Protein 2F8A (pdb70)

Nearest PDB structures (foldseek):
  2f8a-assembly1_A  TM=1.005E+00  e=8.175E-46  Homo sapiens
  1gp1-assembly1_A  TM=1.001E+00  e=1.100E-39  Bos taurus
  2he3-assembly1_A  TM=9.721E-01  e=5.178E-33  Homo sapiens
  2r37-assembly1_A  TM=9.518E-01  e=2.308E-24  Homo sapiens
  2wgr-assembly1_A  TM=9.274E-01  e=7.236E-20  Schistosoma mansoni

Solvent-accessible surface area: 15570 Å² total; per-residue (Å²): 171,105,116,31,0,23,61,25,49,9,99,26,16,110,26,53,82,70,46,54,1,27,90,31,162,51,80,3,0,0,0,0,0,0,0,1,12,3,83,35,0,71,88,0,0,55,27,0,12,59,0,28,138,114,9,15,119,117,12,1,28,0,4,0,1,0,0,39,22,0,5,49,29,0,23,0,113,40,136,20,0,94,59,2,0,66,77,10,23,36,10,92,42,32,106,25,64,19,82,11,2,53,65,26,79,0,0,13,93,52,16,34,76,1,0,34,30,0,16,129,46,27,80,40,16,70,66,34,84,124,53,51,36,134,47,100,102,42,47,51,20,81,83,75,48,237,25,5,0,9,32,3,0,1,0,0,4,0,0,54,81,0,70,16,78,107,3,3,6,68,137,57,53,0,48,74,0,53,82,42,0,52,68,57,34,103,116,29,0,24,89,36,52,8,60,28,17,108,26,50,148,70,36,52,0,19,80,29,161,51,81,3,1,0,0,0,0,0,0,3,12,3,82,35,0,67,82,0,0,55,23,0,13,62,0,29,153,105,2,16,118,126,11,1,26,0,2,0,1,0,0,39,22,0,6,50,29,1,23,3,106,32,144,23,0,94,58,4,0,64,78,11,22,35,8,93,40,30,100,25,65,19,71,11,2,53,65,26,80,0,0,12,93,53,16,36,78,0,0,41,49,0,16,134,46,28,79,42,15,72,64,37,76,123,55,50,38,132,46,99,102,40,47,53,20,84,78,77,47,234,21,5,0,9,34,3,0,1,0,0,0,0,0,55,90,0,53,11,76,93,3,2,7,71,140,54,61,0,40,78,0,20,88,46,0,61,73,55,38,118

GO terms:
  GO:0097413 Lewy body (C, IDA)
  GO:0004602 glutathione peroxidase activity (F, IDA)
  GO:0019369 arachidonate metabolic process (P, IDA)
  GO:0019372 lipoxygenase pathway (P, IDA)
  GO:0047066 phospholipid-hydroperoxide glutathione peroxidase activity (F, IDA)
  GO:0004602 glutathione peroxidase activity (F, EXP)
  GO:0005739 mitochondrion (C, HTP)
  GO:0005759 mitochondrial matrix (C, TAS)
  GO:0005829 cytosol (C, TAS)
  GO:0005515 protein binding (F, IPI)
  GO:0034599 cellular response to oxidative stress (P, IDA)
  GO:0005737 cytoplasm (C, IDA)
  GO:0005739 mitochondrion (C, IDA)
  GO:0040029 epigenetic regulation of gene expression (P, IDA)
  GO:0042744 hydrogen peroxide catabolic process (P, IDA)
  GO:0045454 cell redox homeostasis (P, IDA)
  GO:0006749 glutathione metabolic process (P, IDA)
  GO:0061136 regulation of proteasomal protein catabolic process (P, IDA)
  GO:0042542 response to hydrogen peroxide (P, IMP)
  GO:0009650 UV protection (P, IMP)

CATH classification: 3.40.30.10

Radius of gyration: 23.6 Å; Cα contacts (8 Å, |Δi|>4): 810; chains: 2; bounding box: 68×44×58 Å

Foldseek 3Di:
DADFQQVAWFAFLVGDDTDGCVVLQQAKEKEFEAALQDPCNQQQQVLLQVCCVPCVVLGYAYEYAYELLAVRRHVDASVCRQVSVCCPVVHPGDGRPHTYGGHFHLDAPRHRVSNVSQCVLAVAAPVDLDDAEDDCVSRDHPDDDSSGQRHGTKIWIAASRRRTDGIHHPPQGSNNCVVVNVVRSD/DFQQVAWFAFLVGDDIDGCVVLAQAKEKEFEAALQDPCNQQQQVLLQVCCVPCVVLGYAYEYAYELLAVRRHVDASVCRQVSVCCPVVHPGDGRPHTYGGHFHLDAPRHRVSSVVQLVLAVAAPVPRDDQEDDCVSRDHPDDDSSGQRHGTKIWIAASRRRTDGIHHPPQGPNNCVVVSVVRSD

Sequence (370 aa):
SMQSVYAFSSARPLAGGEPVSLLGSLRGKVLLIENVASSLGGTTVRDYTQMNEELQRRLGPRGLVVLGFPCNQFGHQENAKNEEILNSLKYVRPGGGFEPNFMLFEKKCEVNGAGAHPLFAFLREALPAPSDDATTTALMTDPKLITWSSPVCRNDVAWNFEKFLVGPDGVPLRRYSRRRFQTIDIEEPDIEALLSQSVYAFSARPLAGGEPVSLLGSSLRRGKVLLIENVASLGGTTVRDYTTQMMNELQRRLGPRGLVVLGFPCNQFGHQENAKNEEEILNSLKYVRPGGGFEPNFMLFEKKCEVNGAGAHPLFAFLREALPAPSDDATTALMTDPKLITWSSPVCRNDVAWNFEKFLVGPDGVPLLRRYSRRRFQTIDIEPDIEEALLS

B-factor: mean 20.62, std 8.18, range [10.16, 68.92]

Secondary structure (DSSP, 8-state):
----GGG-EE-BTT-SSPEEGGGGTTSEEEEEEE-SSSTTHHHHHHHHHHHHHHHGGGTEEEEEEE---STTTT-S-HHHHHHHHHHTSS-TT---SSEEB-----SSTT--HHHHHHHHHS-S-TT-SS---SSGGG--SSS--TT---STT-EEEE-TTS-EEEEE-TTS-GGGGHHHHHHHH-/--GGG-EE-BTT-SSPEEGGGGTTSEEEEEEE-SSSTTHHHHHHHHHHHHHHHGGGTEEEEEEE---STTTT-S-HHHHHHHHHHTSS-TT---SSEEB-----SSTT--HHHHHHHHHS-S-TT-SS---SSGGG--SSS--TT---STT-EEEE-TTS-EEEEE-TTS-GGGGHHHHHHHH-

Organism: Homo sapiens (NCBI:txid9606)

InterPro domains:
  IPR000889 Glutathione peroxidase [PF00255] (16-130)
  IPR000889 Glutathione peroxidase [PIRSF000303] (8-197)
  IPR000889 Glutathione peroxidase [PR01011] (71-87)
  IPR000889 Glutathione peroxidase [PR01011] (160-169)
  IPR000889 Glutathione peroxidase [PS51355] (6-202)
  IPR000889 Glutathione peroxidase [PTHR11592] (9-196)
  IPR000889 Glutathione peroxidase [cd00340] (15-192)
  IPR029759 Glutathione peroxidase active site [PS00460] (37-52)
  IPR029760 Glutathione peroxidase conserved site [PS00763] (74-81)
  IPR036249 Thioredoxin-like superfamily [SSF52833] (14-197)

Structure (mmCIF, N/CA/C/O backbone):
data_2F8A
#
_entry.id   2F8A
#
_cell.length_a   127.592
_cell.length_b   59.376
_cell.length_c   81.132
_cell.angle_alpha   90.00
_cell.angle_beta   119.41
_cell.angle_gamma   90.00
#
_symmetry.space_group_name_H-M   'C 1 2 1'
#
loop_
_entity.id
_entity.type
_entity.pdbx_description
1 polymer 'Glutathione peroxidase 1'
2 non-polymer 'MALONIC ACID'
3 water water
#
loop_
_atom_site.group_PDB
_atom_site.id
_atom_site.type_symbol
_atom_site.label_atom_id
_atom_site.label_alt_id
_atom_site.label_comp_id
_atom_site.label_asym_id
_atom_site.label_entity_id
_atom_site.label_seq_id
_atom_site.pdbx_PDB_ins_code
_atom_site.Cartn_x
_atom_site.Cartn_y
_atom_site.Cartn_z
_atom_site.occupancy
_atom_site.B_iso_or_equiv
_atom_site.auth_seq_id
_atom_site.auth_comp_id
_atom_site.auth_asym_id
_atom_site.auth_atom_id
_atom_site.pdbx_PDB_model_num
ATOM 1 N N . SER A 1 22 ? 11.688 0.660 48.416 1.00 51.74 -1 SER A N 1
ATOM 2 C CA . SER A 1 22 ? 10.210 0.702 48.183 1.00 52.26 -1 SER A CA 1
ATOM 3 C C . SER A 1 22 ? 9.738 1.826 47.257 1.00 48.97 -1 SER A C 1
ATOM 4 O O . SER A 1 22 ? 8.582 1.825 46.825 1.00 48.77 -1 SER A O 1
ATOM 7 N N . MET A 1 23 ? 10.607 2.791 46.968 1.00 44.78 0 MET A N 1
ATOM 8 C CA . MET A 1 23 ? 10.261 3.843 46.023 1.00 38.92 0 MET A CA 1
ATOM 9 C C . MET A 1 23 ? 10.697 3.422 44.621 1.00 28.47 0 MET A C 1
ATOM 10 O O . MET A 1 23 ? 11.879 3.157 44.389 1.00 28.61 0 MET A O 1
ATOM 12 N N . GLN A 1 24 ? 9.745 3.404 43.688 1.00 25.26 12 GLN A N 1
ATOM 13 C CA . GLN A 1 24 ? 10.080 3.168 42.296 1.00 18.84 12 GLN A CA 1
ATOM 14 C C . GLN A 1 2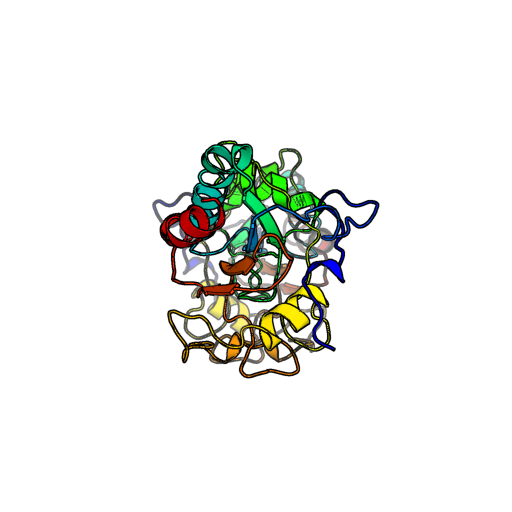4 ? 10.805 4.363 41.673 1.00 20.09 12 GLN A C 1
ATOM 15 O O . GLN A 1 24 ? 10.821 5.461 42.237 1.00 18.71 12 GLN A O 1
ATOM 21 N N . SER A 1 25 ? 11.424 4.126 40.514 1.00 17.17 13 SER A N 1
ATOM 22 C CA . SER A 1 25 ? 11.924 5.140 39.608 1.00 15.14 13 SER A CA 1
ATOM 23 C C . SER A 1 25 ? 11.094 5.124 38.316 1.00 13.91 13 SER A C 1
ATOM 24 O O . SER A 1 25 ? 10.246 4.232 38.107 1.00 15.96 13 SER A O 1
ATOM 27 N N . VAL A 1 26 ? 11.330 6.088 37.415 1.00 16.07 14 VAL A N 1
ATOM 28 C CA . VAL A 1 26 ? 10.588 6.088 36.164 1.00 16.07 14 VAL A CA 1
ATOM 29 C C . VAL A 1 26 ? 10.893 4.864 35.315 1.00 14.14 14 VAL A C 1
ATOM 30 O O . VAL A 1 26 ? 10.127 4.532 34.415 1.00 15.19 14 VAL A O 1
ATOM 34 N N . TYR A 1 27 ? 11.986 4.172 35.622 1.00 15.67 15 TYR A N 1
ATOM 35 C CA . TYR A 1 27 ? 12.402 3.033 34.807 1.00 15.68 15 TYR A CA 1
ATOM 36 C C . TYR A 1 27 ? 11.483 1.824 34.951 1.00 15.12 15 TYR A C 1
ATOM 37 O O . TYR A 1 27 ? 11.612 0.846 34.207 1.00 15.88 15 TYR A O 1
ATOM 46 N N . ALA A 1 28 ? 10.568 1.874 35.914 1.00 14.00 16 ALA A N 1
ATOM 47 C CA . ALA A 1 28 ? 9.576 0.822 36.076 1.00 13.67 16 ALA A CA 1
ATOM 48 C C . ALA A 1 28 ? 8.555 0.824 34.961 1.00 14.75 16 ALA A C 1
ATOM 49 O O . ALA A 1 28 ? 7.839 -0.175 34.808 1.00 17.07 16 ALA A O 1
ATOM 51 N N . PHE A 1 29 ? 8.501 1.899 34.177 1.00 15.88 17 PHE A N 1
ATOM 52 C CA . PHE A 1 29 ? 7.380 2.144 33.263 1.00 15.39 17 PHE A CA 1
ATOM 53 C C . PHE A 1 29 ? 7.764 2.094 31.795 1.00 15.48 17 PHE A C 1
ATOM 54 O O . PHE A 1 29 ? 8.928 2.284 31.442 1.00 17.75 17 PHE A O 1
ATOM 62 N N . SER A 1 30 ? 6.760 1.803 30.965 1.00 18.63 18 SER A N 1
ATOM 63 C CA A SER A 1 30 ? 6.934 1.718 29.518 0.50 18.50 18 SER A CA 1
ATOM 64 C CA B SER A 1 30 ? 6.921 1.686 29.519 0.50 18.19 18 SER A CA 1
ATOM 65 C C . SER A 1 30 ? 5.771 2.399 28.816 1.00 17.22 18 SER A C 1
ATOM 66 O O . SER A 1 30 ? 4.711 2.582 29.404 1.00 19.32 18 SER A O 1
ATOM 71 N N . ALA A 1 31 ? 5.977 2.750 27.555 1.00 17.16 19 ALA A N 1
ATOM 72 C CA . ALA A 1 31 ? 4.925 3.366 26.760 1.00 20.40 19 ALA A CA 1
ATOM 73 C C . ALA A 1 31 ? 5.139 3.055 25.291 1.00 19.91 19 ALA A C 1
ATOM 74 O O . ALA A 1 31 ? 6.257 2.815 24.852 1.00 19.78 19 ALA A O 1
ATOM 76 N N . ARG A 1 32 ? 4.041 3.043 24.538 1.00 20.11 20 ARG A N 1
ATOM 77 C CA . ARG A 1 32 ? 4.081 2.700 23.125 1.00 19.21 20 ARG A CA 1
ATOM 78 C C . ARG A 1 32 ? 4.340 3.953 22.306 1.00 17.76 20 ARG A C 1
ATOM 79 O O . ARG A 1 32 ? 3.674 4.946 22.518 1.00 17.37 20 ARG A O 1
ATOM 86 N N . PRO A 1 33 ? 5.278 3.905 21.346 1.00 17.51 21 PRO A N 1
ATOM 87 C CA . PRO A 1 33 ? 5.499 5.022 20.447 1.00 17.96 21 PRO A CA 1
ATOM 88 C C . PRO A 1 33 ? 4.235 5.400 19.687 1.00 17.86 21 PRO A C 1
ATOM 89 O O . PRO A 1 33 ? 3.381 4.562 19.433 1.00 18.92 21 PRO A O 1
ATOM 93 N N . LEU A 1 34 ? 4.124 6.673 19.330 1.00 16.53 22 LEU A N 1
ATOM 94 C CA . LEU A 1 34 ? 2.955 7.178 18.618 1.00 17.26 22 LEU A CA 1
ATOM 95 C C . LEU A 1 34 ? 2.580 6.355 17.380 1.00 23.12 22 LEU A C 1
ATOM 96 O O . LEU A 1 34 ? 1.389 6.137 17.121 1.00 23.37 22 LEU A O 1
ATOM 101 N N . ALA A 1 35 ? 3.585 5.906 16.640 1.00 24.23 23 ALA A N 1
ATOM 102 C CA . ALA A 1 35 ? 3.353 5.117 15.428 1.00 29.27 23 ALA A CA 1
ATOM 103 C C . ALA A 1 35 ? 2.858 3.703 15.739 1.00 33.26 23 ALA A C 1
ATOM 104 O O . ALA A 1 35 ? 2.444 2.975 14.835 1.00 35.84 23 ALA A O 1
ATOM 106 N N . GLY A 1 36 ? 2.919 3.305 17.007 1.00 31.70 24 GLY A N 1
ATOM 107 C CA . GLY A 1 36 ? 2.437 1.996 17.439 1.00 30.32 24 GLY A CA 1
ATOM 108 C C . GLY A 1 36 ? 3.572 1.001 17.588 1.00 32.51 24 GLY A C 1
ATOM 109 O O . GLY A 1 36 ? 4.746 1.341 17.431 1.00 35.13 24 GLY A O 1
ATOM 110 N N . GLY A 1 37 ? 3.224 -0.240 17.894 1.00 38.34 25 GLY A N 1
ATOM 111 C CA . GLY A 1 37 ? 4.229 -1.292 18.018 1.00 41.59 25 GLY A CA 1
ATOM 112 C C . GLY A 1 37 ? 4.667 -1.527 19.451 1.00 43.22 25 GLY A C 1
ATOM 113 O O . GLY A 1 37 ? 3.897 -1.302 20.390 1.00 45.97 25 GLY A O 1
ATOM 114 N N . GLU A 1 38 ? 5.909 -1.981 19.615 1.00 44.12 26 GLU A N 1
ATOM 115 C CA . GLU A 1 38 ? 6.380 -2.508 20.895 1.00 41.82 26 GLU A CA 1
ATOM 116 C C . GLU A 1 38 ? 6.628 -1.392 21.908 1.00 37.45 26 GLU A C 1
ATOM 117 O O . GLU A 1 38 ? 7.304 -0.416 21.593 1.00 41.45 26 GLU A O 1
ATOM 119 N N . PRO A 1 39 ? 6.090 -1.539 23.124 1.00 36.37 27 PRO A N 1
ATOM 120 C CA . PRO A 1 39 ? 6.420 -0.617 24.209 1.00 34.72 27 PRO A CA 1
ATOM 121 C C . PRO A 1 39 ? 7.921 -0.399 24.393 1.00 35.69 27 PRO A C 1
ATOM 122 O O . PRO A 1 39 ? 8.716 -1.339 24.306 1.00 39.51 27 PRO A O 1
ATOM 126 N N . VAL A 1 40 ? 8.293 0.849 24.613 1.00 29.38 28 VAL A N 1
ATOM 127 C CA . VAL A 1 40 ? 9.634 1.240 24.966 1.00 25.87 28 VAL A CA 1
ATOM 128 C C . VAL A 1 40 ? 9.666 1.385 26.479 1.00 25.28 28 VAL A C 1
ATOM 129 O O . VAL A 1 40 ? 8.896 2.161 27.048 1.00 22.81 28 VAL A O 1
ATOM 133 N N . SER A 1 41 ? 10.564 0.661 27.133 1.00 22.02 29 SER A N 1
ATOM 134 C CA . SER A 1 41 ? 10.761 0.821 28.558 1.00 21.31 29 SER A CA 1
ATOM 135 C C . SER A 1 41 ? 11.662 2.000 28.788 1.00 23.52 29 SER A C 1
ATOM 136 O O . SER A 1 41 ? 12.688 2.154 28.122 1.00 24.90 29 SER A O 1
ATOM 139 N N . LEU A 1 42 ? 11.326 2.831 29.757 1.00 20.52 30 LEU A N 1
ATOM 140 C CA A LEU A 1 42 ? 12.162 3.980 30.051 0.50 20.12 30 LEU A CA 1
ATOM 141 C CA B LEU A 1 42 ? 12.157 3.993 30.064 0.50 20.41 30 LEU A CA 1
ATOM 142 C C . LEU A 1 42 ? 13.496 3.553 30.674 1.00 17.31 30 LEU A C 1
ATOM 143 O O . LEU A 1 42 ? 14.436 4.337 30.720 1.00 16.40 30 LEU A O 1
ATOM 152 N N . GLY A 1 43 ? 13.588 2.293 31.133 1.00 19.15 31 GLY A N 1
ATOM 153 C CA . GLY A 1 43 ? 14.831 1.773 31.693 1.00 17.27 31 GLY A CA 1
ATO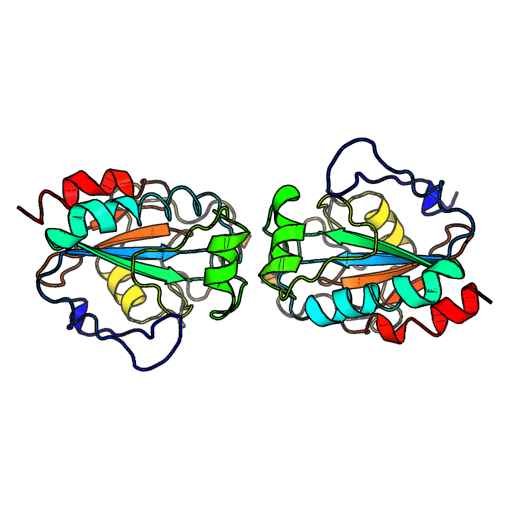M 154 C C . GLY A 1 43 ? 15.994 1.772 30.734 1.00 16.29 31 GLY A C 1
ATOM 155 O O . GLY A 1 43 ? 17.153 1.728 31.146 1.00 17.67 31 GLY A O 1
ATOM 156 N N . SER A 1 44 ? 15.690 1.828 29.446 1.00 18.67 32 SER A N 1
ATOM 157 C CA . SER A 1 44 ? 16.731 1.930 28.429 1.00 19.12 32 SER A CA 1
ATOM 158 C C . SER A 1 44 ? 17.408 3.327 28.415 1.00 19.50 32 SER A C 1
ATOM 159 O O . SER A 1 44 ? 18.421 3.518 27.747 1.00 19.70 32 SER A O 1
ATOM 162 N N . LEU A 1 45 ? 16.857 4.275 29.162 1.00 16.52 33 LEU A N 1
ATOM 163 C CA . LEU A 1 45 ? 17.344 5.662 29.171 1.00 18.48 33 LEU A CA 1
ATOM 164 C C . LEU A 1 45 ? 18.211 5.988 30.383 1.00 16.23 33 LEU A C 1
ATOM 165 O O . LEU A 1 45 ? 18.473 7.159 30.662 1.00 18.17 33 LEU A O 1
ATOM 170 N N . ARG A 1 46 ? 18.703 4.965 31.090 1.00 14.28 34 ARG A N 1
ATOM 171 C CA . ARG A 1 46 ? 19.542 5.238 32.254 1.00 16.10 34 ARG A CA 1
ATOM 172 C C . ARG A 1 46 ? 20.734 6.083 31.815 1.00 15.17 34 ARG A C 1
ATOM 173 O O . ARG A 1 46 ? 21.317 5.842 30.762 1.00 17.01 34 ARG A O 1
ATOM 181 N N . GLY A 1 47 ? 21.078 7.095 32.616 1.00 18.43 35 GLY A N 1
ATOM 182 C CA . GLY A 1 47 ? 22.195 7.964 32.291 1.00 17.48 35 GLY A CA 1
ATOM 183 C C . GLY A 1 47 ? 21.762 9.251 31.633 1.00 18.33 35 GLY A C 1
ATOM 184 O O . GLY A 1 47 ? 22.525 10.214 31.584 1.00 21.28 35 GLY A O 1
ATOM 185 N N . LYS A 1 48 ? 20.550 9.261 31.096 1.00 15.38 36 LYS A N 1
ATOM 186 C CA . LYS A 1 48 ? 20.008 10.446 30.431 1.00 16.78 36 LYS A CA 1
ATOM 187 C C . LYS A 1 48 ? 19.181 11.285 31.392 1.00 17.17 36 LYS A C 1
ATOM 188 O O . LYS A 1 48 ? 18.532 10.764 32.297 1.00 17.38 36 LYS A O 1
ATOM 194 N N . VAL A 1 49 ? 19.179 12.600 31.178 1.00 15.12 37 VAL A N 1
ATOM 195 C CA . VAL A 1 49 ? 18.253 13.483 31.868 1.00 14.71 37 VAL A CA 1
ATOM 196 C C . VAL A 1 49 ? 16.988 13.521 31.013 1.00 15.48 37 VAL A C 1
ATOM 197 O O . VAL A 1 49 ? 17.080 13.666 29.788 1.00 15.96 37 VAL A O 1
ATOM 201 N N . LEU A 1 50 ? 15.824 13.366 31.645 1.00 14.62 38 LEU A N 1
ATOM 202 C CA . LEU A 1 50 ? 14.572 13.313 30.902 1.00 14.10 38 LEU A CA 1
ATOM 203 C C . LEU A 1 50 ? 13.737 14.533 31.201 1.00 15.32 38 LEU A C 1
ATOM 204 O O . LEU A 1 50 ? 13.618 14.945 32.353 1.00 15.31 38 LEU A O 1
ATOM 209 N N . LEU A 1 51 ? 13.160 15.108 30.159 1.00 16.67 39 LEU A N 1
ATOM 210 C CA . LEU A 1 51 ? 12.135 16.131 30.295 1.00 16.43 39 LEU A CA 1
ATOM 211 C C . LEU A 1 51 ? 10.869 15.521 29.717 1.00 14.92 39 LEU A C 1
ATOM 212 O O . LEU A 1 51 ? 10.793 15.256 28.507 1.00 15.26 39 LEU A O 1
ATOM 217 N N . ILE A 1 52 ? 9.890 15.288 30.587 1.00 14.84 40 ILE A N 1
ATOM 218 C CA . ILE A 1 52 ? 8.636 14.650 30.208 1.00 14.74 40 ILE A CA 1
ATOM 219 C C . ILE A 1 52 ? 7.528 15.701 30.227 1.00 16.76 40 ILE A C 1
ATOM 220 O O . ILE A 1 52 ? 7.395 16.440 31.216 1.00 14.72 40 ILE A O 1
ATOM 225 N N . GLU A 1 53 ? 6.747 15.795 29.152 1.00 14.20 41 GLU A N 1
ATOM 226 C CA . GLU A 1 53 ? 5.610 16.701 29.091 1.00 13.96 41 GLU A CA 1
ATOM 227 C C . GLU A 1 53 ? 4.395 15.959 28.589 1.00 14.21 41 GLU A C 1
ATOM 228 O O . GLU A 1 53 ? 4.520 15.096 27.720 1.00 15.90 41 GLU A O 1
ATOM 234 N N . ASN A 1 54 ? 3.233 16.293 29.137 1.00 13.69 42 ASN A N 1
ATOM 235 C CA . ASN A 1 54 ? 1.965 15.917 28.514 1.00 13.47 42 ASN 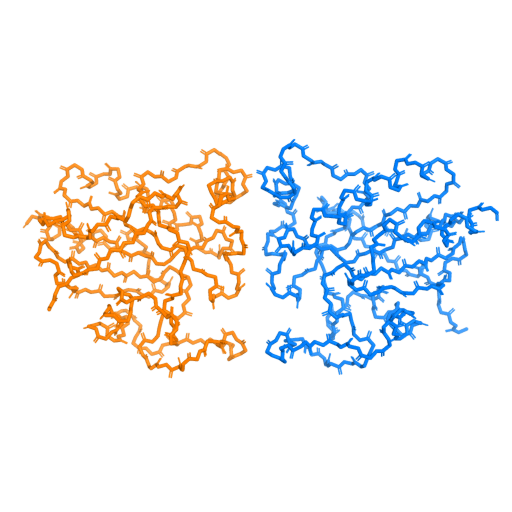A CA 1
ATOM 236 C C . ASN A 1 54 ? 1.700 16.978 27.478 1.00 16.39 42 ASN A C 1
ATOM 237 O O . ASN A 1 54 ? 1.779 18.171 27.770 1.00 15.00 42 ASN A O 1
ATOM 242 N N . VAL A 1 55 ? 1.373 16.561 26.257 1.00 15.91 43 VAL A N 1
ATOM 243 C CA . VAL A 1 55 ? 1.256 17.486 25.137 1.00 14.38 43 VAL A CA 1
ATOM 244 C C . VAL A 1 55 ? -0.150 17.491 24.530 1.00 15.13 43 VAL A C 1
ATOM 245 O O . VAL A 1 55 ? -0.980 16.623 24.814 1.00 15.56 43 VAL A O 1
ATOM 249 N N . ALA A 1 56 ? -0.413 18.493 23.689 1.00 15.56 44 ALA A N 1
ATOM 250 C CA . ALA A 1 56 ? -1.667 18.576 22.938 1.00 14.48 44 ALA A CA 1
ATOM 251 C C . ALA A 1 56 ? -1.403 19.373 21.699 1.00 14.99 44 ALA A C 1
ATOM 252 O O . ALA A 1 56 ? -0.544 20.240 21.721 1.00 16.27 44 ALA A O 1
ATOM 254 N N . SER A 1 57 ? -2.196 19.126 20.656 1.00 16.01 45 SER A N 1
ATOM 255 C CA A SER A 1 57 ? -1.944 19.740 19.354 0.25 16.74 45 SER A CA 1
ATOM 256 C CA C SER A 1 57 ? -1.959 19.735 19.345 0.75 15.11 45 SER A CA 1
ATOM 257 C C . SER A 1 57 ? -2.713 21.043 19.115 1.00 15.70 45 SER A C 1
ATOM 258 O O . SER A 1 57 ? -2.362 21.788 18.209 1.00 15.80 45 SER A O 1
ATOM 263 N N . LEU A 1 58 ? -3.776 21.297 19.905 1.00 15.14 46 LEU A N 1
ATOM 264 C CA . LEU A 1 58 ? -4.578 22.519 19.721 1.00 14.59 46 LEU A CA 1
ATOM 265 C C . LEU A 1 58 ? -4.776 23.232 21.053 1.00 16.27 46 LEU A C 1
ATOM 266 O O . LEU A 1 58 ? -5.888 23.637 21.438 1.00 17.53 46 LEU A O 1
ATOM 271 N N . GLY A 1 59 ? -3.638 23.446 21.708 1.00 16.67 47 GLY A N 1
ATOM 272 C CA . GLY A 1 59 ? -3.582 24.178 22.958 1.00 19.13 47 GLY A CA 1
ATOM 273 C C . GLY A 1 59 ? -2.957 25.555 22.788 1.00 18.11 47 GLY A C 1
ATOM 274 O O . GLY A 1 59 ? -2.252 25.847 21.825 1.00 17.26 47 GLY A O 1
ATOM 275 N N . GLY A 1 60 ? -3.240 26.424 23.756 1.00 18.02 48 GLY A N 1
ATOM 276 C CA . GLY A 1 60 ? -2.709 27.758 23.756 1.00 18.38 48 GLY A CA 1
ATOM 277 C C . GLY A 1 60 ? -1.192 27.841 23.824 1.00 19.04 48 GLY A C 1
ATOM 278 O O . GLY A 1 60 ? -0.608 28.858 23.398 1.00 20.31 48 GLY A O 1
ATOM 279 N N . THR A 1 61 ? -0.543 26.796 24.347 1.00 15.36 49 THR A N 1
ATOM 280 C CA . THR A 1 61 ? 0.918 26.772 24.356 1.00 15.79 49 THR A CA 1
ATOM 281 C C . THR A 1 61 ? 1.520 25.682 23.447 1.00 16.58 49 THR A C 1
ATOM 282 O O . THR A 1 61 ? 2.717 25.400 23.498 1.00 16.41 49 THR A O 1
ATOM 286 N N . THR A 1 62 ? 0.712 25.088 22.567 1.00 15.42 50 THR A N 1
ATOM 287 C CA . THR A 1 62 ? 1.227 24.097 21.627 1.00 14.24 50 THR A CA 1
ATOM 288 C C . THR A 1 62 ? 2.443 24.616 20.856 1.00 14.07 50 THR A C 1
ATOM 289 O O . THR A 1 62 ? 3.471 23.961 20.785 1.00 16.61 50 THR A O 1
ATOM 293 N N . VAL A 1 63 ? 2.324 25.806 20.276 1.00 15.54 51 VAL A N 1
ATOM 294 C CA . VAL A 1 63 ? 3.440 26.297 19.445 1.00 13.77 51 VAL A CA 1
ATOM 295 C C . VAL A 1 63 ? 4.681 26.556 20.318 1.00 16.53 51 VAL A C 1
ATOM 296 O O . VAL A 1 63 ? 5.805 26.111 20.008 1.00 16.52 51 VAL A O 1
ATOM 300 N N . ARG A 1 64 ? 4.482 27.295 21.412 1.00 16.10 52 ARG A N 1
ATOM 301 C CA . ARG A 1 64 ? 5.577 27.659 22.282 1.00 14.94 52 ARG A CA 1
ATOM 302 C C . ARG A 1 64 ? 6.286 26.421 22.841 1.00 15.86 52 ARG A C 1
ATOM 303 O O . ARG A 1 64 ? 7.526 26.332 22.783 1.00 15.97 52 ARG A O 1
ATOM 311 N N . ASP A 1 65 ? 5.529 25.460 23.380 1.00 15.69 53 ASP A N 1
ATOM 312 C CA . ASP A 1 65 ? 6.169 24.305 23.984 1.00 16.44 53 ASP A CA 1
ATOM 313 C C . ASP A 1 65 ? 6.775 23.349 22.959 1.00 14.49 53 ASP A C 1
ATOM 314 O O . ASP A 1 65 ? 7.874 22.828 23.183 1.00 15.23 53 ASP A O 1
ATOM 319 N N . TYR A 1 66 ? 6.114 23.108 21.840 1.00 15.58 54 TYR A N 1
ATOM 320 C CA . TYR A 1 66 ? 6.714 22.211 20.846 1.00 16.08 54 TYR A CA 1
ATOM 321 C C . TYR A 1 66 ? 7.995 22.824 20.267 1.00 15.27 54 TYR A C 1
ATOM 322 O O . TYR A 1 66 ? 8.997 22.112 20.095 1.00 15.34 54 TYR A O 1
ATOM 331 N N . THR A 1 67 ? 7.967 24.129 19.999 1.00 15.19 55 THR A N 1
ATOM 332 C CA . THR A 1 67 ? 9.156 24.762 19.443 1.00 15.48 55 THR A CA 1
ATOM 333 C C . THR A 1 67 ? 10.313 24.733 20.453 1.00 15.40 55 THR A C 1
ATOM 334 O O . THR A 1 67 ? 11.463 24.445 20.077 1.00 15.80 55 THR A O 1
ATOM 338 N N . GLN A 1 68 ? 9.999 24.993 21.722 1.00 14.94 56 GLN A N 1
ATOM 339 C CA . GLN A 1 68 ? 11.004 25.004 22.765 1.00 14.68 56 GLN A CA 1
ATOM 340 C C . GLN A 1 68 ? 11.518 23.591 23.091 1.00 14.47 56 GLN A C 1
ATOM 341 O O . GLN A 1 68 ? 12.716 23.402 23.354 1.00 15.48 56 GLN A O 1
ATOM 347 N N . MET A 1 69 ? 10.637 22.597 23.049 1.00 14.00 57 MET A N 1
ATOM 348 C CA . MET A 1 69 ? 11.087 21.220 23.229 1.00 15.35 57 MET A CA 1
ATOM 349 C C . MET A 1 69 ? 12.044 20.801 22.124 1.00 15.21 57 MET A C 1
ATOM 350 O O . MET A 1 69 ? 13.063 20.180 22.383 1.00 16.23 57 MET A O 1
ATOM 355 N N . ASN A 1 70 ? 11.713 21.158 20.883 1.00 14.53 58 ASN A N 1
ATOM 356 C CA . ASN A 1 70 ? 12.614 20.871 19.758 1.00 15.02 58 ASN A CA 1
ATOM 357 C C . ASN A 1 70 ? 13.976 21.551 19.969 1.00 15.96 58 ASN A C 1
ATOM 358 O O . ASN A 1 70 ? 15.025 20.947 19.691 1.00 17.48 58 ASN A O 1
ATOM 363 N N . GLU A 1 71 ? 13.968 22.793 20.451 1.00 16.32 59 GLU A N 1
ATOM 364 C CA A GLU A 1 71 ? 15.201 23.540 20.663 0.50 16.68 59 GLU A CA 1
ATOM 365 C CA B GLU A 1 71 ? 15.217 23.519 20.643 0.50 17.65 59 GLU A CA 1
ATOM 366 C C . GLU A 1 71 ? 16.061 22.863 21.722 1.00 16.45 59 GLU A C 1
ATOM 367 O O . GLU A 1 71 ? 17.257 22.680 21.549 1.00 17.56 59 GLU A O 1
ATOM 378 N N . LEU A 1 72 ? 15.447 22.491 22.835 1.00 15.94 60 LEU A N 1
ATOM 379 C CA . LEU A 1 72 ? 16.229 21.831 23.894 1.00 16.26 60 LEU A CA 1
ATOM 380 C C . LEU A 1 72 ? 16.770 20.484 23.416 1.00 18.58 60 LEU A C 1
ATOM 381 O O . LEU A 1 72 ? 17.924 20.121 23.678 1.00 17.01 60 LEU A O 1
ATOM 386 N N . GLN A 1 73 ? 15.936 19.730 22.711 1.00 16.03 61 GLN A N 1
ATOM 387 C CA . GLN A 1 73 ? 16.365 18.413 22.265 1.00 17.03 61 GLN A CA 1
ATOM 388 C C . GLN A 1 73 ? 17.552 18.539 21.316 1.00 17.59 61 GLN A C 1
ATOM 389 O O . GLN A 1 73 ? 18.487 17.751 21.390 1.00 18.37 61 GLN A O 1
ATOM 395 N N . ARG A 1 74 ? 17.503 19.531 20.427 1.00 17.24 62 ARG A N 1
ATOM 396 C CA . ARG A 1 74 ? 18.550 19.735 19.426 1.00 20.94 62 ARG A CA 1
ATOM 397 C C . ARG A 1 74 ? 19.858 20.146 20.090 1.00 18.17 62 ARG A C 1
ATOM 398 O O . ARG A 1 74 ? 20.937 19.607 19.785 1.00 21.98 62 ARG A O 1
ATOM 406 N N . ARG A 1 75 ? 19.770 21.080 21.024 1.00 18.67 63 ARG A N 1
ATOM 407 C CA . ARG A 1 75 ? 20.965 21.657 21.611 1.00 21.11 63 ARG A CA 1
ATOM 408 C C . ARG A 1 75 ? 21.564 20.801 22.714 1.00 19.13 63 ARG A C 1
ATOM 409 O O . ARG A 1 75 ? 22.798 20.674 22.801 1.00 19.98 63 ARG A O 1
ATOM 417 N N . LEU A 1 76 ? 20.709 20.211 23.549 1.00 19.05 64 LEU A N 1
ATOM 418 C CA . LEU A 1 76 ? 21.183 19.457 24.721 1.00 16.68 64 LEU A CA 1
ATOM 419 C C . LEU A 1 76 ? 21.124 17.942 24.564 1.00 18.82 64 LEU A C 1
ATOM 420 O O . LEU A 1 76 ? 21.672 17.225 25.388 1.00 18.29 64 LEU A O 1
ATOM 425 N N . GLY A 1 77 ? 20.502 17.454 23.501 1.00 18.19 65 GLY A N 1
ATOM 426 C CA . GLY A 1 77 ? 20.495 16.025 23.210 1.00 19.46 65 GLY A CA 1
ATOM 427 C C . GLY A 1 77 ? 21.871 15.378 23.184 1.00 19.43 65 GLY A C 1
ATOM 428 O O . GLY A 1 77 ? 22.095 14.351 23.830 1.00 19.95 65 GLY A O 1
ATOM 429 N N . PRO A 1 78 ? 22.815 15.970 22.436 1.00 20.95 66 PRO A N 1
ATOM 430 C CA . PRO A 1 78 ? 24.158 15.389 22.395 1.00 20.86 66 PRO A CA 1
ATOM 431 C C . PRO A 1 78 ? 24.852 15.306 23.748 1.00 20.20 66 PRO A C 1
ATOM 432 O O . PRO A 1 78 ? 25.803 14.537 23.896 1.00 24.81 66 PRO A O 1
ATOM 436 N N . ARG A 1 79 ? 24.404 16.089 24.720 1.00 18.42 67 ARG A N 1
ATOM 437 C CA . ARG A 1 79 ? 24.957 16.058 26.060 1.00 17.53 67 ARG A CA 1
ATOM 438 C C . ARG A 1 79 ? 24.180 15.233 27.084 1.00 20.45 67 ARG A C 1
ATOM 439 O O . ARG A 1 79 ? 24.555 15.191 28.261 1.00 21.87 67 ARG A O 1
ATOM 447 N N . GLY A 1 80 ? 23.091 14.602 26.653 1.00 18.77 68 GLY A N 1
ATOM 448 C CA . GLY A 1 80 ? 22.382 13.651 27.503 1.00 17.02 68 GLY A CA 1
ATOM 449 C C . GLY A 1 80 ? 20.919 13.925 27.793 1.00 18.28 68 GLY A C 1
ATOM 450 O O . GLY A 1 80 ? 20.315 13.179 28.547 1.00 19.24 68 GLY A O 1
ATOM 451 N N . LEU A 1 81 ? 20.335 14.965 27.203 1.00 15.17 69 LEU A N 1
ATOM 452 C CA 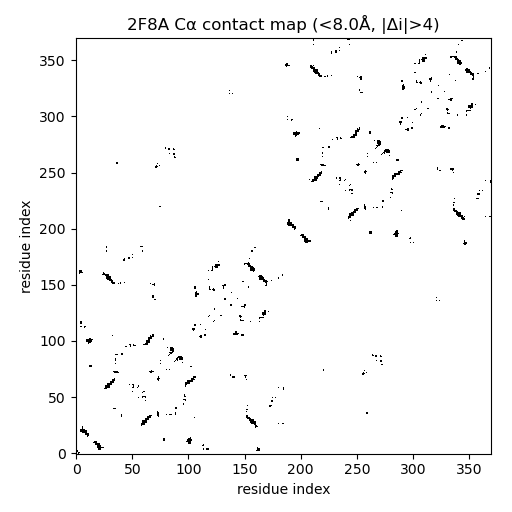. LEU A 1 81 ? 18.906 15.249 27.379 1.00 16.56 69 LEU A CA 1
ATOM 453 C C . LEU A 1 81 ? 18.068 14.417 26.432 1.00 15.50 69 LEU A C 1
ATOM 454 O O . LEU A 1 81 ? 18.354 14.334 25.241 1.00 16.40 69 LEU A O 1
ATOM 459 N N . VAL A 1 82 ? 16.995 13.827 26.963 1.00 15.25 70 VAL A N 1
ATOM 460 C CA . VAL A 1 82 ? 15.968 13.194 26.146 1.00 14.28 70 VAL A CA 1
ATOM 461 C C . VAL A 1 82 ? 14.637 13.810 26.510 1.00 16.03 70 VAL A C 1
ATOM 462 O O . VAL A 1 82 ? 14.243 13.775 27.681 1.00 15.88 70 VAL A O 1
ATOM 466 N N . VAL A 1 83 ? 13.969 14.386 25.512 1.00 15.39 71 VAL A N 1
ATOM 467 C CA . VAL A 1 83 ? 12.630 14.955 25.687 1.00 14.89 71 VAL A CA 1
ATOM 468 C C . VAL A 1 83 ? 11.590 13.891 25.273 1.00 15.30 71 VAL A C 1
ATOM 469 O O . VAL A 1 83 ? 11.757 13.197 24.241 1.00 16.64 71 VAL A O 1
ATOM 473 N N . LEU A 1 84 ? 10.553 13.728 26.095 1.00 15.78 72 LEU A N 1
ATOM 474 C CA . LEU A 1 84 ? 9.523 12.721 25.868 1.00 15.78 72 LEU A CA 1
ATOM 475 C C . LEU A 1 84 ? 8.165 13.389 25.976 1.00 16.49 72 LEU A C 1
ATOM 476 O O . LEU A 1 84 ? 7.881 14.014 26.984 1.00 16.85 72 LEU A O 1
ATOM 481 N N . GLY A 1 85 ? 7.342 13.257 24.938 1.00 14.91 73 GLY A N 1
ATOM 482 C CA . GLY A 1 85 ? 6.018 13.873 24.907 1.00 15.06 73 GLY A CA 1
ATOM 483 C C . GLY A 1 85 ? 4.899 12.849 24.909 1.00 14.97 73 GLY A C 1
ATOM 484 O O . GLY A 1 85 ? 4.985 11.830 24.199 1.00 14.87 73 GLY A O 1
ATOM 485 N N . PHE A 1 86 ? 3.892 13.104 25.753 1.00 14.72 74 PHE A N 1
ATOM 486 C CA . PHE A 1 86 ? 2.770 12.208 25.942 1.00 15.58 74 PHE A CA 1
ATOM 487 C C . PHE A 1 86 ? 1.490 12.937 25.581 1.00 14.39 74 PHE A C 1
ATOM 488 O O . PHE A 1 86 ? 0.998 13.718 26.378 1.00 15.11 74 PHE A O 1
ATOM 496 N N . PRO A 1 87 ? 0.946 12.726 24.369 1.00 14.27 75 PRO A N 1
ATOM 497 C CA . PRO A 1 87 ? -0.333 13.347 24.005 1.00 14.92 75 PRO A CA 1
ATOM 498 C C . PRO A 1 87 ? -1.430 12.962 24.979 1.00 16.22 75 PRO A C 1
ATOM 499 O O . PRO A 1 87 ? -1.514 11.803 25.390 1.00 15.21 75 PRO A O 1
ATOM 503 N N . CYS A 1 88 ? -2.281 13.917 25.315 1.00 14.87 76 CYS A N 1
ATOM 504 C CA . CYS A 1 88 ? -3.345 13.688 26.265 1.00 14.61 76 CYS A CA 1
ATOM 505 C C . CYS A 1 88 ? -4.526 14.600 25.944 1.00 15.42 76 CYS A C 1
ATOM 506 O O . CYS A 1 88 ? -4.333 15.803 25.734 1.00 15.33 76 CYS A O 1
ATOM 509 N N . ASN A 1 89 ? -5.740 14.019 25.957 1.00 14.61 77 ASN A N 1
ATOM 510 C CA . ASN A 1 89 ? -6.950 14.726 25.592 1.00 14.42 77 ASN A CA 1
ATOM 511 C C . ASN A 1 89 ? -7.806 15.122 26.783 1.00 16.33 77 ASN A C 1
ATOM 512 O O . ASN A 1 89 ? -8.995 15.393 26.613 1.00 16.22 77 ASN A O 1
ATOM 517 N N . GLN A 1 90 ? -7.225 15.216 27.975 1.00 14.99 78 GLN A N 1
ATOM 518 C CA . GLN A 1 90 ? -8.026 15.502 29.156 1.00 15.27 78 GLN A CA 1
ATOM 519 C C . GLN A 1 90 ? -8.240 16.972 29.476 1.00 15.70 78 GLN A C 1
ATOM 520 O O . GLN A 1 90 ? -8.953 17.283 30.456 1.00 15.94 78 GLN A O 1
ATOM 526 N N . PHE A 1 91 ? -7.661 17.888 28.696 1.00 14.51 79 PHE A N 1
ATOM 527 C CA . PHE A 1 91 ? -7.628 19.314 29.035 1.00 15.25 79 PHE A CA 1
ATOM 528 C C . PHE A 1 91 ? -8.257 20.132 27.906 1.00 16.01 79 PHE A C 1
ATOM 529 O O . PHE A 1 91 ? -7.589 20.513 26.933 1.00 16.54 79 PHE A O 1
ATOM 537 N N . GLY A 1 92 ? -9.562 20.361 28.026 1.00 16.18 80 GLY A N 1
ATOM 538 C CA . GLY A 1 92 ? 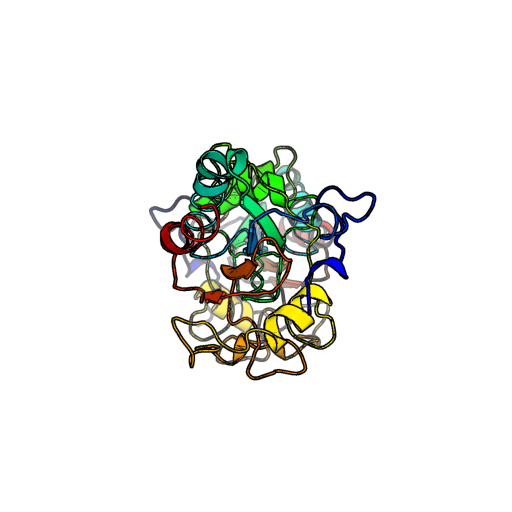-10.283 21.083 26.973 1.00 15.67 80 GLY A CA 1
ATOM 539 C C . GLY A 1 92 ? -10.391 20.283 25.697 1.00 15.57 80 GLY A C 1
ATOM 540 O O . GLY A 1 92 ? -10.588 20.864 24.603 1.00 15.17 80 GLY A O 1
ATOM 541 N N . HIS A 1 93 ? -10.235 18.948 25.803 1.00 14.71 81 HIS A N 1
ATOM 542 C CA . HIS A 1 93 ? -10.173 18.046 24.629 1.00 15.61 81 HIS A CA 1
ATOM 543 C C . HIS A 1 93 ? -9.245 18.627 23.546 1.00 13.73 81 HIS A C 1
ATOM 544 O O . HIS A 1 93 ? -9.606 18.701 22.361 1.00 14.89 81 HIS A O 1
ATOM 551 N N . GLN A 1 94 ? -8.025 18.998 23.942 1.00 13.76 82 GLN A N 1
ATOM 552 C CA . GLN A 1 94 ? -7.125 19.679 23.009 1.00 14.67 82 GLN A CA 1
ATOM 553 C C . GLN A 1 94 ? -6.195 18.719 22.260 1.00 15.75 82 GLN A C 1
ATOM 554 O O . GLN A 1 94 ? -5.303 19.123 21.529 1.00 15.94 82 GLN A O 1
ATOM 560 N N . GLU A 1 95 ? -6.466 17.418 22.409 1.00 14.68 83 GLU A N 1
ATOM 561 C CA . GLU A 1 95 ? -5.815 16.353 21.619 1.00 15.34 83 GLU A CA 1
ATOM 562 C C . GLU A 1 95 ? -6.884 15.407 21.096 1.00 14.55 83 GLU A C 1
ATOM 563 O O . GLU A 1 95 ? -6.853 14.195 21.364 1.00 14.94 83 GLU A O 1
ATOM 569 N N . ASN A 1 96 ? -7.822 15.929 20.308 1.00 15.34 84 ASN A N 1
ATOM 570 C CA . ASN A 1 96 ? -8.917 15.116 19.765 1.00 14.86 84 ASN A CA 1
ATOM 571 C C . ASN A 1 96 ? -8.508 14.228 18.603 1.00 16.74 84 ASN A C 1
ATOM 572 O O . ASN A 1 96 ? -9.176 13.210 18.330 1.00 20.66 84 ASN A O 1
ATOM 577 N N . ALA A 1 97 ? -7.436 14.603 17.917 1.00 15.77 85 ALA A N 1
ATOM 578 C CA . ALA A 1 97 ? -6.967 13.814 16.772 1.00 18.06 85 ALA A CA 1
ATOM 579 C C . ALA A 1 97 ? -6.526 12.423 17.224 1.00 16.80 85 ALA A C 1
ATOM 580 O O . ALA A 1 97 ? -6.048 12.258 18.344 1.00 17.72 85 ALA A O 1
ATOM 582 N N . LYS A 1 98 ? -6.659 11.460 16.325 1.00 16.46 86 LYS A N 1
ATOM 583 C CA . LYS A 1 98 ? -6.201 10.087 16.567 1.00 17.17 86 LYS A CA 1
ATOM 584 C C . LYS A 1 98 ? -4.669 10.080 16.529 1.00 15.06 86 LYS A C 1
ATOM 585 O O . LYS A 1 98 ? -4.026 10.963 15.958 1.00 15.58 86 LYS A O 1
ATOM 591 N N . ASN A 1 99 ? -4.080 9.030 17.101 1.00 14.31 87 ASN A N 1
ATOM 592 C CA . ASN A 1 99 ? -2.634 8.866 17.081 1.00 14.36 87 ASN A CA 1
ATOM 593 C C . ASN A 1 99 ? -2.085 9.052 15.680 1.00 15.58 87 ASN A C 1
ATOM 594 O O . ASN A 1 99 ? -1.103 9.759 15.481 1.00 16.58 87 ASN A O 1
ATOM 599 N N . GLU A 1 100 ? -2.765 8.462 14.707 1.00 15.02 88 GLU A N 1
ATOM 600 C CA . GLU A 1 100 ? -2.322 8.505 13.312 1.00 14.92 88 GLU A CA 1
ATOM 601 C C . GLU A 1 100 ? -2.488 9.852 12.592 1.00 15.00 88 GLU A C 1
ATOM 602 O O . GLU A 1 100 ? -2.025 10.020 11.439 1.00 15.98 88 GLU A O 1
ATOM 608 N N . GLU A 1 101 ? -3.140 10.795 13.273 1.00 14.72 89 GLU A N 1
ATOM 609 C CA . GLU A 1 101 ? -3.416 12.150 12.770 1.00 14.49 89 GLU A CA 1
ATOM 610 C C . GLU A 1 101 ? -2.538 13.219 13.398 1.00 15.09 89 GLU A C 1
ATOM 611 O O . GLU A 1 101 ? -2.434 14.319 12.871 1.00 16.34 89 GLU A O 1
ATOM 617 N N . ILE A 1 102 ? -1.931 12.920 14.548 1.00 14.93 90 ILE A N 1
ATOM 618 C CA . ILE A 1 102 ? -1.252 13.970 15.326 1.00 14.99 90 ILE A CA 1
ATOM 619 C C . ILE A 1 102 ? -0.083 14.619 14.592 1.00 15.61 90 ILE A C 1
ATOM 620 O O . ILE A 1 102 ? 0.014 15.855 14.541 1.00 15.19 90 ILE A O 1
ATOM 625 N N . LEU A 1 103 ? 0.785 13.826 13.973 1.00 15.08 91 LEU A N 1
ATOM 626 C CA . LEU A 1 103 ? 1.929 14.422 13.265 1.00 15.58 91 LEU A CA 1
ATOM 627 C C . LEU A 1 103 ? 1.457 15.311 12.119 1.00 13.84 91 LEU A C 1
ATOM 628 O O . LEU A 1 103 ? 2.025 16.386 11.878 1.00 15.55 91 LEU A O 1
ATOM 633 N N . ASN A 1 104 ? 0.399 14.904 11.421 1.00 15.13 92 ASN A N 1
ATOM 634 C CA . ASN A 1 104 ? -0.139 15.754 10.358 1.00 15.31 92 ASN A CA 1
ATOM 635 C C . ASN A 1 104 ? -0.677 17.069 10.925 1.00 15.00 92 ASN A C 1
ATOM 636 O O . ASN A 1 104 ? -0.555 18.135 10.308 1.00 15.21 92 ASN A O 1
ATOM 641 N N . SER A 1 105 ? -1.318 17.013 12.090 1.00 14.39 93 SER A N 1
ATOM 642 C CA . SER A 1 105 ? -1.836 18.254 12.669 1.00 15.51 93 SER A CA 1
ATOM 643 C C . SER A 1 105 ? -0.687 19.193 13.004 1.00 15.34 93 SER A C 1
ATOM 644 O O . SER A 1 105 ? -0.767 20.413 12.765 1.00 15.73 93 SER A O 1
ATOM 647 N N . LEU A 1 106 ? 0.385 18.649 13.576 1.00 15.22 94 LEU A N 1
ATOM 648 C CA . LEU A 1 106 ? 1.534 19.496 13.937 1.00 14.04 94 LEU A CA 1
ATOM 649 C C . LEU A 1 106 ? 2.192 20.076 12.691 1.00 14.43 94 LEU A C 1
ATOM 650 O O . LEU A 1 106 ? 2.649 21.226 12.694 1.00 15.78 94 LEU A O 1
ATOM 655 N N . LYS A 1 107 ? 2.269 19.283 11.624 1.00 15.57 95 LYS A N 1
ATOM 656 C CA . LYS A 1 107 ? 2.979 19.685 10.400 1.00 15.10 95 LYS A CA 1
ATOM 657 C C . LYS A 1 107 ? 2.223 20.702 9.559 1.00 14.93 95 LYS A C 1
ATOM 658 O O . LYS A 1 107 ? 2.830 21.610 8.951 1.00 16.77 95 LYS A O 1
ATOM 664 N N . TYR A 1 108 ? 0.897 20.526 9.489 1.00 15.94 96 TYR A N 1
ATOM 665 C CA . TYR A 1 108 ? 0.077 21.289 8.551 1.00 15.49 96 TYR A CA 1
ATOM 666 C C . TYR A 1 108 ? -0.909 22.253 9.181 1.00 16.60 96 TYR A C 1
ATOM 667 O O . TYR A 1 108 ? -1.444 23.101 8.463 1.00 17.30 96 TYR A O 1
ATOM 676 N N . VAL A 1 109 ? -1.180 22.105 10.479 1.00 15.25 97 VAL A N 1
ATOM 677 C CA . VAL A 1 109 ? -2.171 22.968 11.161 1.00 14.69 97 VAL A CA 1
ATOM 678 C C . VAL A 1 109 ? -1.524 23.889 12.185 1.00 16.43 97 VAL A C 1
ATOM 679 O O . VAL A 1 109 ? -1.477 25.107 11.984 1.00 17.87 97 VAL A O 1
ATOM 683 N N . ARG A 1 110 ? -1.017 23.316 13.271 1.00 17.18 98 ARG A N 1
ATOM 684 C CA . ARG A 1 110 ? -0.424 24.078 14.366 1.00 16.59 98 ARG A CA 1
ATOM 685 C C . ARG A 1 110 ? 0.673 23.210 15.005 1.00 14.43 98 ARG A C 1
ATOM 686 O O . ARG A 1 110 ? 0.361 22.128 15.492 1.00 17.10 98 ARG A O 1
ATOM 694 N N . PRO A 1 111 ? 1.938 23.678 15.030 1.00 17.33 99 PRO A N 1
ATOM 695 C CA . PRO A 1 111 ? 2.463 24.939 14.502 1.00 16.94 99 PRO A CA 1
ATOM 696 C C . PRO A 1 111 ? 2.270 25.120 13.006 1.00 19.00 99 PRO A C 1
ATOM 697 O O . PRO A 1 111 ? 2.281 26.242 12.511 1.00 20.12 99 PRO A O 1
ATOM 701 N N . GLY A 1 112 ? 2.106 24.022 12.285 1.00 15.60 100 GLY A N 1
ATOM 702 C CA . GLY A 1 112 ? 2.029 24.097 10.835 1.00 17.22 100 GLY A CA 1
ATOM 703 C C . GLY A 1 112 ? 3.359 24.479 10.205 1.00 18.71 100 GLY A C 1
ATOM 704 O O . GLY A 1 112 ? 4.419 24.435 10.840 1.00 17.89 100 GLY A O 1
ATOM 705 N N . GLY A 1 113 ? 3.294 24.862 8.938 1.00 18.99 101 GLY A N 1
ATOM 706 C CA . GLY A 1 113 ? 4.477 25.333 8.246 1.00 18.19 101 GLY A CA 1
ATOM 707 C C . GLY A 1 113 ? 5.550 24.272 8.074 1.00 18.67 101 GLY A C 1
ATOM 708 O O . GLY A 1 113 ? 6.708 24.598 7.823 1.00 22.50 101 GLY A O 1
ATOM 709 N N . GLY A 1 114 ? 5.194 22.996 8.178 1.00 15.62 102 GLY A N 1
ATOM 710 C CA . GLY A 1 114 ? 6.138 21.902 7.991 1.00 14.71 102 GLY A CA 1
ATOM 711 C C . GLY A 1 114 ? 6.756 21.390 9.280 1.00 17.04 102 GLY A C 1
ATOM 712 O O . GLY A 1 114 ? 7.624 20.533 9.246 1.00 18.39 102 GLY A O 1
ATOM 713 N N . PHE A 1 115 ? 6.284 21.888 10.424 1.00 17.41 103 PHE A N 1
ATOM 714 C CA . PHE A 1 115 ? 6.866 21.521 11.719 1.00 17.45 103 PHE A CA 1
ATOM 715 C C . PHE A 1 115 ? 6.845 20.012 11.977 1.00 19.42 103 PHE A C 1
ATOM 716 O O . PHE A 1 115 ? 5.828 19.349 11.761 1.00 16.57 103 PHE A O 1
ATOM 724 N N . GLU A 1 116 ? 7.972 19.476 12.448 1.00 18.06 104 GLU A N 1
ATOM 725 C CA . GLU A 1 116 ? 8.076 18.092 12.872 1.00 17.77 104 GLU A CA 1
ATOM 726 C C . GLU A 1 116 ? 8.776 18.053 14.231 1.00 16.96 104 GLU A C 1
ATOM 727 O O . GLU A 1 116 ? 9.841 18.689 14.402 1.00 19.67 104 GLU A O 1
ATOM 733 N N . PRO A 1 117 ? 8.203 17.313 15.192 1.00 16.71 105 PRO A N 1
ATOM 734 C CA . PRO A 1 117 ? 8.931 17.114 16.440 1.00 17.06 105 PRO A CA 1
ATOM 735 C C . PRO A 1 117 ? 10.230 16.367 16.198 1.00 18.69 105 PRO A C 1
ATOM 736 O O . PRO A 1 117 ? 10.270 15.486 15.338 1.00 18.94 105 PRO A O 1
ATOM 740 N N . ASN A 1 118 ? 11.284 16.722 16.932 1.00 16.66 106 ASN A N 1
ATOM 741 C CA . ASN A 1 118 ? 12.548 16.023 16.828 1.00 17.55 106 ASN A CA 1
ATOM 742 C C . ASN A 1 118 ? 12.813 15.109 18.032 1.00 17.48 106 ASN A C 1
ATOM 743 O O . ASN A 1 118 ? 13.936 14.614 18.224 1.00 18.10 106 ASN A O 1
ATOM 748 N N . PHE A 1 119 ? 11.763 14.856 18.814 1.00 16.52 107 PHE A N 1
ATOM 749 C CA . PHE A 1 119 ? 11.838 14.057 20.019 1.00 16.72 107 PHE A CA 1
ATOM 750 C C . PHE A 1 119 ? 10.732 13.010 19.987 1.00 16.47 107 PHE A C 1
ATOM 751 O O . PHE A 1 119 ? 9.807 13.077 19.159 1.00 18.81 107 PHE A O 1
ATOM 759 N N . MET A 1 120 ? 10.814 12.072 20.915 1.00 18.50 108 MET A N 1
ATOM 760 C CA . MET A 1 120 ? 9.899 10.969 20.944 1.00 18.78 108 MET A CA 1
ATOM 761 C C . MET A 1 120 ? 8.505 11.366 21.444 1.00 16.28 108 MET A C 1
ATOM 762 O O . MET A 1 120 ? 8.370 11.921 22.541 1.00 17.03 108 MET A O 1
ATOM 767 N N . LEU A 1 121 ? 7.481 11.007 20.668 1.00 17.59 109 LEU A N 1
ATOM 768 C CA . LEU A 1 121 ? 6.103 11.070 21.093 1.00 17.61 109 LEU A CA 1
ATOM 769 C C . LEU A 1 121 ? 5.559 9.668 21.275 1.00 16.33 109 LEU A C 1
ATOM 770 O O . LEU A 1 121 ? 5.826 8.749 20.467 1.00 16.37 109 LEU A O 1
ATOM 775 N N . PHE A 1 122 ? 4.738 9.523 22.305 1.00 15.89 110 PHE A N 1
ATOM 776 C CA . PHE A 1 122 ? 4.072 8.273 22.578 1.00 15.69 110 PHE A CA 1
ATOM 777 C C . PHE A 1 122 ? 2.583 8.325 22.192 1.00 17.63 110 PHE A C 1
ATOM 778 O O . PHE A 1 122 ? 2.044 9.374 21.831 1.00 16.77 110 PHE A O 1
ATOM 786 N N . GLU A 1 123 ? 1.920 7.174 22.254 1.00 16.30 111 GLU A N 1
ATOM 787 C CA . GLU A 1 123 ? 0.484 7.090 21.998 1.00 16.20 111 GLU A CA 1
ATOM 788 C C . GLU A 1 123 ? -0.261 7.926 23.030 1.00 16.05 111 GLU A C 1
ATOM 789 O O . GLU A 1 123 ? 0.191 8.086 24.163 1.00 16.00 111 GLU A O 1
ATOM 795 N N . LYS A 1 124 ? -1.418 8.442 22.635 1.00 15.22 112 LYS A N 1
ATOM 796 C CA A LYS A 1 124 ? -2.299 9.197 23.522 0.50 14.20 112 LYS A CA 1
ATOM 797 C CA B LYS A 1 124 ? -2.278 9.208 23.517 0.50 17.00 112 LYS A CA 1
ATOM 798 C C . LYS A 1 124 ? -2.599 8.397 24.767 1.00 16.53 112 LYS A C 1
ATOM 799 O O . LYS A 1 124 ? -2.839 7.184 24.693 1.00 16.61 112 LYS A O 1
ATOM 810 N N . CYS A 1 125 ? -2.609 9.069 25.905 1.00 15.95 113 CYS A N 1
ATOM 811 C CA . CYS A 1 125 ? -2.961 8.436 27.158 1.00 15.99 113 CYS A CA 1
ATOM 812 C C . CYS A 1 125 ? -3.630 9.441 28.075 1.00 17.59 113 CYS A C 1
ATOM 813 O O . CYS A 1 125 ? -3.808 10.609 27.707 1.00 18.58 113 CYS A O 1
ATOM 816 N N . GLU A 1 126 ? -4.077 8.951 29.225 1.00 16.27 114 GLU A N 1
ATOM 817 C CA . GLU A 1 126 ? -4.577 9.788 30.294 1.00 16.02 114 GLU A CA 1
ATOM 818 C C . GLU A 1 126 ? -3.493 9.985 31.326 1.00 15.38 114 GLU A C 1
ATOM 819 O O . GLU A 1 126 ? -2.690 9.069 31.584 1.00 16.76 114 GLU A O 1
ATOM 825 N N . VAL A 1 127 ? -3.466 11.187 31.917 1.00 14.19 115 VAL A N 1
ATOM 826 C CA . VAL A 1 127 ? -2.529 11.496 32.985 1.00 14.17 115 VAL A CA 1
ATOM 827 C C . VAL A 1 127 ? -3.170 11.571 34.378 1.00 14.70 115 VAL A C 1
ATOM 828 O O . VAL A 1 127 ? -2.461 11.389 35.373 1.00 15.19 115 VAL A O 1
ATOM 832 N N . ASN A 1 128 ? -4.488 11.794 34.434 1.00 14.21 116 ASN A N 1
ATOM 833 C CA . ASN A 1 128 ? -5.252 11.972 35.660 1.00 15.21 116 ASN A CA 1
ATOM 834 C C . ASN A 1 128 ? -6.348 10.900 35.706 1.00 16.43 116 ASN A C 1
ATOM 835 O O . ASN A 1 128 ? -6.787 10.398 34.666 1.00 14.88 116 ASN A O 1
ATOM 840 N N . GLY A 1 129 ? -6.825 10.603 36.900 1.00 14.86 117 GLY A N 1
ATOM 841 C CA . GLY A 1 129 ? -7.937 9.687 37.059 1.00 14.92 117 GLY A CA 1
ATOM 842 C C . GLY A 1 129 ? -7.547 8.212 37.076 1.00 15.67 117 GLY A C 1
ATOM 843 O O . GLY A 1 129 ? -6.365 7.867 36.928 1.00 15.46 117 GLY A O 1
ATOM 844 N N . ALA A 1 130 ? -8.550 7.359 37.234 1.00 15.21 118 ALA A N 1
ATOM 845 C CA . ALA A 1 130 ? -8.298 5.932 37.405 1.00 15.02 118 ALA A CA 1
ATOM 846 C C . ALA A 1 130 ? -7.671 5.299 36.187 1.00 18.53 118 ALA A C 1
ATOM 847 O O . ALA A 1 130 ? -7.038 4.238 36.316 1.00 19.92 118 ALA A O 1
ATOM 849 N N . GLY A 1 131 ? -7.864 5.916 35.028 1.00 15.87 119 GLY A N 1
ATOM 850 C CA . GLY A 1 131 ? -7.313 5.431 33.757 1.00 16.96 119 GLY A CA 1
ATOM 851 C C . GLY A 1 131 ? -5.919 5.946 33.422 1.00 17.47 119 GLY A C 1
ATOM 852 O O . GLY A 1 131 ? -5.397 5.667 32.339 1.00 17.86 119 GLY A O 1
ATOM 853 N N . ALA A 1 132 ? -5.325 6.714 34.327 1.00 16.53 120 ALA A N 1
ATOM 854 C CA . ALA A 1 132 ? -4.043 7.336 34.073 1.00 15.91 120 ALA A CA 1
ATOM 855 C C . ALA A 1 132 ? -2.982 6.306 33.743 1.00 15.87 120 ALA A C 1
ATOM 856 O O . ALA A 1 132 ? -2.921 5.227 34.354 1.00 16.29 120 ALA A O 1
ATOM 858 N N . HIS A 1 133 ? -2.131 6.635 32.788 1.00 15.67 121 HIS A N 1
ATOM 859 C CA . HIS A 1 133 ? -0.949 5.823 32.524 1.00 16.16 121 HIS A CA 1
ATOM 860 C C . HIS A 1 133 ? -0.130 5.724 33.811 1.00 15.23 121 HIS A C 1
ATOM 861 O O . HIS A 1 133 ? 0.027 6.727 34.515 1.00 16.31 121 HIS A O 1
ATOM 868 N N . PRO A 1 134 ? 0.356 4.539 34.170 1.00 15.05 122 PRO A N 1
ATOM 869 C CA . PRO A 1 134 ? 1.086 4.409 35.434 1.00 17.00 122 PRO A CA 1
ATOM 870 C C . PRO A 1 134 ? 2.288 5.337 35.631 1.00 16.49 122 PRO A C 1
ATOM 871 O O . PRO A 1 134 ? 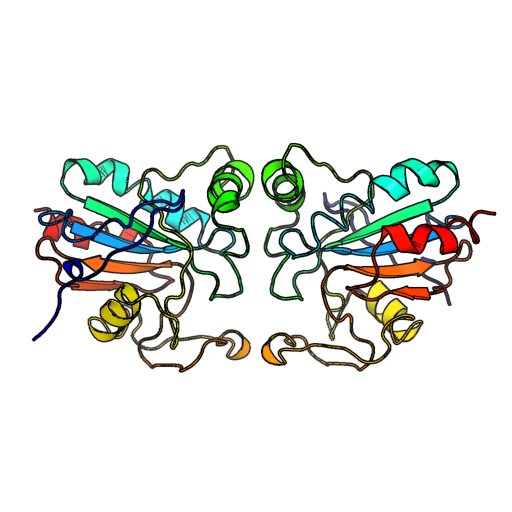2.614 5.703 36.766 1.00 16.25 122 PRO A O 1
ATOM 875 N N . LEU A 1 135 ? 2.930 5.752 34.544 1.00 15.69 123 LEU A N 1
ATOM 876 C CA . LEU A 1 135 ? 4.049 6.686 34.640 1.00 14.29 123 LEU A CA 1
ATOM 877 C C . LEU A 1 135 ? 3.581 8.008 35.234 1.00 13.79 123 LEU A C 1
ATOM 878 O O . LEU A 1 135 ? 4.254 8.595 36.078 1.00 16.25 123 LEU A O 1
ATOM 883 N N . PHE A 1 136 ? 2.387 8.456 34.829 1.00 15.30 124 PHE A N 1
ATOM 884 C CA . PHE A 1 136 ? 1.889 9.735 35.336 1.00 14.81 124 PHE A CA 1
ATOM 885 C C . PHE A 1 136 ? 1.299 9.620 36.730 1.00 15.20 124 PHE A C 1
ATOM 886 O O . PHE A 1 136 ? 1.453 10.552 37.536 1.00 15.71 124 PHE A O 1
ATOM 894 N N . ALA A 1 137 ? 0.682 8.485 37.041 1.00 15.73 125 ALA A N 1
ATOM 895 C CA . ALA A 1 137 ? 0.244 8.265 38.424 1.00 15.24 125 ALA A CA 1
ATOM 896 C C . ALA A 1 137 ? 1.481 8.341 39.356 1.00 17.91 125 ALA A C 1
ATOM 897 O O . ALA A 1 137 ? 1.458 8.938 40.437 1.00 18.94 125 ALA A O 1
ATOM 899 N N . PHE A 1 138 ? 2.589 7.765 38.894 1.00 16.15 126 PHE A N 1
ATOM 900 C CA . PHE A 1 138 ? 3.840 7.769 39.652 1.00 14.55 126 PHE A CA 1
ATOM 901 C C . PHE A 1 138 ? 4.439 9.168 39.776 1.00 15.79 126 PHE A C 1
ATOM 902 O O . PHE A 1 138 ? 4.802 9.604 40.881 1.00 16.50 126 PHE A O 1
ATOM 910 N N . LEU A 1 139 ? 4.550 9.881 38.655 1.00 15.38 127 LEU A N 1
ATOM 911 C CA . LEU A 1 139 ? 5.137 11.203 38.666 1.00 16.33 127 LEU A CA 1
ATOM 912 C C . LEU A 1 139 ? 4.338 12.129 39.558 1.00 14.79 127 LEU A C 1
ATOM 913 O O . LEU A 1 139 ? 4.910 12.928 40.284 1.00 15.50 127 LEU A O 1
ATOM 918 N N . ARG A 1 140 ? 3.014 12.069 39.465 1.00 15.44 128 ARG A N 1
ATOM 919 C CA . ARG A 1 140 ? 2.146 12.915 40.287 1.00 15.98 128 ARG A CA 1
ATOM 920 C C . ARG A 1 140 ? 2.328 12.692 41.790 1.00 16.33 128 ARG A C 1
ATOM 921 O O . ARG A 1 140 ? 2.321 13.644 42.571 1.00 18.38 128 ARG A O 1
ATOM 929 N N . GLU A 1 141 ? 2.462 11.438 42.188 1.00 16.27 129 GLU A N 1
ATOM 930 C CA . GLU A 1 141 ? 2.708 11.103 43.596 1.00 18.24 129 GLU A CA 1
ATOM 931 C C . GLU A 1 141 ? 4.109 11.513 44.045 1.00 17.16 129 GLU A C 1
ATOM 932 O O . GLU A 1 141 ? 4.298 11.943 45.190 1.00 18.80 129 GLU A O 1
ATOM 938 N N . ALA A 1 142 ? 5.093 11.384 43.154 1.00 16.78 130 ALA A N 1
ATOM 939 C CA . ALA A 1 142 ? 6.486 11.708 43.495 1.00 16.88 130 ALA A CA 1
ATOM 940 C C . ALA A 1 142 ? 6.685 13.214 43.674 1.00 17.01 130 ALA A C 1
ATOM 941 O O . ALA A 1 142 ? 7.455 13.664 44.552 1.00 18.52 130 ALA A O 1
ATOM 943 N N . LEU A 1 143 ? 6.008 14.000 42.828 1.00 16.36 131 LEU A N 1
ATOM 944 C CA . LEU A 1 143 ? 6.154 15.442 42.786 1.00 16.83 131 LEU A CA 1
ATOM 945 C C . LEU A 1 143 ? 4.745 16.026 42.821 1.00 16.54 131 LEU A C 1
ATOM 946 O O . LEU A 1 143 ? 4.164 16.271 41.776 1.00 17.38 131 LEU A O 1
ATOM 951 N N . PRO A 1 144 ? 4.153 16.152 44.017 1.00 16.39 132 PRO A N 1
ATOM 952 C CA . PRO A 1 144 ? 2.711 16.345 44.092 1.00 16.04 132 PRO A CA 1
ATOM 953 C C . PRO A 1 144 ? 2.176 17.713 43.697 1.00 17.89 132 PRO A C 1
ATOM 954 O O . PRO A 1 144 ? 0.955 17.898 43.601 1.00 17.62 132 PRO A O 1
ATOM 958 N N . ALA A 1 145 ? 3.047 18.687 43.479 1.00 17.53 133 ALA A N 1
ATOM 959 C CA . ALA A 1 145 ? 2.603 19.979 42.978 1.00 17.76 133 ALA A CA 1
ATOM 960 C C . ALA A 1 145 ? 3.748 20.659 42.240 1.00 17.09 133 ALA A C 1
ATOM 961 O O . ALA A 1 145 ? 4.917 20.451 42.575 1.00 18.88 133 ALA A O 1
ATOM 963 N N . PRO A 1 146 ? 3.415 21.421 41.192 1.00 16.61 134 PRO A N 1
ATOM 964 C CA . PRO A 1 146 ? 4.466 22.149 40.481 1.00 16.36 134 PRO A CA 1
ATOM 965 C C . PRO A 1 146 ? 5.284 23.018 41.412 1.00 18.91 134 PRO A C 1
ATOM 966 O O . PRO A 1 146 ? 4.744 23.658 42.316 1.00 18.96 134 PRO A O 1
ATOM 970 N N . SER A 1 147 ? 6.592 23.057 41.177 1.00 17.45 135 SER A N 1
ATOM 971 C CA . SER A 1 147 ? 7.508 23.810 41.983 1.00 18.01 135 SER A CA 1
ATOM 972 C C . SER A 1 147 ? 7.235 25.292 41.954 1.00 16.62 135 SER A C 1
ATOM 973 O O . SER A 1 147 ? 7.537 25.993 42.929 1.00 20.62 135 SER A O 1
ATOM 976 N N . ASP A 1 148 ? 6.689 25.781 40.839 1.00 16.62 136 ASP A N 1
ATOM 977 C CA . ASP A 1 148 ? 6.421 27.218 40.643 1.00 17.16 136 ASP A CA 1
ATOM 978 C C . ASP A 1 148 ? 5.018 27.678 41.002 1.00 22.54 136 ASP A C 1
ATOM 979 O O . ASP A 1 148 ? 4.766 28.865 41.087 1.00 24.71 136 ASP A O 1
ATOM 984 N N . ASP A 1 149 ? 4.096 26.742 41.171 1.00 19.35 137 ASP A N 1
ATOM 985 C CA . ASP A 1 149 ? 2.688 27.052 41.492 1.00 18.84 137 ASP A CA 1
ATOM 986 C C . ASP A 1 149 ? 2.100 25.844 42.201 1.00 19.01 137 ASP A C 1
ATOM 987 O O . ASP A 1 149 ? 1.657 24.875 41.585 1.00 19.70 137 ASP A O 1
ATOM 992 N N . ALA A 1 150 ? 2.161 25.892 43.513 1.00 18.81 138 ALA A N 1
ATOM 993 C CA . ALA A 1 150 ? 1.698 24.811 44.356 1.00 19.43 138 ALA A CA 1
ATOM 994 C C . ALA A 1 150 ? 0.195 24.786 44.532 1.00 19.41 138 ALA A C 1
ATOM 995 O O . ALA A 1 150 ? -0.321 23.836 45.123 1.00 19.77 138 ALA A O 1
ATOM 997 N N . THR A 1 151 ? -0.518 25.808 44.035 1.00 18.05 139 THR A N 1
ATOM 998 C CA A THR A 1 151 ? -1.922 26.035 44.423 0.25 17.88 139 THR A CA 1
ATOM 999 C CA B THR A 1 151 ? -1.920 26.039 44.427 0.25 16.39 139 THR A CA 1
ATOM 1000 C CA C THR A 1 151 ? -1.916 25.971 44.433 0.50 18.54 139 THR A CA 1
ATOM 1001 C C . THR A 1 151 ? -2.940 25.829 43.296 1.00 18.80 139 THR A C 1
ATOM 1002 O O . THR A 1 151 ? -3.983 25.205 43.490 1.00 17.01 139 THR A O 1
ATOM 1012 N N . ALA A 1 152 ? -2.679 26.372 42.104 1.00 15.86 140 ALA A N 1
ATOM 1013 C CA . ALA A 1 152 ? -3.706 26.363 41.071 1.00 17.58 140 ALA A CA 1
ATOM 1014 C C . ALA A 1 152 ? -3.952 24.994 40.493 1.00 19.46 140 ALA A C 1
ATOM 1015 O O . ALA A 1 152 ? -3.013 24.310 40.132 1.00 21.11 140 ALA A O 1
ATOM 1017 N N . LEU A 1 153 ? -5.226 24.619 40.345 1.00 17.05 141 LEU A N 1
ATOM 1018 C CA . LEU A 1 153 ? -5.579 23.365 39.683 1.00 17.16 141 LEU A CA 1
ATOM 1019 C C . LEU A 1 153 ? -6.421 23.601 38.424 1.00 16.96 141 LEU A C 1
ATOM 1020 O O . LEU A 1 153 ? -6.112 23.042 37.373 1.00 19.85 141 LEU A O 1
ATOM 1025 N N . MET A 1 154 ? -7.505 24.370 38.524 1.00 15.97 142 MET A N 1
ATOM 1026 C CA . MET A 1 154 ? -8.355 24.674 37.333 1.00 15.37 142 MET A CA 1
ATOM 1027 C C . MET A 1 154 ? -9.177 25.888 37.632 1.00 15.44 142 MET A C 1
ATOM 1028 O O . MET A 1 154 ? -9.762 25.988 38.725 1.00 16.89 142 MET A O 1
ATOM 1033 N N . THR A 1 155 ? -9.264 26.852 36.714 1.00 16.15 143 THR A N 1
ATOM 1034 C CA . THR A 1 155 ? -10.117 28.003 36.963 1.00 16.07 143 THR A CA 1
ATOM 1035 C C . THR A 1 155 ? -11.597 27.667 36.793 1.00 16.25 143 THR A C 1
ATOM 1036 O O . THR A 1 155 ? -12.449 27.952 37.656 1.00 19.60 143 THR A O 1
ATOM 1040 N N . ASP A 1 156 ? -11.904 27.027 35.665 1.00 16.64 144 ASP A N 1
ATOM 1041 C CA . ASP A 1 156 ? -13.281 26.612 35.343 1.00 15.40 144 ASP A CA 1
ATOM 1042 C C . ASP A 1 156 ? -13.508 25.155 35.766 1.00 14.21 144 ASP A C 1
ATOM 1043 O O . ASP A 1 156 ? -12.963 24.237 35.146 1.00 15.69 144 ASP A O 1
ATOM 1048 N N . PRO A 1 157 ? -14.333 24.935 36.825 1.00 14.43 145 PRO A N 1
ATOM 1049 C CA . PRO A 1 157 ? -14.477 23.571 37.333 1.00 13.72 145 PRO A CA 1
ATOM 1050 C C . PRO A 1 157 ? -15.089 22.619 36.302 1.00 13.72 145 PRO A C 1
ATOM 1051 O O . PRO A 1 157 ? -14.963 21.391 36.427 1.00 16.16 145 PRO A O 1
ATOM 1055 N N . LYS A 1 158 ? -15.785 23.162 35.296 1.00 14.80 146 LYS A N 1
ATOM 1056 C CA . LYS A 1 158 ? -16.388 22.293 34.286 1.00 15.21 146 LYS A CA 1
ATOM 1057 C C . LYS A 1 158 ? -15.337 21.589 33.451 1.00 14.81 146 LYS A C 1
ATOM 1058 O O . LYS A 1 158 ? -15.676 20.633 32.736 1.00 15.71 146 LYS A O 1
ATOM 1064 N N . LEU A 1 159 ? -14.099 22.060 33.499 1.00 14.17 147 LEU A N 1
ATOM 1065 C CA . LEU A 1 159 ? -13.006 21.424 32.772 1.00 15.51 147 LEU A CA 1
ATOM 1066 C C . LEU A 1 159 ? -12.379 20.277 33.538 1.00 16.18 147 LEU A C 1
ATOM 1067 O O . LEU A 1 159 ? -11.541 19.567 32.999 1.00 17.18 147 LEU A O 1
ATOM 1072 N N . ILE A 1 160 ? -12.770 20.067 34.800 1.00 13.76 148 ILE A N 1
ATOM 1073 C CA . ILE A 1 160 ? -12.322 18.860 35.537 1.00 14.29 148 ILE A CA 1
ATOM 1074 C C . ILE A 1 160 ? -13.344 17.764 35.282 1.00 15.25 148 ILE A C 1
ATOM 1075 O O . ILE A 1 160 ? -14.445 17.784 35.821 1.00 15.38 148 ILE A O 1
ATOM 1080 N N . THR A 1 161 ? -13.013 16.839 34.384 1.00 16.18 149 THR A N 1
ATOM 1081 C CA . THR A 1 161 ? -13.952 15.828 33.928 1.00 14.18 149 THR A CA 1
ATOM 1082 C C . THR A 1 161 ? -13.482 14.379 34.128 1.00 17.29 149 THR A C 1
ATOM 1083 O O . THR A 1 161 ? -14.189 13.448 33.758 1.00 18.18 149 THR A O 1
ATOM 1087 N N . TRP A 1 162 ? -12.328 14.197 34.759 1.00 15.83 150 TRP A N 1
ATOM 1088 C CA . TRP A 1 162 ? -11.797 12.857 35.024 1.00 14.09 150 TRP A CA 1
ATOM 1089 C C . TRP A 1 162 ? -12.164 12.445 36.423 1.00 14.24 150 TRP A C 1
ATOM 1090 O O . TRP A 1 162 ? -12.671 13.247 37.221 1.00 15.03 150 TRP A O 1
ATOM 1101 N N . SER A 1 163 ? -11.914 11.181 36.738 1.00 14.84 151 SER A N 1
ATOM 1102 C CA A SER A 1 163 ? -12.291 10.625 38.030 0.50 15.79 151 SER A CA 1
ATOM 1103 C CA B SER A 1 163 ? -12.306 10.613 38.039 0.50 15.60 151 SER A CA 1
ATOM 1104 C C . SER A 1 163 ? -11.380 9.488 38.440 1.00 15.58 151 SER A C 1
ATOM 1105 O O . SER A 1 163 ? -11.061 8.629 37.603 1.00 14.77 151 SER A O 1
ATOM 1110 N N . PRO A 1 164 ? -10.966 9.448 39.714 1.00 14.31 152 PRO A N 1
ATOM 1111 C CA . PRO A 1 164 ? -11.181 10.462 40.748 1.00 15.54 152 PRO A CA 1
ATOM 1112 C C . PRO A 1 164 ? -10.282 11.644 40.522 1.00 15.82 152 PRO A C 1
ATOM 1113 O O . PRO A 1 164 ? -9.365 11.584 39.679 1.00 15.23 152 PRO A O 1
ATOM 1117 N N . VAL A 1 165 ? -10.577 12.726 41.245 1.00 14.46 153 VAL A N 1
ATOM 1118 C CA . VAL A 1 165 ? -9.787 13.951 41.221 1.00 14.47 153 VAL A CA 1
ATOM 1119 C C . VAL A 1 165 ? -8.891 13.971 42.457 1.00 14.81 153 VAL A C 1
ATOM 1120 O O . VAL A 1 165 ? -9.346 13.750 43.586 1.00 14.62 153 VAL A O 1
ATOM 1124 N N . CYS A 1 166 ? -7.621 14.284 42.233 1.00 15.07 154 CYS A N 1
ATOM 1125 C CA . CYS A 1 166 ? -6.601 14.286 43.272 1.00 14.55 154 CYS A CA 1
ATOM 1126 C C . CYS A 1 166 ? -5.884 15.615 43.327 1.00 14.81 154 CYS A C 1
ATOM 1127 O O . CYS A 1 166 ? -5.767 16.333 42.327 1.00 15.66 154 CYS A O 1
ATOM 1130 N N . ARG A 1 167 ? -5.370 15.918 44.509 1.00 13.48 155 ARG A N 1
ATOM 1131 C CA . ARG A 1 167 ? -4.682 17.177 44.722 1.00 14.22 155 ARG A CA 1
ATOM 1132 C C . ARG A 1 167 ? -3.436 17.316 43.841 1.00 14.56 155 ARG A C 1
ATOM 1133 O O . ARG A 1 167 ? -3.000 18.442 43.593 1.00 16.15 155 ARG A O 1
ATOM 1141 N N . ASN A 1 168 ? -2.891 16.198 43.381 1.00 15.01 156 ASN A N 1
ATOM 1142 C CA . ASN A 1 168 ? -1.645 16.164 42.624 1.00 14.89 156 ASN A CA 1
ATOM 1143 C C . ASN A 1 168 ? -1.880 16.079 41.125 1.00 14.03 156 ASN A C 1
ATOM 1144 O O . ASN A 1 168 ? -0.923 15.917 40.373 1.00 14.70 156 ASN A O 1
ATOM 1149 N N . ASP A 1 169 ? -3.132 16.254 40.693 1.00 13.06 157 ASP A N 1
ATOM 1150 C CA . ASP A 1 169 ? -3.471 16.118 39.292 1.00 14.38 157 ASP A CA 1
ATOM 1151 C C . ASP A 1 169 ? -2.758 17.120 38.383 1.00 14.96 157 ASP A C 1
ATOM 1152 O O . ASP A 1 169 ? -2.458 18.243 38.775 1.00 14.25 157 ASP A O 1
ATOM 1157 N N . VAL A 1 170 ? -2.484 16.718 37.156 1.00 14.54 158 VAL A N 1
ATOM 1158 C CA . VAL A 1 170 ? -1.948 17.604 36.152 1.00 13.36 158 VAL A CA 1
ATOM 1159 C C . VAL A 1 170 ? -3.073 18.607 35.833 1.00 16.00 158 VAL A C 1
ATOM 1160 O O . VAL A 1 170 ? -4.239 18.204 35.687 1.00 15.83 158 VAL A O 1
ATOM 1164 N N . ALA A 1 171 ? -2.749 19.896 35.771 1.00 14.61 159 ALA A N 1
ATOM 1165 C CA . ALA A 1 171 ? -3.754 20.951 35.706 1.00 14.30 159 ALA A CA 1
ATOM 1166 C C . ALA A 1 171 ? -4.164 21.314 34.300 1.00 15.55 159 ALA A C 1
ATOM 1167 O O . ALA A 1 171 ? -5.244 21.873 34.108 1.00 16.55 159 ALA A O 1
ATOM 1169 N N . TRP A 1 172 ? -3.268 21.101 33.329 1.00 13.90 160 TRP A N 1
ATOM 1170 C CA . TRP A 1 172 ? -3.538 21.499 31.948 1.00 13.47 160 TRP A CA 1
ATOM 1171 C C . TRP A 1 172 ? -2.517 20.816 31.032 1.00 14.27 160 TRP A C 1
ATOM 1172 O O . TRP A 1 172 ? -1.663 20.050 31.465 1.00 15.10 160 TRP A O 1
ATOM 1183 N N . ASN A 1 173 ? -2.628 21.093 29.744 1.00 14.68 161 ASN A N 1
ATOM 1184 C CA . ASN A 1 173 ? -1.628 20.671 28.791 1.00 15.56 161 ASN A CA 1
ATOM 1185 C C . ASN A 1 173 ? -0.264 21.241 29.156 1.00 15.63 161 ASN A C 1
ATOM 1186 O O . ASN A 1 173 ? -0.173 22.368 29.648 1.00 15.20 161 ASN A O 1
ATOM 1191 N N . PHE A 1 174 ? 0.777 20.477 28.901 1.00 14.00 162 PHE A N 1
ATOM 1192 C CA . PHE A 1 174 ? 2.149 20.953 29.042 1.00 14.27 162 PHE A CA 1
ATOM 1193 C C . PHE A 1 174 ? 2.546 21.293 30.480 1.00 14.99 162 PHE A C 1
ATOM 1194 O O . PHE A 1 174 ? 3.230 22.289 30.706 1.00 15.38 162 PHE A O 1
ATOM 1202 N N . GLU A 1 175 ? 2.239 20.418 31.435 1.00 15.05 163 GLU A N 1
ATOM 1203 C CA . GLU A 1 175 ? 3.067 20.377 32.622 1.00 14.15 163 GLU A CA 1
ATOM 1204 C C . GLU A 1 175 ? 4.371 19.662 32.248 1.00 15.04 163 GLU A C 1
ATOM 1205 O O . GLU A 1 175 ? 4.445 18.949 31.223 1.00 15.87 163 GLU A O 1
ATOM 1211 N N . LYS A 1 176 ? 5.385 19.835 33.083 1.00 14.26 164 LYS A N 1
ATOM 1212 C CA . LYS A 1 176 ? 6.725 19.313 32.798 1.00 14.69 164 LYS A CA 1
ATOM 1213 C C . LYS A 1 176 ? 7.294 18.617 34.032 1.00 14.58 164 LYS A C 1
ATOM 1214 O O . LYS A 1 176 ? 7.129 19.096 35.148 1.00 15.33 164 LYS A O 1
ATOM 1220 N N . PHE A 1 177 ? 7.913 17.461 33.798 1.00 14.91 165 PHE A N 1
ATOM 1221 C CA . PHE A 1 177 ? 8.592 16.711 34.831 1.00 15.06 165 PHE A CA 1
ATOM 1222 C C . PHE A 1 177 ? 10.043 16.478 34.411 1.00 15.34 165 PHE A C 1
ATOM 1223 O O . PHE A 1 177 ? 10.308 15.901 33.361 1.00 16.89 165 PHE A O 1
ATOM 1231 N N . LEU A 1 178 ? 10.975 16.915 35.251 1.00 14.90 166 LEU A N 1
ATOM 1232 C CA . LEU A 1 178 ? 12.408 16.756 35.031 1.00 14.89 166 LEU A CA 1
ATOM 1233 C C . LEU A 1 178 ? 12.862 15.573 35.870 1.00 16.55 166 LEU A C 1
ATOM 1234 O O . LEU A 1 178 ? 12.622 15.532 37.092 1.00 17.03 166 LEU A O 1
ATOM 1239 N N . VAL A 1 179 ? 13.510 14.619 35.210 1.00 14.90 167 VAL A N 1
ATOM 1240 C CA . VAL A 1 179 ? 13.918 13.362 35.831 1.00 14.27 167 VAL A CA 1
ATOM 1241 C C . VAL A 1 179 ? 15.430 13.228 35.693 1.00 16.33 167 VAL A C 1
ATOM 1242 O O . VAL A 1 179 ? 15.998 13.454 34.613 1.00 16.45 167 VAL A O 1
ATOM 1246 N N . GLY A 1 180 ? 16.087 12.848 36.785 1.00 16.80 168 GLY A N 1
ATOM 1247 C CA . GLY A 1 180 ? 17.536 12.690 36.759 1.00 17.80 168 GLY A CA 1
ATOM 1248 C C . GLY A 1 180 ? 18.013 11.429 36.053 1.00 15.39 168 GLY A C 1
ATOM 1249 O O . GLY A 1 180 ? 17.215 10.559 35.688 1.00 18.02 168 GLY A O 1
ATOM 1250 N N . PRO A 1 181 ? 19.347 11.302 35.884 1.00 17.45 169 PRO A N 1
ATOM 1251 C CA . PRO A 1 181 ? 19.960 10.202 35.155 1.00 16.88 169 PRO A CA 1
ATOM 1252 C C . PRO A 1 181 ? 19.920 8.855 35.869 1.00 19.46 169 PRO A C 1
ATOM 1253 O O . PRO A 1 181 ? 20.348 7.851 35.275 1.00 20.10 169 PRO A O 1
ATOM 1257 N N . ASP A 1 182 ? 19.400 8.852 37.104 1.00 18.37 170 ASP A N 1
ATOM 1258 C CA . ASP A 1 182 ? 19.084 7.643 37.885 1.00 23.02 170 ASP A CA 1
ATOM 1259 C C . ASP A 1 182 ? 17.583 7.290 37.904 1.00 20.88 170 ASP A C 1
ATOM 1260 O O . ASP A 1 182 ? 17.154 6.371 38.623 1.00 21.43 170 ASP A O 1
ATOM 1265 N N . GLY A 1 183 ? 16.780 8.027 37.147 1.00 17.67 171 GLY A N 1
ATOM 1266 C CA . GLY A 1 183 ? 15.347 7.771 37.061 1.00 17.33 171 GLY A CA 1
ATOM 1267 C C . GLY A 1 183 ? 14.495 8.387 38.153 1.00 17.00 171 GLY A C 1
ATOM 1268 O O . GLY A 1 183 ? 13.279 8.162 38.171 1.00 17.41 171 GLY A O 1
ATOM 1269 N N . VAL A 1 184 ? 15.109 9.156 39.045 1.00 17.00 172 VAL A N 1
ATOM 1270 C CA . VAL A 1 184 ? 14.393 9.815 40.136 1.00 17.73 172 VAL A CA 1
ATOM 1271 C C . VAL A 1 184 ? 13.772 11.134 39.651 1.00 18.89 172 VAL A C 1
ATOM 1272 O O . VAL A 1 184 ? 14.477 11.992 39.121 1.00 18.91 172 VAL A O 1
ATOM 1276 N N . PRO A 1 185 ? 12.448 11.297 39.811 1.00 17.55 173 PRO A N 1
ATOM 1277 C CA . PRO A 1 185 ? 11.856 12.595 39.476 1.00 18.32 173 PRO A CA 1
ATOM 1278 C C . PRO A 1 185 ? 12.395 13.686 40.363 1.00 18.87 173 PRO A C 1
ATOM 1279 O O . PRO A 1 185 ? 12.426 13.521 41.588 1.00 21.22 173 PRO A O 1
ATOM 1283 N N . LEU A 1 186 ? 12.858 14.781 39.755 1.00 17.12 174 LEU A N 1
ATOM 1284 C CA . LEU A 1 186 ? 13.497 15.853 40.505 1.00 18.80 174 LEU A CA 1
ATOM 1285 C C . LEU A 1 186 ? 12.645 17.103 40.674 1.00 18.11 174 LEU A C 1
ATOM 1286 O O . LEU A 1 186 ? 12.655 17.682 41.752 1.00 17.82 174 LEU A O 1
ATOM 1291 N N . ARG A 1 187 ? 11.904 17.517 39.641 1.00 16.06 175 ARG A N 1
ATOM 1292 C CA . ARG A 1 187 ? 11.169 18.764 39.713 1.00 14.75 175 ARG A CA 1
ATOM 1293 C C . ARG A 1 187 ? 10.021 18.759 38.735 1.00 15.58 175 ARG A C 1
ATOM 1294 O O . ARG A 1 187 ? 10.126 18.210 37.621 1.00 16.31 175 ARG A O 1
ATOM 1302 N N . ARG A 1 188 ? 8.918 19.373 39.151 1.00 15.21 176 ARG A N 1
ATOM 1303 C CA . ARG A 1 188 ? 7.724 19.505 38.328 1.00 13.94 176 ARG A CA 1
ATOM 1304 C C . ARG A 1 188 ? 7.508 20.980 38.065 1.00 14.13 176 ARG A C 1
ATOM 1305 O O . ARG A 1 188 ? 7.766 21.803 38.939 1.00 15.62 176 ARG A O 1
ATOM 1313 N N . TYR A 1 189 ? 7.015 21.306 36.880 1.00 14.65 177 TYR A N 1
ATOM 1314 C CA . TYR A 1 189 ? 6.774 22.706 36.490 1.00 14.45 177 TYR A CA 1
ATOM 1315 C C . TYR A 1 189 ? 5.383 22.823 35.916 1.00 14.94 177 TYR A C 1
ATOM 1316 O O . TYR A 1 189 ? 4.898 21.915 35.247 1.00 15.69 177 TYR A O 1
ATOM 1325 N N . SER A 1 190 ? 4.757 23.958 36.182 1.00 15.23 178 SER A N 1
ATOM 1326 C CA . SER A 1 190 ? 3.370 24.164 35.820 1.00 15.51 178 SER A CA 1
ATOM 1327 C C . SER A 1 190 ? 3.171 24.416 34.352 1.00 14.30 178 SER A C 1
ATOM 1328 O O . SER A 1 190 ? 4.111 24.649 33.572 1.00 16.19 178 SER A O 1
ATOM 1331 N N . ARG A 1 191 ? 1.900 24.384 33.970 1.00 15.31 179 ARG A N 1
ATOM 1332 C CA . ARG A 1 191 ? 1.492 24.708 32.613 1.00 15.01 179 ARG A CA 1
ATOM 1333 C C . ARG A 1 191 ? 1.974 26.066 32.100 1.00 16.45 179 ARG A C 1
ATOM 1334 O O . ARG A 1 191 ? 2.089 26.264 30.896 1.00 18.31 179 ARG A O 1
ATOM 1342 N N . ARG A 1 192 ? 2.229 26.993 33.017 1.00 15.42 180 ARG A N 1
ATOM 1343 C CA A ARG A 1 192 ? 2.634 28.357 32.648 0.70 17.30 180 ARG A CA 1
ATOM 1344 C CA B ARG A 1 192 ? 2.639 28.372 32.702 0.30 15.29 180 ARG A CA 1
ATOM 1345 C C . ARG A 1 192 ? 4.142 28.539 32.583 1.00 18.01 180 ARG A C 1
ATOM 1346 O O . ARG A 1 192 ? 4.609 29.515 32.014 1.00 17.38 180 ARG A O 1
ATOM 1361 N N . PHE A 1 193 ? 4.877 27.618 33.174 1.00 16.43 181 PHE A N 1
ATOM 1362 C CA . PHE A 1 193 ? 6.347 27.723 33.252 1.00 15.00 181 PHE A CA 1
ATOM 1363 C C . PHE A 1 193 ? 6.937 27.258 31.907 1.00 16.68 181 PHE A C 1
ATOM 1364 O O . PHE A 1 193 ? 6.850 26.085 31.540 1.00 17.38 181 PHE A O 1
ATOM 1372 N N . GLN A 1 194 ? 7.538 28.165 31.155 1.00 17.35 182 GLN A N 1
ATOM 1373 C CA . GLN A 1 194 ? 7.977 27.842 29.804 1.00 16.19 182 GLN A CA 1
ATOM 1374 C C . GLN A 1 194 ? 8.977 26.697 29.803 1.00 14.81 182 GLN A C 1
ATOM 1375 O O . GLN A 1 194 ? 9.889 26.674 30.610 1.00 15.40 182 GLN A O 1
ATOM 1381 N N . THR A 1 195 ? 8.836 25.792 28.837 1.00 15.22 183 THR A N 1
ATOM 1382 C CA . THR A 1 195 ? 9.825 24.750 28.589 1.00 15.29 183 THR A CA 1
ATOM 1383 C C . THR A 1 195 ? 11.260 25.295 28.545 1.00 15.01 183 THR A C 1
ATOM 1384 O O . THR A 1 195 ? 12.156 24.770 29.193 1.00 15.44 183 THR A O 1
ATOM 1388 N N . ILE A 1 196 ? 11.468 26.379 27.812 1.00 14.67 184 ILE A N 1
ATOM 1389 C CA . ILE A 1 196 ? 12.830 26.907 27.662 1.00 16.05 184 ILE A CA 1
ATOM 1390 C C . ILE A 1 196 ? 13.398 27.428 28.978 1.00 16.75 184 ILE A C 1
ATOM 1391 O O . ILE A 1 196 ? 14.615 27.446 29.163 1.00 17.48 184 ILE A O 1
ATOM 1396 N N . ASP A 1 197 ? 12.525 27.798 29.914 1.00 14.24 185 ASP A N 1
ATOM 1397 C CA . ASP A 1 197 ? 12.976 28.260 31.239 1.00 15.08 185 ASP A CA 1
ATOM 1398 C C . ASP A 1 197 ? 13.421 27.124 32.169 1.00 17.22 185 ASP A C 1
ATOM 1399 O O . ASP A 1 197 ? 13.904 27.385 33.287 1.00 16.38 185 ASP A O 1
ATOM 1404 N N . ILE A 1 198 ? 13.280 25.877 31.717 1.00 14.59 186 ILE A N 1
ATOM 1405 C CA . ILE A 1 198 ? 13.763 24.745 32.458 1.00 15.08 186 ILE A CA 1
ATOM 1406 C C . ILE A 1 198 ? 15.268 24.505 32.165 1.00 15.49 186 ILE A C 1
ATOM 1407 O O . ILE A 1 198 ? 15.929 23.744 32.874 1.00 15.58 186 ILE A O 1
ATOM 1412 N N . GLU A 1 199 ? 15.810 25.155 31.138 1.00 16.27 187 GLU A N 1
ATOM 1413 C CA A GLU A 1 199 ? 17.179 24.858 30.676 0.50 15.23 187 GLU A CA 1
ATOM 1414 C CA B GLU A 1 199 ? 17.165 24.835 30.685 0.50 16.64 187 GLU A CA 1
ATOM 1415 C C . GLU A 1 199 ? 18.222 24.905 31.804 1.00 17.75 187 GLU A C 1
ATOM 1416 O O . GLU A 1 199 ? 19.060 24.012 31.906 1.00 18.39 187 GLU A O 1
ATOM 1427 N N . PRO A 1 200 ? 18.200 25.958 32.646 1.00 16.96 188 PRO A N 1
ATOM 1428 C CA . PRO A 1 200 ? 19.236 25.967 33.719 1.00 16.99 188 PRO A CA 1
ATOM 1429 C C . PRO A 1 200 ? 19.208 24.776 34.660 1.00 20.64 188 PRO A C 1
ATOM 1430 O O . PRO A 1 200 ? 20.269 24.278 35.057 1.00 20.47 188 PRO A O 1
ATOM 1434 N N . ASP A 1 201 ? 18.021 24.292 35.013 1.00 19.19 189 ASP A N 1
ATOM 1435 C CA . ASP A 1 201 ? 17.911 23.100 35.840 1.00 18.34 189 ASP A CA 1
ATOM 1436 C C . ASP A 1 201 ? 18.421 21.853 35.117 1.00 21.00 189 ASP A C 1
ATOM 1437 O O . ASP A 1 201 ? 19.012 20.961 35.731 1.00 22.52 189 ASP A O 1
ATOM 1442 N N . ILE A 1 202 ? 18.161 21.771 33.816 1.00 19.02 190 ILE A N 1
ATOM 1443 C CA . ILE A 1 202 ? 18.649 20.666 33.009 1.00 19.60 190 ILE A CA 1
ATOM 1444 C C . ILE A 1 202 ? 20.184 20.707 32.914 1.00 20.60 190 ILE A C 1
ATOM 1445 O O . ILE A 1 202 ? 20.864 19.690 33.097 1.00 20.83 190 ILE A O 1
ATOM 1450 N N . GLU A 1 203 ? 20.718 21.881 32.614 1.00 18.78 191 GLU A N 1
ATOM 1451 C CA . GLU A 1 203 ? 22.166 22.062 32.514 1.00 17.32 191 GLU A CA 1
ATOM 1452 C C . GLU A 1 203 ? 22.867 21.617 33.788 1.00 21.70 191 GLU A C 1
ATOM 1453 O O . GLU A 1 203 ? 23.938 21.001 33.727 1.00 23.31 191 GLU A O 1
ATOM 1459 N N . ALA A 1 204 ? 22.294 21.942 34.941 1.00 20.53 192 ALA A N 1
ATOM 1460 C CA . ALA A 1 204 ? 22.900 21.547 36.229 1.00 20.19 192 ALA A CA 1
ATOM 1461 C C . ALA A 1 204 ? 23.026 20.026 36.361 1.00 26.07 192 ALA A C 1
ATOM 1462 O O . ALA A 1 204 ? 23.980 19.522 36.938 1.00 27.76 192 ALA A O 1
ATOM 1464 N N . LEU A 1 205 ? 22.065 19.296 35.822 1.00 23.77 193 LEU A N 1
ATOM 1465 C CA . LEU A 1 205 ? 22.083 17.832 35.873 1.00 24.71 193 LEU A CA 1
ATOM 1466 C C . LEU A 1 205 ? 22.998 17.233 34.828 1.00 29.89 193 LEU A C 1
ATOM 1467 O O . LEU A 1 205 ? 23.593 16.178 35.052 1.00 30.00 193 LEU A O 1
ATOM 1472 N N . LEU A 1 206 ? 23.083 17.881 33.672 1.00 28.69 194 LEU A N 1
ATOM 1473 C CA . LEU A 1 206 ? 23.962 17.419 32.615 1.00 29.20 194 LEU A CA 1
ATOM 1474 C C . LEU A 1 206 ? 25.410 17.590 33.043 1.00 33.93 194 LEU A C 1
ATOM 1475 O O . LEU A 1 206 ? 26.248 16.755 32.721 1.00 34.32 194 LEU A O 1
ATOM 1480 N N . SER A 1 207 ? 25.678 18.673 33.771 1.00 37.68 195 SER A N 1
ATOM 1481 C CA . SER A 1 207 ? 27.005 18.994 34.281 1.00 43.62 195 SER A CA 1
ATOM 1482 C C . SER A 1 207 ? 27.389 18.080 35.442 1.00 46.74 195 SER A C 1
ATOM 1483 O O . SER A 1 207 ? 26.750 18.098 36.499 1.00 50.59 195 SER A O 1
ATOM 1486 N N . GLN B 1 24 ? -40.421 35.191 10.303 1.00 42.75 12 GLN B N 1
ATOM 1487 C CA . GLN B 1 24 ? -40.711 33.779 9.896 1.00 39.91 12 GLN B CA 1
ATOM 1488 C C . GLN B 1 24 ? -39.572 33.136 9.107 1.00 35.98 12 GLN B C 1
ATOM 1489 O O . GLN B 1 24 ? -39.519 31.890 8.997 1.00 32.16 12 GLN B O 1
ATOM 1491 N N . SER B 1 25 ? -38.649 33.954 8.587 1.00 33.76 13 SER B N 1
ATOM 1492 C CA . SER B 1 25 ? -37.591 33.427 7.722 1.00 26.45 13 SER B CA 1
ATOM 1493 C C . SER B 1 25 ? -36.157 33.664 8.189 1.00 22.73 13 SER B C 1
ATOM 1494 O O . SER B 1 25 ? -35.860 34.509 9.022 1.00 25.39 13 SER B O 1
ATOM 1497 N N . VAL B 1 26 ? -35.248 32.895 7.605 1.00 19.99 14 VAL B N 1
ATOM 1498 C CA . VAL B 1 26 ? -33.829 33.014 7.912 1.00 17.67 14 VAL B CA 1
ATOM 1499 C C . VAL B 1 26 ? -33.152 34.209 7.241 1.00 17.91 14 VAL B C 1
ATOM 1500 O O . VAL B 1 26 ? -31.984 34.472 7.492 1.00 16.89 14 VAL B O 1
ATOM 1504 N N . TYR B 1 27 ? -33.875 34.931 6.382 1.00 18.72 15 TYR B N 1
ATOM 1505 C CA . TYR B 1 27 ? -33.260 35.998 5.600 1.00 18.17 15 TYR B CA 1
ATOM 1506 C C . TYR B 1 27 ? -32.882 37.223 6.428 1.00 16.93 15 TYR B C 1
ATOM 1507 O O . TYR B 1 27 ? -32.179 38.104 5.917 1.00 22.13 15 TYR B O 1
ATOM 1516 N N . ALA B 1 28 ? -33.342 37.281 7.677 1.00 19.12 16 ALA B N 1
ATOM 151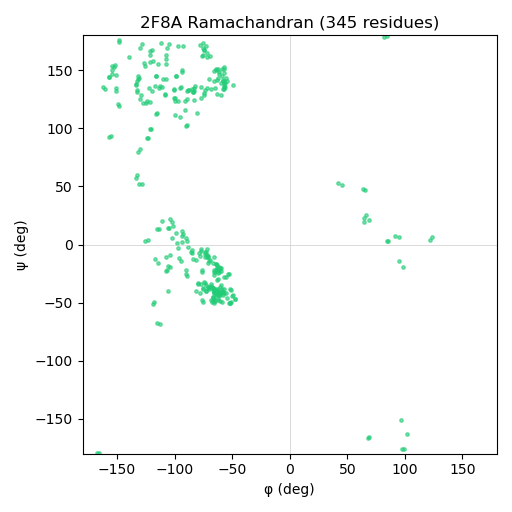7 C CA . ALA B 1 28 ? -32.983 38.336 8.630 1.00 21.75 16 ALA B CA 1
ATOM 1518 C C . ALA B 1 28 ? -31.540 38.241 9.106 1.00 21.81 16 ALA B C 1
ATOM 1519 O O . ALA B 1 28 ? -31.019 39.178 9.704 1.00 22.69 16 ALA B O 1
ATOM 1521 N N . PHE B 1 29 ? -30.907 37.098 8.890 1.00 15.92 17 PHE B N 1
ATOM 1522 C CA . PHE B 1 29 ? -29.616 36.804 9.518 1.00 15.91 17 PHE B CA 1
ATOM 1523 C C . PHE B 1 29 ? -28.452 36.851 8.548 1.00 18.05 17 PHE B C 1
ATOM 1524 O O . PHE B 1 29 ? -28.624 36.699 7.337 1.00 18.70 17 PHE B O 1
ATOM 1532 N N . SER B 1 30 ? -27.263 37.097 9.095 1.00 17.61 18 SER B N 1
ATOM 1533 C CA . SER B 1 30 ? -26.033 37.174 8.313 1.00 16.86 18 SER B CA 1
ATOM 1534 C C . SER B 1 30 ? -24.928 36.480 9.098 1.00 17.17 18 SER B C 1
ATOM 1535 O O . SER B 1 30 ? -25.036 36.281 10.326 1.00 19.46 18 SER B O 1
ATOM 1538 N N . ALA B 1 31 ? -23.872 36.120 8.381 1.00 16.85 19 ALA B N 1
ATOM 1539 C CA . ALA B 1 31 ? -22.685 35.548 8.997 1.00 17.92 19 ALA B CA 1
ATOM 1540 C C . ALA B 1 31 ? -21.464 35.858 8.166 1.00 17.73 19 ALA B C 1
ATOM 1541 O O . ALA B 1 31 ? -21.563 36.061 6.968 1.00 17.45 19 ALA B O 1
ATOM 1543 N N . ARG B 1 32 ? -20.307 35.873 8.821 1.00 17.80 20 ARG B N 1
ATOM 1544 C CA . ARG B 1 32 ? -19.064 36.192 8.161 1.00 18.77 20 ARG B CA 1
ATOM 1545 C C . ARG B 1 32 ? -18.433 34.922 7.607 1.00 16.42 20 ARG B C 1
ATOM 1546 O O . ARG B 1 32 ? -18.322 33.937 8.333 1.00 17.46 20 ARG B O 1
ATOM 1551 N N . PRO B 1 33 ? -17.991 34.932 6.346 1.00 16.12 21 PRO B N 1
ATOM 1552 C CA . PRO B 1 33 ? -17.269 33.778 5.837 1.00 16.63 21 PRO B CA 1
ATOM 1553 C C . PRO B 1 33 ? -16.037 33.451 6.672 1.00 18.69 21 PRO B C 1
ATOM 1554 O O . PRO B 1 33 ? -15.447 34.318 7.330 1.00 19.54 21 PRO B O 1
ATOM 1558 N N . LEU B 1 34 ? -15.665 32.184 6.650 1.00 15.80 22 LEU B N 1
ATOM 1559 C CA . LEU B 1 34 ? -14.532 31.686 7.416 1.00 18.39 22 LEU B CA 1
ATOM 1560 C C . LEU B 1 34 ? -13.244 32.473 7.217 1.00 21.83 22 LEU B C 1
ATOM 1561 O O . LEU B 1 34 ? -12.514 32.728 8.189 1.00 22.74 22 LEU B O 1
ATOM 1566 N N . ALA B 1 35 ? -13.010 32.895 5.977 1.00 23.69 23 ALA B N 1
ATOM 1567 C CA . ALA B 1 35 ? -11.819 33.676 5.620 1.00 30.24 23 ALA B CA 1
ATOM 1568 C C . ALA B 1 35 ? -11.875 35.118 6.117 1.00 33.25 23 ALA B C 1
ATOM 1569 O O . ALA B 1 35 ? -10.864 35.835 6.075 1.00 33.53 23 ALA B O 1
ATOM 1571 N N . GLY B 1 36 ? -13.043 35.546 6.592 1.00 28.23 24 GLY B N 1
ATOM 1572 C CA . GLY B 1 36 ? -13.238 36.893 7.103 1.00 29.49 24 GLY B CA 1
ATOM 1573 C C . GLY B 1 36 ? -13.845 37.770 6.026 1.00 31.65 24 GLY B C 1
ATOM 1574 O O . GLY B 1 36 ? -14.175 37.306 4.933 1.00 35.80 24 GLY B O 1
ATOM 1575 N N . GLY B 1 37 ? -13.997 39.044 6.335 1.00 36.46 25 GLY B N 1
ATOM 1576 C CA . GLY B 1 37 ? -14.547 39.979 5.360 1.00 37.15 25 GLY B CA 1
ATOM 1577 C C . GLY B 1 37 ? -16.002 40.268 5.651 1.00 35.14 25 GLY B C 1
ATOM 1578 O O . GLY B 1 37 ? -16.482 40.016 6.762 1.00 37.25 25 GLY B O 1
ATOM 1579 N N . GLU B 1 38 ? -16.704 40.816 4.658 1.00 33.97 26 GLU B N 1
ATOM 1580 C CA . GLU B 1 38 ? -18.039 41.328 4.910 1.00 34.37 26 GLU B CA 1
ATOM 1581 C C . GLU B 1 38 ? -19.011 40.189 5.171 1.00 28.43 26 GLU B C 1
ATOM 1582 O O . GLU B 1 38 ? -18.922 39.133 4.538 1.00 29.10 26 GLU B O 1
ATOM 1588 N N . PRO B 1 39 ? -19.941 40.405 6.103 1.00 29.70 27 PRO B N 1
ATOM 1589 C CA . PRO B 1 39 ? -20.972 39.408 6.285 1.00 25.09 27 PRO B CA 1
ATOM 1590 C C . PRO B 1 39 ? -21.755 39.113 5.018 1.00 24.99 27 PRO B C 1
ATOM 1591 O O . PRO B 1 39 ? -21.932 39.988 4.139 1.00 25.51 27 PRO B O 1
ATOM 1595 N N . VAL B 1 40 ? -22.174 37.863 4.913 1.00 19.28 28 VAL B N 1
ATOM 1596 C CA . VAL B 1 40 ? -23.102 37.417 3.889 1.00 18.97 28 VAL B CA 1
ATOM 1597 C C . VAL B 1 40 ? -24.488 37.347 4.515 1.00 18.81 28 VAL B C 1
ATOM 1598 O O . VAL B 1 40 ? -24.714 36.657 5.526 1.00 17.40 28 VAL B O 1
ATOM 1602 N N . SER B 1 41 ? -25.432 38.066 3.926 1.00 17.82 29 SER B N 1
ATOM 1603 C CA . SER B 1 41 ? -26.816 37.951 4.319 1.00 17.65 29 SER B CA 1
ATOM 1604 C C . SER B 1 41 ? -27.423 36.688 3.742 1.00 19.09 29 SER B C 1
ATOM 1605 O O . SER B 1 41 ? -27.266 36.405 2.539 1.00 18.12 29 SER B O 1
ATOM 1608 N N . LEU B 1 42 ? -28.177 35.957 4.544 1.00 18.51 30 LEU B N 1
ATOM 1609 C CA A LEU B 1 42 ? -28.855 34.768 4.030 0.50 17.68 30 LEU B CA 1
ATOM 1610 C CA B LEU B 1 42 ? -28.876 34.778 4.047 0.50 17.69 30 LEU B CA 1
ATOM 1611 C C . LEU B 1 42 ? -29.947 35.174 3.041 1.00 17.23 30 LEU B C 1
ATOM 1612 O O . LEU B 1 42 ? -30.394 34.366 2.238 1.00 18.52 30 LEU B O 1
ATOM 1621 N N . GLY B 1 43 ? -30.348 36.444 3.077 1.00 16.54 31 GLY B N 1
ATOM 1622 C CA . GLY B 1 43 ? -31.253 36.977 2.069 1.00 16.12 31 GLY B CA 1
ATOM 1623 C C . GLY B 1 43 ? -30.686 36.976 0.662 1.00 14.58 31 GLY B C 1
ATOM 1624 O O . GLY B 1 43 ? -31.438 37.161 -0.304 1.00 18.36 31 GLY B O 1
ATOM 1625 N N . SER B 1 44 ? -29.366 36.843 0.522 1.00 15.51 32 SER B N 1
ATOM 1626 C CA A SER B 1 44 ? -28.733 36.676 -0.785 0.50 12.86 32 SER B CA 1
ATOM 1627 C CA B SER B 1 44 ? -28.761 36.688 -0.801 0.50 14.75 32 SER B CA 1
ATOM 1628 C C . SER B 1 44 ? -29.042 35.301 -1.407 1.00 17.36 32 SER B C 1
ATOM 1629 O O . SER B 1 44 ? -28.751 35.062 -2.585 1.00 19.33 32 SER B O 1
ATOM 1634 N N . LEU B 1 45 ? -29.636 34.415 -0.621 1.00 17.28 33 LEU B N 1
ATOM 1635 C CA . LEU B 1 45 ? -29.927 33.034 -1.034 1.00 18.43 33 LEU B CA 1
ATOM 1636 C C . LEU B 1 45 ? -31.424 32.789 -1.204 1.00 17.13 33 LEU B C 1
ATOM 1637 O O . LEU B 1 45 ? -31.889 31.638 -1.207 1.00 18.96 33 LEU B O 1
ATOM 1642 N N . ARG B 1 46 ? -32.194 33.861 -1.377 1.00 17.42 34 ARG B N 1
ATOM 1643 C CA A ARG B 1 46 ? -33.633 33.736 -1.536 0.50 18.04 34 ARG B CA 1
ATOM 1644 C CA B ARG B 1 46 ? -33.636 33.711 -1.529 0.50 17.58 34 ARG B CA 1
ATOM 1645 C C . ARG B 1 46 ? -33.917 32.864 -2.756 1.00 16.67 34 ARG B C 1
ATOM 1646 O O . ARG B 1 46 ? -33.281 33.032 -3.795 1.00 18.87 34 ARG B O 1
ATOM 1661 N N . GLY B 1 47 ? -34.849 31.920 -2.622 1.00 19.26 35 GLY B N 1
ATOM 1662 C CA . GLY B 1 47 ? -35.207 31.035 -3.723 1.00 18.89 35 GLY B CA 1
ATOM 1663 C C . GLY B 1 47 ? -34.484 29.706 -3.748 1.00 18.79 35 GLY B C 1
ATOM 1664 O O . GLY B 1 47 ? -34.882 28.792 -4.468 1.00 20.25 35 GLY B O 1
ATOM 1665 N N . LYS B 1 48 ? -33.417 29.612 -2.960 1.00 16.31 36 LYS B N 1
ATOM 1666 C CA . LYS B 1 48 ? -32.607 28.401 -2.857 1.00 17.74 36 LYS B CA 1
ATOM 1667 C C . LYS B 1 48 ? -33.109 27.557 -1.690 1.00 18.03 36 LYS B C 1
ATOM 1668 O O . LYS B 1 48 ? -33.616 28.078 -0.695 1.00 17.90 36 LYS B O 1
ATOM 1674 N N . VAL B 1 49 ? -32.943 26.246 -1.806 1.00 15.40 37 VAL B N 1
ATOM 1675 C CA . VAL B 1 49 ? -33.148 25.343 -0.681 1.00 17.48 37 VAL B CA 1
ATOM 1676 C C . VAL B 1 49 ? -31.826 25.365 0.091 1.00 17.17 37 VAL B C 1
ATOM 1677 O O . VAL B 1 49 ? -30.760 25.256 -0.512 1.00 16.61 37 VAL B O 1
ATOM 1681 N N . LEU B 1 50 ? -31.891 25.543 1.406 1.00 16.34 38 LEU B N 1
ATOM 1682 C CA . LEU B 1 50 ? -30.698 25.617 2.236 1.00 14.62 38 LEU B CA 1
ATOM 1683 C C . LEU B 1 50 ? -30.589 24.393 3.129 1.00 16.37 38 LEU B C 1
ATOM 1684 O O . LEU B 1 50 ? -31.575 23.941 3.729 1.00 16.28 38 LEU B O 1
ATOM 1689 N N . LEU B 1 51 ? -29.391 23.836 3.201 1.00 17.10 39 LEU B N 1
ATOM 1690 C CA . LEU B 1 51 ? -29.081 22.817 4.195 1.00 15.98 39 LEU B CA 1
ATOM 1691 C C . LEU B 1 51 ? -28.015 23.400 5.101 1.00 16.24 39 LEU B C 1
ATOM 1692 O O . LEU B 1 51 ? -26.900 23.673 4.647 1.00 16.21 39 LEU B O 1
ATOM 1697 N N . ILE B 1 52 ? -28.393 23.639 6.354 1.00 15.80 40 ILE B N 1
ATOM 1698 C CA . ILE B 1 52 ? -27.537 24.307 7.337 1.00 16.25 40 ILE B CA 1
ATOM 1699 C C . ILE B 1 52 ? -27.089 23.261 8.349 1.00 14.88 40 ILE B C 1
ATOM 1700 O O . ILE B 1 52 ? -27.919 22.544 8.909 1.00 16.23 40 ILE B O 1
ATOM 1705 N N . GLU B 1 53 ? -25.778 23.174 8.596 1.00 14.72 41 GLU B N 1
ATOM 1706 C CA . GLU B 1 53 ? -25.223 22.262 9.616 1.00 15.23 41 GLU B CA 1
ATOM 1707 C C . GLU B 1 53 ? -24.236 23.008 10.483 1.00 15.62 41 GLU B C 1
ATOM 1708 O O . GLU B 1 53 ? -23.499 23.863 9.996 1.00 15.51 41 GLU B O 1
ATOM 1714 N N . ASN B 1 54 ? -24.243 22.695 11.773 1.00 15.24 42 ASN B N 1
ATOM 1715 C CA . ASN B 1 54 ? -23.124 23.046 12.641 1.00 14.39 42 ASN B CA 1
ATOM 1716 C C . ASN B 1 54 ? -22.091 21.947 12.438 1.00 16.16 42 ASN B C 1
ATOM 1717 O O . ASN B 1 54 ? -22.405 20.750 12.466 1.00 15.84 42 ASN B O 1
ATOM 1722 N N . VAL B 1 55 ? -20.848 22.361 12.228 1.00 15.40 43 VAL B N 1
ATOM 1723 C CA . VAL B 1 55 ? -19.783 21.465 11.838 1.00 14.55 43 VAL B CA 1
ATOM 1724 C C . VAL B 1 55 ? -18.623 21.481 12.827 1.00 15.49 43 VAL B C 1
ATOM 1725 O O . VAL B 1 55 ? -18.545 22.326 13.711 1.00 15.28 43 VAL B O 1
ATOM 1729 N N . ALA B 1 56 ? -17.743 20.491 12.703 1.00 15.56 44 ALA B N 1
ATOM 1730 C CA . ALA B 1 56 ? -16.542 20.369 13.539 1.00 15.09 44 ALA B CA 1
ATOM 1731 C C . ALA B 1 56 ? -15.523 19.580 12.761 1.00 15.59 44 ALA B C 1
ATOM 1732 O O . ALA B 1 56 ? -15.887 18.696 11.978 1.00 16.77 44 ALA B O 1
ATOM 1734 N N . SER B 1 57 ? -14.245 19.856 13.018 1.00 16.16 45 SER B N 1
ATOM 1735 C CA . SER B 1 57 ? -13.164 19.248 12.247 1.00 16.44 45 SER B CA 1
ATOM 1736 C C . SER B 1 57 ? -12.649 17.927 12.832 1.00 18.00 45 SER B C 1
ATOM 1737 O O . SER B 1 57 ? -11.988 17.163 12.134 1.00 15.90 45 SER B O 1
ATOM 1740 N N . LEU B 1 58 ? -12.865 17.685 14.136 1.00 15.72 46 LEU B N 1
ATOM 1741 C CA . LEU B 1 58 ? -12.379 16.461 14.764 1.00 14.59 46 LEU B CA 1
ATOM 1742 C C . LEU B 1 58 ? -13.490 15.731 15.523 1.00 15.70 46 LEU B C 1
ATOM 1743 O O . LEU B 1 58 ? -13.339 15.339 16.696 1.00 17.91 46 LEU B O 1
ATOM 1748 N N . GLY B 1 59 ? -14.586 15.505 14.806 1.00 16.97 47 GLY B N 1
ATOM 1749 C CA . GLY B 1 59 ? -15.714 14.735 15.308 1.00 19.31 47 GLY B CA 1
ATOM 1750 C C . GLY B 1 59 ? -15.827 13.362 14.671 1.00 17.99 47 GLY B C 1
ATOM 1751 O O . GLY B 1 59 ? -15.252 13.095 13.601 1.00 17.65 47 GLY B O 1
ATOM 1752 N N . GLY B 1 60 ? -16.607 12.501 15.325 1.00 17.59 48 GLY B N 1
ATOM 1753 C CA . GLY B 1 60 ? -16.807 11.160 14.857 1.00 16.77 48 GLY B CA 1
ATOM 1754 C C . GLY B 1 60 ? -17.506 11.086 13.513 1.00 18.96 48 GLY B C 1
ATOM 1755 O O . GLY B 1 60 ? -17.413 10.065 12.832 1.00 20.22 48 GLY B O 1
ATOM 1756 N N . THR B 1 61 ? -18.229 12.126 13.132 1.00 16.27 49 THR B N 1
ATOM 1757 C CA . THR B 1 61 ? -18.887 12.139 11.819 1.00 15.86 49 THR B CA 1
ATOM 1758 C C . THR B 1 61 ? -18.344 13.229 10.898 1.00 15.42 49 THR B C 1
ATOM 1759 O O . THR B 1 61 ? -18.927 13.512 9.854 1.00 16.32 49 THR B O 1
ATOM 1763 N N . THR B 1 62 ? -17.210 13.821 11.250 1.00 15.63 50 THR B N 1
ATOM 1764 C CA . THR B 1 62 ? -16.580 14.834 10.373 1.00 14.86 50 THR B CA 1
ATOM 1765 C C . THR B 1 62 ? -16.417 14.311 8.936 1.00 15.08 50 THR B C 1
ATOM 1766 O O . THR B 1 62 ? -16.807 14.956 7.985 1.00 15.23 50 THR B O 1
ATOM 1770 N N . VAL B 1 63 ? -15.851 13.124 8.778 1.00 15.85 51 VAL B N 1
ATOM 1771 C CA . VAL B 1 63 ? -15.590 12.647 7.418 1.00 15.96 51 VAL B CA 1
ATOM 1772 C C . VAL B 1 63 ? -16.902 12.356 6.700 1.00 15.65 51 VAL B C 1
ATOM 1773 O O . VAL B 1 63 ? -17.109 12.796 5.550 1.00 15.58 51 VAL B O 1
ATOM 1777 N N . ARG B 1 64 ? -17.787 11.640 7.379 1.00 15.74 52 ARG B N 1
ATOM 1778 C CA . ARG B 1 64 ? -19.060 11.250 6.748 1.00 16.56 52 ARG B CA 1
ATOM 1779 C C . ARG B 1 64 ? -19.860 12.479 6.355 1.00 16.77 52 ARG B C 1
ATOM 1780 O O . ARG B 1 64 ? -20.345 12.568 5.231 1.00 16.13 52 ARG B O 1
ATOM 1788 N N . ASP B 1 65 ? -20.016 13.436 7.261 1.00 16.47 53 ASP B N 1
ATOM 1789 C CA . ASP B 1 65 ? -20.846 14.600 6.960 1.00 16.16 53 ASP B CA 1
ATOM 1790 C C . ASP B 1 65 ? -20.187 15.553 5.977 1.00 15.45 53 ASP B C 1
ATOM 1791 O O . ASP B 1 65 ? -20.850 16.080 5.089 1.00 15.73 53 ASP B O 1
ATOM 1796 N N . TYR B 1 66 ? -18.892 15.801 6.085 1.00 16.90 54 TYR B N 1
ATOM 1797 C CA . TYR B 1 66 ? -18.265 16.708 5.114 1.00 16.09 54 TYR B CA 1
ATOM 1798 C C . TYR B 1 66 ? -18.293 16.117 3.700 1.00 16.33 54 TYR B C 1
ATOM 1799 O O . TYR B 1 66 ? -18.540 16.856 2.728 1.00 16.22 54 TYR B O 1
ATOM 1808 N N . THR B 1 67 ? -18.040 14.814 3.583 1.00 15.74 55 THR B N 1
ATOM 1809 C CA A THR B 1 67 ? -18.055 14.212 2.257 0.70 15.38 55 THR B CA 1
ATOM 1810 C CA B THR B 1 67 ? -18.081 14.122 2.294 0.30 14.62 55 THR B CA 1
ATOM 1811 C C . THR B 1 67 ? -19.473 14.208 1.683 1.00 14.19 55 THR B C 1
ATOM 1812 O O . THR B 1 67 ? -19.638 14.490 0.498 1.00 17.20 55 THR B O 1
ATOM 1819 N N . GLN B 1 68 ? -20.474 13.952 2.521 1.00 15.78 56 GLN B N 1
ATOM 1820 C CA . GLN B 1 68 ? -21.863 13.947 2.040 1.00 15.02 56 GLN B CA 1
ATOM 1821 C C . GLN B 1 68 ? -22.355 15.350 1.719 1.00 16.64 56 GLN B C 1
ATOM 1822 O O . GLN B 1 68 ? -23.106 15.545 0.752 1.00 16.69 56 GLN B O 1
ATOM 1828 N N . MET B 1 69 ? -21.948 16.335 2.509 1.00 16.46 57 MET B N 1
ATOM 1829 C CA A MET B 1 69 ? -22.275 17.728 2.212 0.50 15.13 57 MET B CA 1
ATOM 1830 C CA B MET B 1 69 ? -22.289 17.717 2.186 0.50 14.52 57 MET B CA 1
ATOM 1831 C C . MET B 1 69 ? -21.693 18.130 0.841 1.00 14.98 57 MET B C 1
ATOM 1832 O O . MET B 1 69 ? -22.368 18.749 0.015 1.00 15.47 57 MET B O 1
ATOM 1841 N N . ASN B 1 70 ? -20.430 17.798 0.606 1.00 15.00 58 ASN B N 1
ATOM 1842 C CA . ASN B 1 70 ? -19.819 18.057 -0.712 1.00 15.29 58 ASN B CA 1
ATOM 1843 C C . ASN B 1 70 ? -20.602 17.373 -1.829 1.00 16.79 58 ASN B C 1
ATOM 1844 O O . ASN B 1 70 ? -20.776 17.938 -2.903 1.00 17.37 58 ASN B O 1
ATOM 1849 N N . GLU B 1 71 ? -21.029 16.140 -1.591 1.00 15.44 59 GLU B N 1
ATOM 1850 C CA . GLU B 1 71 ? -21.713 15.381 -2.649 1.00 17.89 59 GLU B CA 1
ATOM 1851 C C . GLU B 1 71 ? -23.036 16.045 -2.986 1.00 18.15 59 GLU B C 1
ATOM 1852 O O . GLU B 1 71 ? -23.384 16.210 -4.161 1.00 17.47 59 GLU B O 1
ATOM 1858 N N . LEU B 1 72 ? -23.792 16.410 -1.957 1.00 16.86 60 LEU B N 1
ATOM 1859 C CA . LEU B 1 72 ? -25.059 17.091 -2.199 1.00 15.19 60 LEU B CA 1
ATOM 1860 C C . LEU B 1 72 ? -24.850 18.429 -2.881 1.00 17.72 60 LEU B C 1
ATOM 1861 O O . LEU B 1 72 ? -25.601 18.776 -3.791 1.00 17.54 60 LEU B O 1
ATOM 1866 N N . GLN B 1 73 ? -23.849 19.192 -2.461 1.00 17.68 61 GLN B N 1
ATOM 1867 C CA . GLN B 1 73 ? -23.647 20.513 -3.063 1.00 17.57 61 GLN B CA 1
ATOM 1868 C C . GLN B 1 73 ? -23.292 20.375 -4.540 1.00 17.78 61 GLN B C 1
ATOM 1869 O O . GLN B 1 73 ? -23.742 21.157 -5.379 1.00 17.43 61 GLN B O 1
ATOM 1875 N N . ARG B 1 74 ? -22.462 19.383 -4.851 1.00 16.34 62 ARG B N 1
ATOM 1876 C CA . ARG B 1 74 ? -22.019 19.143 -6.232 1.00 19.02 62 ARG B CA 1
ATOM 1877 C C . ARG B 1 74 ? -23.174 18.695 -7.114 1.00 19.14 62 ARG B C 1
ATOM 1878 O O . ARG B 1 74 ? -23.340 19.189 -8.237 1.00 21.00 62 ARG B O 1
ATOM 1886 N N . ARG B 1 75 ? -23.976 17.764 -6.612 1.00 16.86 63 ARG B N 1
ATOM 1887 C CA . ARG B 1 75 ? -25.036 17.155 -7.430 1.00 16.57 63 ARG B CA 1
ATOM 1888 C C . ARG B 1 75 ? -26.244 18.083 -7.562 1.00 17.36 63 ARG B C 1
ATOM 1889 O O . ARG B 1 75 ? -26.829 18.195 -8.655 1.00 18.83 63 ARG B O 1
ATOM 1897 N N . LEU B 1 76 ? -26.626 18.737 -6.463 1.00 16.31 64 LEU B N 1
ATOM 1898 C CA . LEU B 1 76 ? -27.885 19.503 -6.397 1.00 16.15 64 LEU B CA 1
ATOM 1899 C C . LEU B 1 76 ? -27.732 21.025 -6.403 1.00 19.62 64 LEU B C 1
ATOM 1900 O O . LEU B 1 76 ? -28.727 21.743 -6.542 1.00 17.74 64 LEU B O 1
ATOM 1905 N N . GLY B 1 77 ? -26.507 21.517 -6.252 1.00 18.43 65 GLY B N 1
ATOM 1906 C CA . GLY B 1 77 ? -26.245 22.946 -6.385 1.00 18.59 65 GLY B CA 1
ATOM 1907 C C . GLY B 1 77 ? -26.821 23.514 -7.669 1.00 19.69 65 GLY B C 1
ATOM 1908 O O . GLY B 1 77 ? -27.504 24.534 -7.647 1.00 20.97 65 GLY B O 1
ATOM 1909 N N . PRO B 1 78 ? -26.544 22.865 -8.806 1.00 20.00 66 PRO B N 1
ATOM 1910 C CA . PRO B 1 78 ? -27.068 23.437 -10.048 1.00 21.92 66 PRO B CA 1
ATOM 1911 C C . PRO B 1 78 ? -28.594 23.529 -10.107 1.00 20.83 66 PRO B C 1
ATOM 1912 O O . PRO B 1 78 ? -29.129 24.272 -10.932 1.00 24.33 66 PRO B O 1
ATOM 1916 N N . ARG B 1 79 ? -29.280 22.757 -9.267 1.00 19.74 67 ARG B N 1
ATOM 1917 C CA . ARG B 1 79 ? -30.735 22.765 -9.204 1.00 17.90 67 ARG B CA 1
ATOM 1918 C C . ARG B 1 79 ? -31.334 23.640 -8.113 1.00 18.54 67 ARG B C 1
ATOM 1919 O O . ARG B 1 79 ? -32.555 23.745 -8.016 1.00 21.99 67 ARG B O 1
ATOM 1927 N N . GLY B 1 80 ? -30.487 24.252 -7.286 1.00 17.46 68 GLY B N 1
ATOM 1928 C CA . GLY B 1 80 ? -30.941 25.226 -6.292 1.00 17.80 68 GLY B CA 1
ATOM 1929 C C . GLY B 1 80 ? -30.594 24.958 -4.843 1.00 17.20 68 GLY B C 1
ATOM 1930 O O . GLY B 1 80 ? -31.061 25.674 -3.972 1.00 18.73 68 GLY B O 1
ATOM 1931 N N . LEU B 1 81 ? -29.787 23.935 -4.563 1.00 15.33 69 LEU B N 1
ATOM 1932 C CA . LEU B 1 81 ? -29.369 23.681 -3.192 1.00 16.24 69 LEU B CA 1
ATOM 1933 C C . LEU B 1 81 ? -28.164 24.516 -2.862 1.00 15.61 69 LEU B C 1
ATOM 1934 O O . LEU B 1 81 ? -27.208 24.545 -3.634 1.00 16.20 69 LEU B O 1
ATOM 1939 N N . VAL B 1 82 ? -28.192 25.152 -1.691 1.00 14.70 70 VAL B N 1
ATOM 1940 C CA . VAL B 1 82 ? -26.992 25.714 -1.067 1.00 13.69 70 VAL B CA 1
ATOM 1941 C C . VAL B 1 82 ? -26.763 25.098 0.312 1.00 14.46 70 VAL B C 1
ATOM 1942 O O . VAL B 1 82 ? -27.645 25.126 1.174 1.00 15.97 70 VAL B O 1
ATOM 1946 N N . VAL B 1 83 ? -25.583 24.502 0.498 1.00 15.92 71 VAL B N 1
ATOM 1947 C CA . VAL B 1 83 ? -25.162 23.961 1.785 1.00 14.51 71 VAL B CA 1
ATOM 1948 C C . VAL B 1 83 ? -24.335 25.025 2.528 1.00 16.27 71 VAL B C 1
ATOM 1949 O O . VAL B 1 83 ? -23.441 25.659 1.935 1.00 16.98 71 VAL B O 1
ATOM 1953 N N . LEU B 1 84 ? -24.625 25.190 3.821 1.00 16.02 72 LEU B N 1
ATOM 1954 C CA . LEU B 1 84 ? -23.949 26.195 4.658 1.00 15.62 72 LEU B CA 1
ATOM 1955 C C . LEU B 1 84 ? -23.464 25.484 5.905 1.00 15.35 72 LEU B C 1
ATOM 1956 O O . LEU B 1 84 ? -24.250 24.840 6.586 1.00 16.81 72 LEU B O 1
ATOM 1961 N N . GLY B 1 85 ? -22.189 25.655 6.221 1.00 14.99 73 GLY B N 1
ATOM 1962 C CA . GLY B 1 85 ? -21.609 25.067 7.420 1.00 15.18 73 GLY B CA 1
ATOM 1963 C C . GLY B 1 85 ? -21.119 26.107 8.405 1.00 15.79 73 GLY B C 1
ATOM 1964 O O . GLY B 1 85 ? -20.471 27.103 8.015 1.00 15.52 73 GLY B O 1
ATOM 1965 N N . PHE B 1 86 ? -21.429 25.867 9.684 1.00 14.86 74 PHE B N 1
ATOM 1966 C CA . PHE B 1 86 ? -21.104 26.779 10.781 1.00 14.90 74 PHE B CA 1
ATOM 1967 C C . PHE B 1 86 ? -20.240 26.052 11.791 1.00 14.68 74 PHE B C 1
ATOM 1968 O O . PHE B 1 86 ? -20.753 25.282 12.592 1.00 15.31 74 PHE B O 1
ATOM 1976 N N . PRO B 1 87 ? -18.925 26.261 11.747 1.00 14.22 75 PRO B N 1
ATOM 1977 C CA . PRO B 1 87 ? -18.058 25.664 12.743 1.00 15.59 75 PRO B CA 1
ATOM 1978 C C . PRO B 1 87 ? -18.460 26.046 14.168 1.00 15.66 75 PRO B C 1
ATOM 1979 O O . PRO B 1 87 ? -18.780 27.205 14.424 1.00 16.60 75 PRO B O 1
ATOM 1983 N N . CYS B 1 88 ? -18.399 25.083 15.078 1.00 14.70 76 CYS B N 1
ATOM 1984 C CA . CYS B 1 88 ? -18.820 25.304 16.440 1.00 14.74 76 CYS B CA 1
ATOM 1985 C C . CYS B 1 88 ? -18.026 24.395 17.375 1.00 16.60 76 CYS B C 1
ATOM 1986 O O . CYS B 1 88 ? -17.914 23.213 17.113 1.00 16.10 76 CYS B O 1
ATOM 1989 N N . ASN B 1 89 ? -17.490 24.965 18.464 1.00 14.66 77 ASN B N 1
ATOM 1990 C CA . ASN B 1 89 ? -16.643 24.274 19.418 1.00 14.53 77 ASN B CA 1
ATOM 1991 C C . ASN B 1 89 ? -17.346 23.875 20.706 1.00 15.46 77 ASN B C 1
ATOM 1992 O O . ASN B 1 89 ? -16.687 23.645 21.717 1.00 17.55 77 ASN B O 1
ATOM 1997 N N . GLN B 1 90 ? -18.673 23.823 20.697 1.00 15.39 78 GLN B N 1
ATOM 1998 C CA . GLN B 1 90 ? -19.450 23.543 21.923 1.00 15.28 78 GLN B CA 1
ATOM 1999 C C . GLN B 1 90 ? -19.638 22.066 22.259 1.00 17.32 78 GLN B C 1
ATOM 2000 O O . GLN B 1 90 ? -20.208 21.750 23.319 1.00 16.48 78 GLN B O 1
ATOM 2006 N N . PHE B 1 91 ? -19.180 21.146 21.396 1.00 14.45 79 PHE B N 1
ATOM 2007 C CA . PHE B 1 91 ? -19.510 19.727 21.515 1.00 14.99 79 PHE B CA 1
ATOM 2008 C C . PHE B 1 91 ? -18.227 18.896 21.595 1.00 17.39 79 PHE B C 1
ATOM 2009 O O . PHE B 1 91 ? -17.624 18.517 20.599 1.00 16.82 79 PHE B O 1
ATOM 2017 N N . GLY B 1 92 ? -17.785 18.675 22.818 1.00 16.37 80 GLY B N 1
ATOM 2018 C CA . GLY B 1 92 ? -16.526 17.972 23.059 1.00 15.61 80 GLY B CA 1
ATOM 2019 C C . GLY B 1 92 ? -15.324 18.740 22.572 1.00 15.26 80 GLY B C 1
ATOM 2020 O O . GLY B 1 92 ? -14.254 18.154 22.317 1.00 15.62 80 GLY B O 1
ATOM 2021 N N . HIS B 1 93 ? -15.458 20.063 22.498 1.00 15.42 81 HIS B N 1
ATOM 2022 C CA . HIS B 1 93 ? -14.424 20.934 21.915 1.00 15.27 81 HIS B CA 1
ATOM 2023 C C . HIS B 1 93 ? -13.833 20.326 20.641 1.00 14.86 81 HIS B C 1
ATOM 2024 O O . HIS B 1 93 ? -12.610 20.234 20.457 1.00 15.93 81 HIS B O 1
ATOM 2031 N N . GLN B 1 94 ? -14.695 19.961 19.698 1.00 13.99 82 GLN B N 1
ATOM 2032 C CA . GLN B 1 94 ? -14.241 19.301 18.471 1.00 14.94 82 GLN B CA 1
ATOM 2033 C C . GLN B 1 94 ? -14.000 20.283 17.317 1.00 14.89 82 GLN B C 1
ATOM 2034 O O . GLN B 1 94 ? -13.670 19.848 16.196 1.00 16.53 82 GLN B O 1
ATOM 2040 N N . GLU B 1 95 ? -14.001 21.582 17.633 1.00 14.78 83 GLU B N 1
ATOM 2041 C CA . GLU B 1 95 ? -13.582 22.643 16.716 1.00 15.21 83 GLU B CA 1
ATOM 2042 C C . GLU B 1 95 ? -12.636 23.608 17.439 1.00 14.39 83 GLU B C 1
ATOM 2043 O O . GLU B 1 95 ? -12.875 24.841 17.507 1.00 16.29 83 GLU B O 1
ATOM 2049 N N . ASN B 1 96 ? -11.540 23.064 17.975 1.00 15.44 84 ASN B N 1
ATOM 2050 C CA . ASN B 1 96 ? -10.590 23.892 18.723 1.00 15.05 84 ASN B CA 1
ATOM 2051 C C . ASN B 1 96 ? -9.702 24.756 17.833 1.00 16.74 84 ASN B C 1
ATOM 2052 O O . ASN B 1 96 ? -9.141 25.760 18.328 1.00 20.03 84 ASN B O 1
ATOM 2057 N N . ALA B 1 97 ? -9.545 24.374 16.560 1.00 16.83 85 ALA B N 1
ATOM 2058 C CA . ALA B 1 97 ? -8.676 25.125 15.653 1.00 18.48 85 ALA B CA 1
ATOM 2059 C C . ALA B 1 97 ? -9.261 26.512 15.418 1.00 18.65 85 ALA B C 1
ATOM 2060 O O . ALA B 1 97 ? -10.471 26.704 15.437 1.00 18.95 85 ALA B O 1
ATOM 2062 N N . LYS B 1 98 ? -8.391 27.474 15.192 1.00 16.87 86 LYS B N 1
ATOM 2063 C CA . LYS B 1 98 ? -8.823 28.823 14.834 1.00 16.07 86 LYS B CA 1
ATOM 2064 C C . LYS B 1 98 ? -9.441 28.837 13.440 1.00 15.56 86 LYS B C 1
ATOM 2065 O O . LYS B 1 98 ? -9.179 27.971 12.608 1.00 15.62 86 LYS B O 1
ATOM 2070 N N . ASN B 1 99 ? -10.201 29.901 13.153 1.00 15.21 87 ASN B N 1
ATOM 2071 C CA . ASN B 1 99 ? -10.811 30.067 11.835 1.00 16.13 87 ASN B CA 1
ATOM 2072 C C . ASN B 1 99 ? -9.777 29.873 10.737 1.00 16.21 87 ASN B C 1
ATOM 2073 O O . ASN B 1 99 ? -10.017 29.163 9.749 1.00 15.64 87 ASN B O 1
ATOM 2078 N N . GLU B 1 100 ? -8.608 30.467 10.934 1.00 16.27 88 GLU B N 1
ATOM 2079 C CA A GLU B 1 100 ? -7.487 30.452 9.976 0.75 14.90 88 GLU B CA 1
ATOM 2080 C CA B GLU B 1 100 ? -7.638 30.413 9.843 0.25 15.04 88 GLU B CA 1
ATOM 2081 C C . GLU B 1 100 ? -6.819 29.084 9.789 1.00 16.23 88 GLU B C 1
ATOM 2082 O O . GLU B 1 100 ? -5.989 28.899 8.874 1.00 17.45 88 GLU B O 1
ATOM 2090 N N . GLU B 1 101 ? -7.145 28.145 10.683 1.00 14.20 89 GLU B N 1
ATOM 2091 C CA . GLU B 1 101 ? -6.579 26.773 10.716 1.00 15.18 89 GLU B CA 1
ATOM 2092 C C . GLU B 1 101 ? -7.514 25.692 10.193 1.00 15.78 89 GLU B C 1
ATOM 2093 O O . GLU B 1 101 ? -7.072 24.582 9.883 1.00 17.28 89 GLU B O 1
ATOM 2099 N N . ILE B 1 102 ? -8.820 25.969 10.128 1.00 14.94 90 ILE B N 1
ATOM 2100 C CA . ILE B 1 102 ? -9.805 24.931 9.848 1.00 15.62 90 ILE B CA 1
ATOM 2101 C C . ILE B 1 102 ? -9.627 24.290 8.465 1.00 14.98 90 ILE B C 1
ATOM 2102 O O . ILE B 1 102 ? -9.666 23.052 8.353 1.00 15.98 90 ILE B O 1
ATOM 2107 N N . LEU B 1 103 ? -9.465 25.095 7.412 1.00 16.18 91 LEU B N 1
ATOM 2108 C CA . LEU B 1 103 ? -9.316 24.485 6.079 1.00 15.04 91 LEU B CA 1
ATOM 2109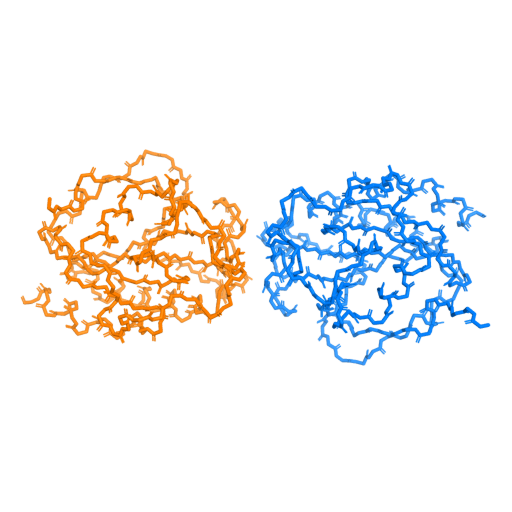 C C . LEU B 1 103 ? -8.093 23.571 6.016 1.00 14.07 91 LEU B C 1
ATOM 2110 O O . LEU B 1 103 ? -8.140 22.491 5.406 1.00 16.05 91 LEU B O 1
ATOM 2115 N N . ASN B 1 104 ? -7.015 23.956 6.690 1.00 15.30 92 ASN B N 1
ATOM 2116 C CA . ASN B 1 104 ? -5.818 23.108 6.703 1.00 16.01 92 ASN B CA 1
ATOM 2117 C C . ASN B 1 104 ? -6.069 21.803 7.434 1.00 14.01 92 ASN B C 1
ATOM 2118 O O . ASN B 1 104 ? -5.559 20.744 7.047 1.00 15.97 92 ASN B O 1
ATOM 2123 N N . SER B 1 105 ? -6.817 21.872 8.537 1.00 14.18 93 SER B N 1
ATOM 2124 C CA . SER B 1 105 ? -7.169 20.645 9.252 1.00 14.25 93 SER B CA 1
ATOM 2125 C C . SER B 1 105 ? -7.984 19.723 8.365 1.00 14.70 93 SER B C 1
ATOM 2126 O O . SER B 1 105 ? -7.758 18.505 8.331 1.00 16.57 93 SER B O 1
ATOM 2129 N N . LEU B 1 106 ? -8.938 20.291 7.639 1.00 15.47 94 LEU B N 1
ATOM 2130 C CA . LEU B 1 106 ? -9.777 19.453 6.764 1.00 15.96 94 LEU B CA 1
ATOM 2131 C C . LEU B 1 106 ? -8.964 18.846 5.620 1.00 15.21 94 LEU B C 1
ATOM 2132 O O . LEU B 1 106 ? -9.209 17.708 5.216 1.00 17.15 94 LEU B O 1
ATOM 2137 N N . LYS B 1 107 ? -8.015 19.607 5.071 1.00 16.32 95 LYS B N 1
ATOM 2138 C CA . LYS B 1 107 ? -7.222 19.184 3.908 1.00 15.36 95 LYS B CA 1
ATOM 2139 C C . LYS B 1 107 ? -6.163 18.176 4.245 1.00 15.35 95 LYS B C 1
ATOM 2140 O O . LYS B 1 107 ? -5.879 17.276 3.462 1.00 17.16 95 LYS B O 1
ATOM 2146 N N . TYR B 1 108 ? -5.549 18.340 5.419 1.00 15.37 96 TYR B N 1
ATOM 2147 C CA . TYR B 1 108 ? -4.341 17.570 5.756 1.00 16.34 96 TYR B CA 1
ATOM 2148 C C . TYR B 1 108 ? -4.467 16.646 6.935 1.00 16.38 96 TYR B C 1
ATOM 2149 O O . TYR B 1 108 ? -3.578 15.824 7.156 1.00 18.35 96 TYR B O 1
ATOM 2158 N N . VAL B 1 109 ? -5.532 16.778 7.720 1.00 15.48 97 VAL B N 1
ATOM 2159 C CA . VAL B 1 109 ? -5.692 15.919 8.913 1.00 15.09 97 VAL B CA 1
ATOM 2160 C C . VAL B 1 109 ? -6.916 15.016 8.772 1.00 16.20 97 VAL B C 1
ATOM 2161 O O . VAL B 1 109 ? -6.778 13.792 8.644 1.00 17.82 97 VAL B O 1
ATOM 2165 N N . ARG B 1 110 ? -8.103 15.622 8.789 1.00 16.95 98 ARG B N 1
ATOM 2166 C CA . ARG B 1 110 ? -9.368 14.876 8.755 1.00 17.05 98 ARG B CA 1
ATOM 2167 C C . ARG B 1 110 ? -10.402 15.732 8.028 1.00 14.79 98 ARG B C 1
ATOM 2168 O O . ARG B 1 110 ? -10.689 16.818 8.504 1.00 16.81 98 ARG B O 1
ATOM 2176 N N . PRO B 1 111 ? -10.968 15.243 6.891 1.00 16.82 99 PRO B N 1
ATOM 2177 C CA . PRO B 1 111 ? -10.724 13.970 6.205 1.00 18.41 99 PRO B CA 1
ATOM 2178 C C . PRO B 1 111 ? -9.293 13.798 5.720 1.00 18.08 99 PRO B C 1
ATOM 2179 O O . PRO B 1 111 ? -8.862 12.668 5.517 1.00 20.17 99 PRO B O 1
ATOM 2183 N N . GLY B 1 112 ? -8.555 14.897 5.543 1.00 17.67 100 GLY B N 1
ATOM 2184 C CA . GLY B 1 112 ? -7.212 14.810 4.986 1.00 19.22 100 GLY B CA 1
ATOM 2185 C C . GLY B 1 112 ? -7.235 14.391 3.533 1.00 18.05 100 GLY B C 1
ATOM 2186 O O . GLY B 1 112 ? -8.270 14.469 2.844 1.00 18.37 100 GLY B O 1
ATOM 2187 N N . GLY B 1 113 ? -6.070 14.011 3.026 1.00 18.81 101 GLY B N 1
ATOM 2188 C CA . GLY B 1 113 ? -5.989 13.531 1.676 1.00 19.43 101 GLY B CA 1
ATOM 2189 C C . GLY B 1 113 ? -6.326 14.559 0.612 1.00 18.64 101 GLY B C 1
ATOM 2190 O O . GLY B 1 113 ? -6.663 14.189 -0.520 1.00 21.36 101 GLY B O 1
ATOM 2191 N N . GLY B 1 114 ? -6.205 15.842 0.953 1.00 17.55 102 GLY B N 1
ATOM 2192 C CA . GLY B 1 114 ? -6.477 16.935 0.018 1.00 16.94 102 GLY B CA 1
ATOM 2193 C C . GLY B 1 114 ? -7.893 17.479 0.015 1.00 16.64 102 GLY B C 1
ATOM 2194 O O . GLY B 1 114 ? -8.222 18.345 -0.800 1.00 20.28 102 GLY B O 1
ATOM 2195 N N . PHE B 1 115 ? -8.723 17.015 0.960 1.00 16.64 103 PHE B N 1
ATOM 2196 C CA . PHE B 1 115 ? -10.133 17.386 1.001 1.00 15.30 103 PHE B CA 1
ATOM 2197 C C . PHE B 1 115 ? -10.336 18.890 1.112 1.00 17.03 103 PHE B C 1
ATOM 2198 O O . PHE B 1 115 ? -9.711 19.535 1.953 1.00 16.90 103 PHE B O 1
ATOM 2206 N N . GLU B 1 116 ? -11.241 19.439 0.301 1.00 16.58 104 GLU B N 1
ATOM 2207 C CA . GLU B 1 116 ? -11.654 20.830 0.404 1.00 19.17 104 GLU B CA 1
ATOM 2208 C C . GLU B 1 116 ? -13.176 20.893 0.368 1.00 16.51 104 GLU B C 1
ATOM 2209 O O . GLU B 1 116 ? -13.793 20.281 -0.519 1.00 17.59 104 GLU B O 1
ATOM 2215 N N . PRO B 1 117 ? -13.791 21.641 1.282 1.00 17.03 105 PRO B N 1
ATOM 2216 C CA . PRO B 1 117 ? -15.238 21.841 1.166 1.00 17.85 105 PRO B CA 1
ATOM 2217 C C . PRO B 1 117 ? -15.578 22.585 -0.121 1.00 18.54 105 PRO B C 1
ATOM 2218 O O . PRO B 1 117 ? -14.827 23.482 -0.534 1.00 18.74 105 PRO B O 1
ATOM 2222 N N . ASN B 1 118 ? -16.675 22.206 -0.774 1.00 17.27 106 ASN B N 1
ATOM 2223 C CA . ASN B 1 118 ? -17.122 22.907 -1.974 1.00 16.10 106 ASN B CA 1
ATOM 2224 C C . ASN B 1 118 ? -18.333 23.799 -1.701 1.00 15.09 106 ASN B C 1
ATOM 2225 O O . ASN B 1 118 ? -18.990 24.279 -2.623 1.00 17.92 106 ASN B O 1
ATOM 2230 N N . PHE B 1 119 ? -18.598 24.029 -0.416 1.00 16.54 107 PHE B N 1
ATOM 2231 C CA . PHE B 1 119 ? -19.686 24.869 0.029 1.00 15.68 107 PHE B CA 1
ATOM 2232 C C . PHE B 1 119 ? -19.169 25.914 1.011 1.00 17.60 107 PHE B C 1
ATOM 2233 O O . PHE B 1 119 ? -18.035 25.846 1.489 1.00 19.00 107 PHE B O 1
ATOM 2241 N N . MET B 1 120 ? -20.048 26.836 1.363 1.00 19.42 108 MET B N 1
ATOM 2242 C CA . MET B 1 120 ? -19.678 27.972 2.197 1.00 18.51 108 MET B CA 1
ATOM 2243 C C . MET B 1 120 ? -19.553 27.574 3.665 1.00 15.99 108 MET B C 1
ATOM 2244 O O . MET B 1 120 ? -20.494 27.041 4.244 1.00 17.60 108 MET B O 1
ATOM 2249 N N . LEU B 1 121 ? -18.393 27.883 4.243 1.00 19.75 109 LEU B N 1
ATOM 2250 C CA . LEU B 1 121 ? -18.162 27.831 5.687 1.00 15.97 109 LEU B CA 1
ATOM 2251 C C . LEU B 1 121 ? -18.087 29.230 6.237 1.00 15.29 109 LEU B C 1
ATOM 2252 O O . LEU B 1 121 ? -17.529 30.148 5.595 1.00 18.21 109 LEU B O 1
ATOM 2257 N N . PHE B 1 122 ? -18.634 29.391 7.430 1.00 15.95 110 PHE B N 1
ATOM 2258 C CA . PHE B 1 122 ? -18.600 30.644 8.150 1.00 16.74 110 PHE B CA 1
ATOM 2259 C C . PHE B 1 122 ? -17.630 30.606 9.317 1.00 15.28 110 PHE B C 1
ATOM 2260 O O . PHE B 1 122 ? -17.072 29.566 9.648 1.00 17.28 110 PHE B O 1
ATOM 2268 N N . GLU B 1 123 ? -17.373 31.771 9.892 1.00 15.88 111 GLU B N 1
ATOM 2269 C CA . GLU B 1 123 ? -16.555 31.876 11.087 1.00 16.08 111 GLU B CA 1
ATOM 2270 C C . GLU B 1 123 ? -17.164 31.049 12.213 1.00 16.24 111 GLU B C 1
ATOM 2271 O O . GLU B 1 123 ? -18.406 30.924 12.339 1.00 17.20 111 GLU B O 1
ATOM 2277 N N . LYS B 1 124 ? -16.308 30.559 13.097 1.00 15.79 112 LYS B N 1
ATOM 2278 C CA A LYS B 1 124 ? -16.769 29.822 14.275 0.75 16.73 112 LYS B CA 1
ATOM 2279 C CA B LYS B 1 124 ? -16.763 29.807 14.252 0.25 15.43 112 LYS B CA 1
ATOM 2280 C C . LYS B 1 124 ? -17.758 30.618 15.073 1.00 17.04 112 LYS B C 1
ATOM 2281 O O . LYS B 1 124 ? -17.605 31.829 15.249 1.00 16.55 112 LYS B O 1
ATOM 2292 N N . CYS B 1 125 ? -18.781 29.951 15.572 1.00 16.76 113 CYS B N 1
ATOM 2293 C CA . CYS B 1 125 ? -19.776 30.583 16.414 1.00 17.32 113 CYS B CA 1
ATOM 2294 C C . CYS B 1 125 ? -20.329 29.589 17.429 1.00 16.98 113 CYS B C 1
ATOM 2295 O O . CYS B 1 125 ? -19.925 28.416 17.444 1.00 19.24 113 CYS B O 1
ATOM 2298 N N . GLU B 1 126 ? -21.161 30.081 18.337 1.00 16.75 114 GLU B N 1
ATOM 2299 C CA . GLU B 1 126 ? -21.913 29.228 19.234 1.00 15.57 114 GLU B CA 1
ATOM 2300 C C . GLU B 1 126 ? -23.332 29.046 18.703 1.00 16.92 114 GLU B C 1
ATOM 2301 O O . GLU B 1 126 ? -23.903 29.931 18.063 1.00 17.50 114 GLU B O 1
ATOM 2307 N N . VAL B 1 127 ? -23.881 27.849 18.920 1.00 14.70 115 VAL B N 1
ATOM 2308 C CA . VAL B 1 127 ? -25.246 27.536 18.528 1.00 14.57 115 VAL B CA 1
ATOM 2309 C C . VAL B 1 127 ? -26.225 27.435 19.718 1.00 16.34 115 VAL B C 1
ATOM 2310 O O . VAL B 1 127 ? -27.442 27.622 19.527 1.00 15.26 115 VAL B O 1
ATOM 2314 N N . ASN B 1 128 ? -25.692 27.179 20.923 1.00 15.15 116 ASN B N 1
ATOM 2315 C CA . ASN B 1 128 ? -26.468 27.047 22.144 1.00 14.37 116 ASN B CA 1
ATOM 2316 C C . ASN B 1 128 ? -26.045 28.131 23.147 1.00 15.48 116 ASN B C 1
ATOM 2317 O O . ASN B 1 128 ? -24.910 28.641 23.069 1.00 15.64 116 ASN B O 1
ATOM 2322 N N . GLY B 1 129 ? -26.927 28.433 24.086 1.00 14.14 117 GLY B N 1
ATOM 2323 C CA . GLY B 1 129 ? -26.612 29.350 25.176 1.00 15.50 117 GLY B CA 1
ATOM 2324 C C . GLY B 1 129 ? -26.754 30.805 24.784 1.00 16.33 117 GLY B C 1
ATOM 2325 O O . GLY B 1 129 ? -27.125 31.128 23.652 1.00 15.62 117 GLY B O 1
ATOM 2326 N N . ALA B 1 130 ? -26.504 31.670 25.760 1.00 14.75 118 ALA B N 1
ATOM 2327 C CA . ALA B 1 130 ? -26.746 33.112 25.616 1.00 15.26 118 ALA B CA 1
ATOM 2328 C C . ALA B 1 130 ? -25.900 33.737 24.521 1.00 17.95 118 ALA B C 1
ATOM 2329 O O . ALA B 1 130 ? -26.300 34.772 23.979 1.00 19.81 118 ALA B O 1
ATOM 2331 N N . GLY B 1 131 ? -24.765 33.131 24.188 1.00 16.60 119 GLY B N 1
ATOM 2332 C CA . GLY B 1 131 ? -23.871 33.627 23.134 1.00 18.15 119 GLY B CA 1
ATOM 2333 C C . GLY B 1 131 ? -24.158 33.078 21.756 1.00 16.54 119 GLY B C 1
ATOM 2334 O O . GLY B 1 131 ? -23.406 33.348 20.826 1.00 18.03 119 GLY B O 1
ATOM 2335 N N . ALA B 1 132 ? -25.237 32.317 21.613 1.00 15.66 120 ALA B N 1
ATOM 2336 C CA . ALA B 1 132 ? -25.565 31.676 20.327 1.00 16.20 120 ALA B CA 1
ATOM 2337 C C . ALA B 1 132 ? -25.713 32.723 19.230 1.00 16.49 120 ALA B C 1
ATOM 2338 O O . ALA B 1 132 ? -26.279 33.810 19.441 1.00 17.21 120 ALA B O 1
ATOM 2340 N N . HIS B 1 133 ? -25.225 32.381 18.045 1.00 15.86 121 HIS B N 1
ATOM 2341 C CA . HIS B 1 133 ? -25.526 33.173 16.857 1.00 16.10 121 HIS B CA 1
ATOM 2342 C C . HIS B 1 133 ? -27.045 33.250 16.706 1.00 16.96 121 HIS B C 1
ATOM 2343 O O . HIS B 1 133 ? -27.734 32.243 16.839 1.00 17.03 121 HIS B O 1
ATOM 2350 N N . PRO B 1 134 ? -27.582 34.444 16.414 1.00 15.47 122 PRO B N 1
ATOM 2351 C CA . PRO B 1 134 ? -29.040 34.559 16.309 1.00 15.62 122 PRO B CA 1
ATOM 2352 C C . PRO B 1 134 ? -29.738 33.654 15.309 1.00 16.54 122 PRO B C 1
ATOM 2353 O O . PRO B 1 134 ? -30.909 33.329 15.489 1.00 18.60 122 PRO B O 1
ATOM 2357 N N . LEU B 1 135 ? -29.032 33.263 14.255 1.00 16.14 123 LEU B N 1
ATOM 2358 C CA . LEU B 1 135 ? -29.594 32.314 13.306 1.00 15.80 123 LEU B CA 1
ATOM 2359 C C . LEU B 1 135 ? -29.923 31.002 13.998 1.00 16.64 123 LEU B C 1
ATOM 2360 O O . LEU B 1 135 ? -30.969 30.418 13.748 1.00 15.63 123 LEU B O 1
ATOM 2365 N N . PHE B 1 136 ? -29.037 30.543 14.880 1.00 15.98 124 PHE B N 1
ATOM 2366 C CA . PHE B 1 136 ? -29.275 29.265 15.546 1.00 15.21 124 PHE B CA 1
ATOM 2367 C C . PHE B 1 136 ? -30.311 29.362 16.662 1.00 15.05 124 PHE B C 1
ATOM 2368 O O . PHE B 1 136 ? -31.077 28.424 16.865 1.00 17.92 124 PHE B O 1
ATOM 2376 N N . ALA B 1 137 ? -30.343 30.502 17.358 1.00 16.45 125 ALA B N 1
ATOM 2377 C CA . ALA B 1 137 ? -31.420 30.734 18.326 1.00 18.47 125 ALA B CA 1
ATOM 2378 C C . ALA B 1 137 ? -32.763 30.635 17.586 1.00 17.91 125 ALA B C 1
ATOM 2379 O O . ALA B 1 137 ? -33.699 29.973 18.041 1.00 19.27 125 ALA B O 1
ATOM 2381 N N . PHE B 1 138 ? -32.824 31.236 16.402 1.00 17.04 126 PHE B N 1
ATOM 2382 C CA . PHE B 1 138 ? -34.046 31.219 15.591 1.00 17.54 126 PHE B CA 1
ATOM 2383 C C . PHE B 1 138 ? -34.409 29.803 15.115 1.00 16.59 126 PHE B C 1
ATOM 2384 O O . PHE B 1 138 ? -35.560 29.353 15.238 1.00 19.26 126 PHE B O 1
ATOM 2392 N N . LEU B 1 139 ? -33.424 29.110 14.565 1.00 15.18 127 LEU B N 1
ATOM 2393 C CA . LEU B 1 139 ? -33.653 27.752 14.051 1.00 13.92 127 LEU B CA 1
ATOM 2394 C C . LEU B 1 139 ? -34.127 26.786 15.148 1.00 14.54 127 LEU B C 1
ATOM 2395 O O . LEU B 1 139 ? -35.001 25.944 14.941 1.00 16.29 127 LEU B O 1
ATOM 2400 N N . ARG B 1 140 ? -33.505 26.900 16.311 1.00 15.52 128 ARG B N 1
ATOM 2401 C CA . ARG B 1 140 ? -33.845 26.045 17.437 1.00 16.08 128 ARG B CA 1
ATOM 2402 C C . ARG B 1 140 ? -35.277 26.266 17.911 1.00 17.79 128 ARG B C 1
ATOM 2403 O O . ARG B 1 140 ? -35.967 25.301 18.276 1.00 17.85 128 ARG B O 1
ATOM 2411 N N . GLU B 1 141 ? -35.705 27.525 17.928 1.00 17.98 129 GLU B N 1
ATOM 2412 C CA . GLU B 1 141 ? -37.061 27.842 18.346 1.00 19.65 129 GLU B CA 1
ATOM 2413 C C . GLU B 1 141 ? -38.070 27.447 17.270 1.00 17.54 129 GLU B C 1
ATOM 2414 O O . GLU B 1 141 ? -39.188 27.027 17.594 1.00 20.62 129 GLU B O 1
ATOM 2420 N N . ALA B 1 142 ? -37.688 27.548 15.995 1.00 16.28 130 ALA B N 1
ATOM 2421 C CA . ALA B 1 142 ? -38.607 27.237 14.908 1.00 16.80 130 ALA B CA 1
ATOM 2422 C C . ALA B 1 142 ? -38.840 25.741 14.800 1.00 18.91 130 ALA B C 1
ATOM 2423 O O . ALA B 1 142 ? -39.951 25.308 14.467 1.00 19.60 130 ALA B O 1
ATOM 2425 N N . LEU B 1 143 ? -37.794 24.968 15.081 1.00 16.62 131 LEU B N 1
ATOM 2426 C CA . LEU B 1 143 ? -37.807 23.501 14.955 1.00 16.18 131 LEU B CA 1
ATOM 2427 C C . LEU B 1 143 ? -37.226 22.918 16.239 1.00 17.37 131 LEU B C 1
ATOM 2428 O O . LEU B 1 143 ? -36.035 22.595 16.288 1.00 18.00 131 LEU B O 1
ATOM 2433 N N . PRO B 1 144 ? -38.043 22.849 17.299 1.00 16.67 132 PRO B N 1
ATOM 2434 C CA . PRO B 1 144 ? -37.521 22.602 18.636 1.00 16.27 132 PRO B CA 1
ATOM 2435 C C . PRO B 1 144 ? -36.959 21.234 18.913 1.00 16.81 132 PRO B C 1
ATOM 2436 O O . PRO B 1 144 ? -36.310 21.069 19.940 1.00 18.20 132 PRO B O 1
ATOM 2440 N N . ALA B 1 145 ? -37.183 20.244 18.059 1.00 16.81 133 ALA B N 1
ATOM 2441 C CA . ALA B 1 145 ? -36.546 18.959 18.254 1.00 18.94 133 ALA B CA 1
ATOM 2442 C C . ALA B 1 145 ? -36.347 18.293 16.906 1.00 19.96 133 ALA B C 1
ATOM 2443 O O . ALA B 1 145 ? -37.164 18.498 16.012 1.00 20.64 133 ALA B O 1
ATOM 2445 N N . PRO B 1 146 ? -35.253 17.533 16.756 1.00 16.62 134 PRO B N 1
ATOM 2446 C CA . PRO B 1 146 ? -35.078 16.808 15.493 1.00 16.21 134 PRO B CA 1
ATOM 2447 C C . PRO B 1 146 ? -36.255 15.909 15.144 1.00 17.59 134 PRO B C 1
ATOM 2448 O O . PRO B 1 146 ? -36.825 15.240 16.006 1.00 17.04 134 PRO B O 1
ATOM 2452 N N . SER B 1 147 ? -36.565 15.829 13.853 1.00 16.42 135 SER B N 1
ATOM 2453 C CA . SER B 1 147 ? -37.664 15.011 13.353 1.00 16.81 135 SER B CA 1
ATOM 2454 C C . SER B 1 147 ? -37.487 13.532 13.597 1.00 16.51 135 SER B C 1
ATOM 2455 O O . SER B 1 147 ? -38.486 12.806 13.707 1.00 20.47 135 SER B O 1
ATOM 2458 N N . ASP B 1 148 ? -36.238 13.083 13.626 1.00 15.42 136 ASP B N 1
ATOM 2459 C CA . ASP B 1 148 ? -35.907 11.675 13.794 1.00 14.77 136 ASP B CA 1
ATOM 2460 C C . ASP B 1 148 ? -35.590 11.257 15.227 1.00 18.41 136 ASP B C 1
ATOM 2461 O O . ASP B 1 148 ? -35.450 10.072 15.493 1.00 21.29 136 ASP B O 1
ATOM 2466 N N . ASP B 1 149 ? -35.406 12.214 16.128 1.00 17.45 137 ASP B N 1
ATOM 2467 C CA . ASP B 1 149 ? -35.055 11.911 17.516 1.00 19.68 137 ASP B CA 1
ATOM 2468 C C . ASP B 1 149 ? -35.488 13.099 18.362 1.00 18.72 137 ASP B C 1
ATOM 2469 O O . ASP B 1 149 ? -34.758 14.084 18.505 1.00 19.09 137 ASP B O 1
ATOM 2474 N N . ALA B 1 150 ? -36.701 13.017 18.880 1.00 18.69 138 ALA B N 1
ATOM 2475 C CA . ALA B 1 150 ? -37.287 14.107 19.646 1.00 16.86 138 ALA B CA 1
ATOM 2476 C C . ALA B 1 150 ? -36.765 14.191 21.064 1.00 17.53 138 ALA B C 1
ATOM 2477 O O . ALA B 1 150 ? -37.106 15.134 21.775 1.00 19.23 138 ALA B O 1
ATOM 2479 N N . THR B 1 151 ? -36.015 13.185 21.507 1.00 16.90 139 THR B N 1
ATOM 2480 C CA A THR B 1 151 ? -35.744 13.056 22.931 0.50 16.56 139 THR B CA 1
ATOM 2481 C CA B THR B 1 151 ? -35.749 12.976 22.929 0.50 19.12 139 THR B CA 1
ATOM 2482 C C . THR B 1 151 ? -34.300 13.205 23.367 1.00 17.29 139 THR B C 1
ATOM 2483 O O . THR B 1 151 ? -34.045 13.824 24.407 1.00 16.92 139 THR B O 1
ATOM 2490 N N . ALA B 1 152 ? -33.339 12.662 22.619 1.00 15.83 140 ALA B N 1
ATOM 2491 C CA . ALA B 1 152 ? -31.956 12.656 23.114 1.00 14.57 140 ALA B CA 1
ATOM 2492 C C . ALA B 1 152 ? -31.318 14.029 23.051 1.00 16.97 140 ALA B C 1
ATOM 2493 O O . ALA B 1 152 ? -31.359 14.690 22.016 1.00 20.53 140 ALA B O 1
ATOM 2495 N N . LEU B 1 153 ? -30.666 14.419 24.145 1.00 16.02 141 LEU B N 1
ATOM 2496 C CA . LEU B 1 153 ? -29.926 15.670 24.178 1.00 16.43 141 LEU B CA 1
ATOM 2497 C C . LEU B 1 153 ? -28.424 15.432 24.430 1.00 16.11 141 LEU B C 1
ATOM 2498 O O . LEU B 1 153 ? -27.605 16.020 23.758 1.00 18.97 141 LEU B O 1
ATOM 2503 N N . MET B 1 154 ? -28.058 14.639 25.441 1.00 16.49 142 MET B N 1
ATOM 2504 C CA . MET B 1 154 ? -26.648 14.339 25.713 1.00 15.57 142 MET B CA 1
ATOM 2505 C C . MET B 1 154 ? -26.564 13.136 26.586 1.00 16.20 142 MET B C 1
ATOM 2506 O O . MET B 1 154 ? -27.285 13.053 27.588 1.00 17.34 142 MET B O 1
ATOM 2511 N N . THR B 1 155 ? -25.669 12.193 26.282 1.00 15.25 143 THR B N 1
ATOM 2512 C CA . THR B 1 155 ? -25.518 11.051 27.156 1.00 16.24 143 THR B CA 1
ATOM 2513 C C . THR B 1 155 ? -24.735 11.403 28.427 1.00 15.96 143 THR B C 1
ATOM 2514 O O . THR B 1 155 ? -25.145 11.109 29.549 1.00 18.28 143 THR B O 1
ATOM 2518 N N . ASP B 1 156 ? -23.601 12.098 28.242 1.00 16.48 144 ASP B N 1
ATOM 2519 C CA . ASP B 1 156 ? -22.722 12.452 29.369 1.00 14.33 144 ASP B CA 1
ATOM 2520 C C . ASP B 1 156 ? -23.026 13.903 29.750 1.00 13.42 144 ASP B C 1
ATOM 2521 O O . ASP B 1 156 ? -22.692 14.829 28.976 1.00 15.99 144 ASP B O 1
ATOM 2526 N N . PRO B 1 157 ? -23.631 14.124 30.931 1.00 14.56 145 PRO B N 1
ATOM 2527 C CA . PRO B 1 157 ? -24.027 15.503 31.281 1.00 14.04 145 PRO B CA 1
ATOM 2528 C C . PRO B 1 157 ? -22.835 16.452 31.408 1.00 15.73 145 PRO B C 1
ATOM 2529 O O . PRO B 1 157 ? -23.002 17.681 31.302 1.00 16.13 145 PRO B O 1
ATOM 2533 N N . LYS B 1 158 ? -21.632 15.918 31.620 1.00 15.56 146 LYS B N 1
ATOM 2534 C CA . LYS B 1 158 ? -20.452 16.768 31.690 1.00 14.24 146 LYS B CA 1
ATOM 2535 C C . LYS B 1 158 ? -20.143 17.491 30.393 1.00 15.39 146 LYS B C 1
ATOM 2536 O O . LYS B 1 158 ? -19.379 18.478 30.395 1.00 16.05 146 LYS B O 1
ATOM 2542 N N . LEU B 1 159 ? -20.732 17.018 29.302 1.00 13.87 147 LEU B N 1
ATOM 2543 C CA . LEU B 1 159 ? -20.530 17.659 28.000 1.00 14.44 147 LEU B CA 1
ATOM 2544 C C . LEU B 1 159 ? -21.502 18.818 27.749 1.00 17.32 147 LEU B C 1
ATOM 2545 O O . LEU B 1 159 ? -21.391 19.505 26.747 1.00 17.63 147 LEU B O 1
ATOM 2550 N N . ILE B 1 160 ? -22.474 19.018 28.646 1.00 15.08 148 ILE B N 1
ATOM 2551 C CA . ILE B 1 160 ? -23.327 20.220 28.559 1.00 13.85 148 ILE B CA 1
ATOM 2552 C C . ILE B 1 160 ? -22.667 21.319 29.367 1.00 16.31 148 ILE B C 1
ATOM 2553 O O . ILE B 1 160 ? -22.657 21.287 30.588 1.00 15.17 148 ILE B O 1
ATOM 2558 N N . THR B 1 161 ? -22.031 22.245 28.668 1.00 15.35 149 THR B N 1
ATOM 2559 C CA . THR B 1 161 ? -21.226 23.254 29.343 1.00 14.83 149 THR B CA 1
ATOM 2560 C C . THR B 1 161 ? -21.578 24.699 28.987 1.00 17.18 149 THR B C 1
ATOM 2561 O O . THR B 1 161 ? -20.957 25.610 29.502 1.00 18.55 149 THR B O 1
ATOM 2565 N N . TRP B 1 162 ? -22.605 24.880 28.165 1.00 16.47 150 TRP B N 1
ATOM 2566 C CA . TRP B 1 162 ? -23.095 26.200 27.798 1.00 15.05 150 TRP B CA 1
ATOM 2567 C C . TRP B 1 162 ? -24.211 26.608 28.743 1.00 15.91 150 TRP B C 1
ATOM 2568 O O . TRP B 1 162 ? -24.708 25.815 29.540 1.00 15.96 150 TRP B O 1
ATOM 2579 N N . SER B 1 163 ? -24.624 27.874 28.653 1.00 14.46 151 SER B N 1
ATOM 2580 C CA A SER B 1 163 ? -25.619 28.427 29.564 0.50 15.22 151 SER B CA 1
ATOM 2581 C CA B SER B 1 163 ? -25.616 28.415 29.553 0.50 15.29 151 SER B CA 1
ATOM 2582 C C . SER B 1 163 ? -26.377 29.556 28.884 1.00 14.39 151 SER B C 1
ATOM 2583 O O . SER B 1 163 ? -25.760 30.403 28.209 1.00 15.38 151 SER B O 1
ATOM 2588 N N . PRO B 1 164 ? -27.717 29.598 29.061 1.00 14.74 152 PRO B N 1
ATOM 2589 C CA . PRO B 1 164 ? -28.553 28.586 29.701 1.00 13.97 152 PRO B CA 1
ATOM 2590 C C . PRO B 1 164 ? -28.734 27.399 28.787 1.00 14.60 152 PRO B C 1
ATOM 2591 O O . PRO B 1 164 ? -28.382 27.462 27.603 1.00 14.41 152 PRO B O 1
ATOM 2595 N N . VAL B 1 165 ? -29.247 26.318 29.362 1.00 14.38 153 VAL B N 1
ATOM 2596 C CA . VAL B 1 165 ? -29.561 25.102 28.645 1.00 13.59 153 VAL B CA 1
ATOM 2597 C C . VAL B 1 165 ? -31.051 25.071 28.370 1.00 14.33 153 VAL B C 1
ATOM 2598 O O . VAL B 1 165 ? -31.851 25.293 29.279 1.00 13.53 153 VAL B O 1
ATOM 2602 N N . CYS B 1 166 ? -31.409 24.740 27.128 1.00 14.10 154 CYS B N 1
ATOM 2603 C CA . CYS B 1 166 ? -32.796 24.736 26.680 1.00 14.47 154 CYS B CA 1
ATOM 2604 C C . CYS B 1 166 ? -33.152 23.393 26.061 1.00 14.70 154 CYS B C 1
ATOM 2605 O O . CYS B 1 166 ? -32.295 22.676 25.505 1.00 14.48 154 CYS B O 1
ATOM 2608 N N . ARG B 1 167 ? -34.440 23.089 26.062 1.00 14.29 155 ARG B N 1
ATOM 2609 C CA . ARG B 1 167 ? -34.895 21.803 25.543 1.00 13.95 155 ARG B CA 1
ATOM 2610 C C . ARG B 1 167 ? -34.653 21.663 24.056 1.00 15.78 155 ARG B C 1
ATOM 2611 O O . ARG B 1 167 ? -34.599 20.537 23.559 1.00 16.51 155 ARG B O 1
ATOM 2619 N N . ASN B 1 168 ? -34.522 22.801 23.372 1.00 15.08 156 ASN B N 1
ATOM 2620 C CA . ASN B 1 168 ? -34.322 22.843 21.910 1.00 14.15 156 ASN B CA 1
ATOM 2621 C C . ASN B 1 168 ? -32.870 22.897 21.473 1.00 14.01 156 ASN B C 1
ATOM 2622 O O . ASN B 1 168 ? -32.587 23.032 20.303 1.00 15.00 156 ASN B O 1
ATOM 2627 N N . ASP B 1 169 ? -31.942 22.743 22.409 1.00 13.98 157 ASP B N 1
ATOM 2628 C CA . ASP B 1 169 ? -30.528 22.924 22.109 1.00 14.84 157 ASP B CA 1
ATOM 2629 C C . ASP B 1 169 ? -30.004 21.898 21.094 1.00 15.64 157 ASP B C 1
ATOM 2630 O O . ASP B 1 169 ? -30.468 20.770 21.022 1.00 14.57 157 ASP B O 1
ATOM 2635 N N . VAL B 1 170 ? -29.008 22.317 20.315 1.00 14.62 158 VAL B N 1
ATOM 2636 C CA . VAL B 1 170 ? -28.294 21.407 19.426 1.00 15.25 158 VAL B CA 1
ATOM 2637 C C . VAL B 1 170 ? -27.573 20.405 20.344 1.00 15.50 158 VAL B C 1
ATOM 2638 O O . VAL B 1 170 ? -26.945 20.807 21.319 1.00 15.73 158 VAL B O 1
ATOM 2642 N N . ALA B 1 171 ? -27.642 19.112 20.031 1.00 14.07 159 ALA B N 1
ATOM 2643 C CA . ALA B 1 171 ? -27.145 18.060 20.909 1.00 14.00 159 ALA B CA 1
ATOM 2644 C C . ALA B 1 171 ? -25.697 17.693 20.663 1.00 15.85 159 ALA B C 1
ATOM 2645 O O . ALA B 1 171 ? -25.027 17.163 21.544 1.00 17.38 159 ALA B O 1
ATOM 2647 N N . TRP B 1 172 ? -25.214 17.923 19.447 1.00 14.87 160 TRP B N 1
ATOM 2648 C CA . TRP B 1 172 ? -23.859 17.495 19.101 1.00 14.25 160 TRP B CA 1
ATOM 2649 C C . TRP B 1 172 ? -23.459 18.144 17.782 1.00 14.67 160 TRP B C 1
ATOM 2650 O O . TRP B 1 172 ? -24.235 18.884 17.155 1.00 15.17 160 TRP B O 1
ATOM 2661 N N . ASN B 1 173 ? -22.260 17.849 17.315 1.00 15.66 161 ASN B N 1
ATOM 2662 C CA . ASN B 1 173 ? -21.836 18.288 16.000 1.00 15.20 161 ASN B CA 1
ATOM 2663 C C . ASN B 1 173 ? -22.736 17.690 14.935 1.00 15.34 161 ASN B C 1
ATOM 2664 O O . ASN B 1 173 ? -23.192 16.561 15.069 1.00 15.81 161 ASN B O 1
ATOM 2669 N N . PHE B 1 174 ? -22.937 18.443 13.872 1.00 14.32 162 PHE B N 1
ATOM 2670 C CA . PHE B 1 174 ? -23.669 17.994 12.700 1.00 15.62 162 PHE B CA 1
ATOM 2671 C C . PHE B 1 174 ? -25.128 17.664 12.951 1.00 16.11 162 PHE B C 1
ATOM 2672 O O . PHE B 1 174 ? -25.639 16.647 12.485 1.00 16.18 162 PHE B O 1
ATOM 2680 N N . GLU B 1 175 ? -25.850 18.542 13.642 1.00 13.73 163 GLU B N 1
ATOM 2681 C CA . GLU B 1 175 ? -27.289 18.591 13.405 1.00 14.95 163 GLU B CA 1
ATOM 2682 C C . GLU B 1 175 ? -27.519 19.322 12.064 1.00 16.37 163 GLU B C 1
ATOM 2683 O O . GLU B 1 175 ? -26.626 20.022 11.532 1.00 15.82 163 GLU B O 1
ATOM 2689 N N . LYS B 1 176 ? -28.718 19.134 11.509 1.00 15.75 164 LYS B N 1
ATOM 2690 C CA . LYS B 1 176 ? -29.035 19.645 10.188 1.00 15.26 164 LYS B CA 1
ATOM 2691 C C . LYS B 1 176 ? -30.386 20.333 10.204 1.00 15.60 164 LYS B C 1
ATOM 2692 O O . LYS B 1 176 ? -31.347 19.835 10.831 1.00 15.71 164 LYS B O 1
ATOM 2698 N N . PHE B 1 177 ? -30.455 21.475 9.511 1.00 16.44 165 PHE B N 1
ATOM 2699 C CA . PHE B 1 177 ? -31.680 22.230 9.374 1.00 16.67 165 PHE B CA 1
ATOM 2700 C C . PHE B 1 177 ? -31.918 22.479 7.892 1.00 15.68 165 PHE B C 1
ATOM 2701 O O . PHE B 1 177 ? -31.071 23.071 7.202 1.00 17.71 165 PHE B O 1
ATOM 2709 N N . LEU B 1 178 ? -33.073 22.018 7.410 1.00 14.92 166 LEU B N 1
ATOM 2710 C CA . LEU B 1 178 ? -33.463 22.140 6.016 1.00 16.07 166 LEU B CA 1
ATOM 2711 C C . LEU B 1 178 ? -34.422 23.315 5.952 1.00 16.05 166 LEU B C 1
ATOM 2712 O O . LEU B 1 178 ? -35.416 23.353 6.702 1.00 16.71 166 LEU B O 1
ATOM 2717 N N . VAL B 1 179 ? -34.116 24.273 5.078 1.00 15.88 167 VAL B N 1
ATOM 2718 C CA . VAL B 1 179 ? -34.883 25.509 4.929 1.00 15.21 167 VAL B CA 1
ATOM 2719 C C . VAL B 1 179 ? -35.408 25.563 3.509 1.00 15.35 167 VAL B C 1
ATOM 2720 O O . VAL B 1 179 ? -34.664 25.318 2.543 1.00 16.36 167 VAL B O 1
ATOM 2724 N N . GLY B 1 180 ? -36.697 25.865 3.362 1.00 16.50 168 GLY B N 1
ATOM 2725 C CA . GLY B 1 180 ? -37.317 25.952 2.057 1.00 17.40 168 GLY B CA 1
ATOM 2726 C C . GLY B 1 180 ? -36.897 27.185 1.268 1.00 17.32 168 GLY B C 1
ATOM 2727 O O . GLY B 1 180 ? -36.255 28.099 1.806 1.00 17.45 168 GLY B O 1
ATOM 2728 N N . PRO B 1 181 ? -37.283 27.239 -0.032 1.00 16.90 169 PRO B N 1
ATOM 2729 C CA . PRO B 1 181 ? -36.939 28.344 -0.926 1.00 18.80 169 PRO B CA 1
ATOM 2730 C C . PRO B 1 181 ? -37.574 29.692 -0.550 1.00 19.06 169 PRO B C 1
ATOM 2731 O O . PRO B 1 181 ? -37.208 30.723 -1.130 1.00 20.44 169 PRO B O 1
ATOM 2735 N N . ASP B 1 182 ? -38.525 29.670 0.390 1.00 20.01 170 ASP B N 1
ATOM 2736 C CA . ASP B 1 182 ? -39.097 30.890 0.976 1.00 21.93 170 ASP B CA 1
ATOM 2737 C C . ASP B 1 182 ? -38.399 31.332 2.273 1.00 21.73 170 ASP B C 1
ATOM 2738 O O . ASP B 1 182 ? -38.806 32.322 2.905 1.00 22.81 170 ASP B O 1
ATOM 2743 N N . GLY B 1 183 ? -37.363 30.600 2.672 1.00 20.72 171 GLY B N 1
ATOM 2744 C CA . GLY B 1 183 ? -36.587 30.951 3.852 1.00 20.75 171 GLY B CA 1
ATOM 2745 C C . GLY B 1 183 ? -37.132 30.444 5.167 1.00 17.47 171 GLY B C 1
ATOM 2746 O O . GLY B 1 183 ? -36.570 30.768 6.214 1.00 17.90 171 GLY B O 1
ATOM 2747 N N . VAL B 1 184 ? -38.222 29.678 5.111 1.00 18.54 172 VAL B N 1
ATOM 2748 C CA . VAL B 1 184 ? -38.867 29.146 6.314 1.00 17.59 172 VAL B CA 1
ATOM 2749 C C . VAL B 1 184 ? -38.250 27.796 6.673 1.00 17.64 172 VAL B C 1
ATOM 2750 O O . VAL B 1 184 ? -38.194 26.900 5.841 1.00 19.24 172 VAL B O 1
ATOM 2754 N N . PRO B 1 185 ? -37.750 27.644 7.910 1.00 18.56 173 PRO B N 1
ATOM 2755 C CA . PRO B 1 185 ? -37.221 26.352 8.335 1.00 17.70 173 PRO B CA 1
ATOM 2756 C C . PRO B 1 185 ? -38.291 25.277 8.258 1.00 19.27 173 PRO B C 1
ATOM 2757 O O . PRO B 1 185 ? -39.407 25.478 8.747 1.00 20.83 173 PRO B O 1
ATOM 2761 N N . LEU B 1 186 ? -37.961 24.168 7.593 1.00 17.02 174 LEU B N 1
ATOM 2762 C CA A LEU B 1 186 ? -38.924 23.110 7.346 0.50 16.93 174 LEU B CA 1
ATOM 2763 C CA B LEU B 1 186 ? -38.907 23.093 7.311 0.50 18.94 174 LEU B CA 1
ATOM 2764 C C . LEU B 1 186 ? -38.706 21.865 8.192 1.00 17.27 174 LEU B C 1
ATOM 2765 O O . LEU B 1 186 ? -39.662 21.283 8.658 1.00 16.99 174 LEU B O 1
ATOM 2774 N N . ARG B 1 187 ? -37.457 21.451 8.391 1.00 16.87 175 ARG B N 1
ATOM 2775 C CA . ARG B 1 187 ? -37.206 20.201 9.103 1.00 16.07 175 ARG B CA 1
ATOM 2776 C C . ARG B 1 187 ? -35.814 20.180 9.719 1.00 15.93 175 ARG B C 1
ATOM 2777 O O . ARG B 1 187 ? -34.859 20.676 9.119 1.00 15.79 175 ARG B O 1
ATOM 2785 N N . ARG B 1 188 ? -35.720 19.570 10.899 1.00 15.76 176 ARG B N 1
ATOM 2786 C CA . ARG B 1 188 ? -34.465 19.416 11.641 1.00 13.92 176 ARG B CA 1
ATOM 2787 C C . ARG B 1 188 ? -34.155 17.948 11.743 1.00 15.13 176 ARG B C 1
ATOM 2788 O O . ARG B 1 188 ? -35.062 17.135 11.870 1.00 15.77 176 ARG B O 1
ATOM 2796 N N . TYR B 1 189 ? -32.873 17.630 11.691 1.00 15.55 177 TYR B N 1
ATOM 2797 C CA . TYR B 1 189 ? -32.381 16.247 11.706 1.00 14.80 177 TYR B CA 1
ATOM 2798 C C . TYR B 1 189 ? -31.249 16.136 12.707 1.00 15.70 177 TYR B C 1
ATOM 2799 O O . TYR B 1 189 ? -30.426 17.042 12.831 1.00 15.75 177 TYR B O 1
ATOM 2808 N N . SER B 1 190 ? -31.231 15.020 13.428 1.00 15.97 178 SER B N 1
ATOM 2809 C CA . SER B 1 190 ? -30.316 14.839 14.530 1.00 15.49 178 SER B CA 1
ATOM 2810 C C . SER B 1 190 ? -28.907 14.501 14.070 1.00 15.51 178 SER B C 1
ATOM 2811 O O . SER B 1 190 ? -28.635 14.217 12.896 1.00 16.95 178 SER B O 1
ATOM 2814 N N . ARG B 1 191 ? -27.998 14.489 15.037 1.00 16.05 179 ARG B N 1
ATOM 2815 C CA . ARG B 1 191 ? -26.630 14.061 14.816 1.00 16.90 179 ARG B CA 1
ATOM 2816 C C . ARG B 1 191 ? -26.477 12.698 14.176 1.00 16.42 179 ARG B C 1
ATOM 2817 O O . ARG B 1 191 ? -25.444 12.409 13.547 1.00 19.98 179 ARG B O 1
ATOM 2825 N N . ARG B 1 192 ? -27.481 11.849 14.353 1.00 16.14 180 ARG B N 1
ATOM 2826 C CA A ARG B 1 192 ? -27.395 10.473 13.845 0.50 17.26 180 ARG B CA 1
ATOM 2827 C CA B ARG B 1 192 ? -27.482 10.455 13.877 0.50 16.63 180 ARG B CA 1
ATOM 2828 C C . ARG B 1 192 ? -28.077 10.274 12.492 1.00 18.19 180 ARG B C 1
ATOM 2829 O O . ARG B 1 192 ? -27.979 9.181 11.918 1.00 21.15 180 ARG B O 1
ATOM 2844 N N . PHE B 1 193 ? -28.745 11.310 11.985 1.00 17.05 181 PHE B N 1
ATOM 2845 C CA . PHE B 1 193 ? -29.450 11.201 10.721 1.00 15.08 181 PHE B CA 1
ATOM 2846 C C . PHE B 1 193 ? -28.461 11.628 9.651 1.00 16.62 181 PHE B C 1
ATOM 2847 O O . PHE B 1 193 ? -28.030 12.776 9.609 1.00 18.22 181 PHE B O 1
ATOM 2855 N N . GLN B 1 194 ? -28.078 10.733 8.762 1.00 15.28 182 GLN B N 1
ATOM 2856 C CA . GLN B 1 194 ? -27.003 11.073 7.861 1.00 16.15 182 GLN B CA 1
ATOM 2857 C C . GLN B 1 194 ? -27.394 12.201 6.923 1.00 15.59 182 GLN B C 1
ATOM 2858 O O . GLN B 1 194 ? -28.495 12.232 6.396 1.00 15.27 182 GLN B O 1
ATOM 2864 N N . THR B 1 195 ? -26.444 13.103 6.671 1.00 15.68 183 THR B N 1
ATOM 2865 C CA . THR B 1 195 ? -26.626 14.188 5.704 1.00 15.30 183 THR B CA 1
ATOM 2866 C C . THR B 1 195 ? -27.201 13.699 4.381 1.00 14.65 183 THR B C 1
ATOM 2867 O O . THR B 1 195 ? -28.143 14.275 3.856 1.00 15.36 183 THR B O 1
ATOM 2871 N N . ILE B 1 196 ? -26.635 12.616 3.848 1.00 15.31 184 ILE B N 1
ATOM 2872 C CA . ILE B 1 196 ? -27.050 12.134 2.525 1.00 16.06 184 ILE B CA 1
ATOM 2873 C C . ILE B 1 196 ? -28.489 11.650 2.524 1.00 15.93 184 ILE B C 1
ATOM 2874 O O . ILE B 1 196 ? -29.160 11.700 1.482 1.00 16.50 184 ILE B O 1
ATOM 2879 N N . ASP B 1 197 ? -28.987 11.220 3.681 1.00 15.03 185 ASP B N 1
ATOM 2880 C CA . ASP B 1 197 ? -30.374 10.769 3.807 1.00 14.53 185 ASP B CA 1
ATOM 2881 C C . ASP B 1 197 ? -31.412 11.909 3.787 1.00 17.49 185 ASP B C 1
ATOM 2882 O O . ASP B 1 197 ? -32.633 11.653 3.765 1.00 16.93 185 ASP B O 1
ATOM 2887 N N . ILE B 1 198 ? -30.934 13.153 3.790 1.00 15.06 186 ILE B N 1
ATOM 2888 C CA . ILE B 1 198 ? -31.793 14.312 3.641 1.00 14.80 186 ILE B CA 1
ATOM 2889 C C . ILE B 1 198 ? -32.109 14.541 2.157 1.00 17.02 186 ILE B C 1
ATOM 2890 O O . ILE B 1 198 ? -33.023 15.274 1.820 1.00 16.57 186 ILE B O 1
ATOM 2895 N N . GLU B 1 199 ? -31.380 13.881 1.266 1.00 14.94 187 GLU B N 1
ATOM 2896 C CA . GLU B 1 199 ? -31.549 14.141 -0.161 1.00 17.47 187 GLU B CA 1
ATOM 2897 C C . GLU B 1 199 ? -33.001 14.003 -0.659 1.00 15.98 187 GLU B C 1
ATOM 2898 O O . GLU B 1 199 ? -33.463 14.845 -1.432 1.00 17.61 187 GLU B O 1
ATOM 2904 N N . PRO B 1 200 ? -33.715 12.920 -0.277 1.00 16.49 188 PRO B N 1
ATOM 2905 C CA . PRO B 1 200 ? -35.111 12.840 -0.785 1.00 14.93 188 PRO B CA 1
ATOM 2906 C C . PRO B 1 200 ? -35.956 14.048 -0.398 1.00 17.49 188 PRO B C 1
ATOM 2907 O O . PRO B 1 200 ? -36.741 14.544 -1.204 1.00 20.05 188 PRO B O 1
ATOM 2911 N N . ASP B 1 201 ? -35.771 14.554 0.814 1.00 16.71 189 ASP B N 1
ATOM 2912 C CA . ASP B 1 201 ? -36.538 15.741 1.230 1.00 16.47 189 ASP B CA 1
ATOM 2913 C C . ASP B 1 201 ? -36.121 16.997 0.469 1.00 19.67 189 ASP B C 1
ATOM 2914 O O . ASP B 1 201 ? -36.955 17.858 0.180 1.00 21.67 189 ASP B O 1
ATOM 2919 N N . ILE B 1 202 ? -34.831 17.109 0.156 1.00 17.19 190 ILE B N 1
ATOM 2920 C CA . ILE B 1 202 ? -34.327 18.212 -0.659 1.00 18.66 190 ILE B CA 1
ATOM 2921 C C . ILE B 1 202 ? -34.898 18.119 -2.072 1.00 20.63 190 ILE B C 1
ATOM 2922 O O . ILE B 1 202 ? -35.404 19.102 -2.605 1.00 20.46 190 ILE B O 1
ATOM 2927 N N . GLU B 1 203 ? -34.825 16.928 -2.667 1.00 17.61 191 GLU B N 1
ATOM 2928 C CA A GLU B 1 203 ? -35.303 16.749 -4.038 0.50 20.32 191 GLU B CA 1
ATOM 2929 C CA B GLU B 1 203 ? -35.345 16.654 -4.021 0.50 18.50 191 GLU B CA 1
ATOM 2930 C C . GLU B 1 203 ? -36.791 17.088 -4.150 1.00 23.11 191 GLU B C 1
ATOM 2931 O O . GLU B 1 203 ? -37.211 17.694 -5.157 1.00 22.84 191 GLU B O 1
ATOM 2942 N N . ALA B 1 204 ? -37.583 16.743 -3.136 1.00 20.98 192 ALA B N 1
ATOM 2943 C CA . ALA B 1 204 ? -39.008 17.118 -3.135 1.00 25.40 192 ALA B CA 1
ATOM 2944 C C . ALA B 1 204 ? -39.197 18.641 -3.231 1.00 26.16 192 ALA B C 1
ATOM 2945 O O . ALA B 1 204 ? -40.076 19.114 -3.946 1.00 27.27 192 ALA B O 1
ATOM 2947 N N . LEU B 1 205 ? -38.372 19.401 -2.518 1.00 26.54 193 LEU B N 1
ATOM 2948 C CA . LEU B 1 205 ? -38.451 20.870 -2.523 1.00 25.52 193 LEU B CA 1
ATOM 2949 C C . LEU B 1 205 ? -37.922 21.490 -3.802 1.00 29.55 193 LEU B C 1
ATOM 2950 O O . LEU B 1 205 ? -38.378 22.555 -4.222 1.00 31.98 193 LEU B O 1
ATOM 2955 N N . LEU B 1 206 ? -36.934 20.850 -4.407 1.00 30.59 194 LEU B N 1
ATOM 2956 C CA . LEU B 1 206 ? -36.385 21.360 -5.655 1.00 31.37 194 LEU B CA 1
ATOM 2957 C C . LEU B 1 206 ? -37.401 21.236 -6.790 1.00 35.88 194 LEU B C 1
ATOM 2958 O O . LEU B 1 206 ? -37.443 22.095 -7.670 1.00 36.69 194 LEU B O 1
ATOM 2963 N N . SER B 1 207 ? -38.209 20.175 -6.749 1.00 37.10 195 SER B N 1
ATOM 2964 C CA . SER B 1 207 ? -39.171 19.870 -7.802 1.00 43.39 195 SER B CA 1
ATOM 2965 C C . SER B 1 207 ? -40.610 19.970 -7.295 1.00 45.55 195 SER B C 1
ATOM 2966 O O . SER B 1 207 ? -41.044 21.024 -6.821 1.00 47.94 195 SER B O 1
#